Protein AF-0000000079002989 (afdb_homodimer)

Organism: Staphylothermus marinus (strain ATCC 43588 / DSM 3639 / JCM 9404 / F1) (NCBI:txid399550)

Secondary structure (DSSP, 8-state):
------PEEE-TTHHHHTTS----EEEEEE-EEETT-HHHHHHHHHHHHHHHHHTTEEEEEPPTTTTT-S---TT--HHHIIIII-B-TTSHHHHHHHHHHHHHT-EEEEEEEEEEETTEEEEEEEEE-SSTTPPPEEEE-SS--HHHHHHTPBPP---BEEEETTEEEEEEEGGGGG-HHHHHHHHHTT--EEEEE--TTS--TTHHHHHHHHHHHHTS-EEE--EEEEETTEEEEEEPEEEE-TTS-EEEEE--SS-EEEEEEGGGTS-S-----HHHHHHHHHHHHHHHHHHTT-----SSS-B----/------PEEE-TTHHHHTTS----EEEEEE-EEETT-HHHHHHHHHHHHHHHHHTTEEEEEPPTTTTT-S---TT--HHHIIIII-B-TTSHHHHHHHHHHHHHT-EEEEEEEEEEETTEEEEEEEEE-SSTTPPPEEEE-SS--HHHHHHTPBPP---BEEEETTEEEEEEEGGGGG-HHHHHHHHHTT--EEEEE--TT---TTHHHHHHHHHHHHTS-EEE--EEEEETTEEEEEEPEEEE-TTS-EEEEE--SS-EEEEEEGGGTS-S-----HHHHHHHHHHHHHHHHHHTT-----SSS-B----

Foldseek 3Di:
DPPPFDAAAAELCVVVPVVDDFDAKEWFWQEEAEAQCQPVLLVRLLVVLLVCLVVRHAEYEYAAAPPHADPLDPPDALVCCCPRFADDCPDPSNVSSLVSLQVSQHKYKHQWGWHDDPSAIFTKIWIRGNHPPDDIDMDTAADDDPSCVVRPHDGDDDFDWDDDVPAIEGEQEACSLVPLLSVLVVLLVPHLEYEYHHHFPPCPVCVLVSVLVSLQVNLAKYWYRWYWYDYPNHTDGTDWTFIAHSNSDTSDIDTDNRIHIYIDRPVVSGHDDSDRDVVSVVVVVVVVVVVVCVVVVVPQDPDDPRPPDPD/DPPPFDAAAAELCVVVPVVDDFDAKEWFWQEEAEAQCQPVLLVRLLVVLLVCLVVRHAEYEYAAAPPHADPLDPPDALVCCCPRFADDCPDPSNVSSLVSLQVSQHKYKHQWGWHDDPSAIFTKIWIRGNHPPDDIDMDTAADDDPSCVVRPHDHDDDFDWDDDVPAIEGEQEACSLVPLLSVLVVLLVPHQEYEYHHHFPPCPVCVLVSVLVSLQVNLAKYWYRWYWYDYPNHTDGTDWTFIAHSNSDTSDIDTDNRIHIYIDRPVVSGHDDSDRDVVSVVVVVVVVVVVVCVVVVNPQDPDDPDDPPPD

Nearest PDB structures (foldseek):
  5ny2-assembly1_A  TM=8.191E-01  e=5.440E-16  Nesterenkonia sp. 10004
  5nz5-assembly1_A-2  TM=8.168E-01  e=2.272E-15  Nesterenkonia sp. 10004
  4izw-assembly1_A-2  TM=7.852E-01  e=1.180E-15  Nesterenkonia sp. 10004
  4izs-assembly1_A  TM=7.846E-01  e=3.448E-15  Nesterenkonia sp. 10004
  4izt-assembly1_A-2  TM=8.008E-01  e=1.357E-14  Nesterenkonia sp. 10004

pLDDT: mean 87.19, std 16.48, range [26.81, 98.31]

Structure (mmCIF, N/CA/C/O backbone):
data_AF-0000000079002989-model_v1
#
loop_
_entity.id
_entity.type
_entity.pdbx_description
1 polymer 'Amidohydrolase-like protein'
#
loop_
_atom_site.group_PDB
_atom_site.id
_atom_site.type_symbol
_atom_site.label_atom_id
_atom_site.label_alt_id
_atom_site.label_comp_id
_atom_site.label_asym_id
_atom_site.label_entity_id
_atom_site.label_seq_id
_atom_site.pdbx_PDB_ins_code
_atom_site.Cartn_x
_atom_site.Cartn_y
_atom_site.Cartn_z
_atom_site.occupancy
_atom_site.B_iso_or_equiv
_atom_site.auth_seq_id
_atom_site.auth_comp_id
_atom_site.auth_asym_id
_atom_site.auth_atom_id
_atom_site.pdbx_PDB_model_num
ATOM 1 N N . MET A 1 1 ? 7.289 -46.469 4.176 1 27.5 1 MET A N 1
ATOM 2 C CA . MET A 1 1 ? 5.953 -46.438 3.588 1 27.5 1 MET A CA 1
ATOM 3 C C . MET A 1 1 ? 5.406 -45.031 3.525 1 27.5 1 MET A C 1
ATOM 5 O O . MET A 1 1 ? 5.16 -44.406 4.562 1 27.5 1 MET A O 1
ATOM 9 N N . ARG A 1 2 ? 5.949 -44.094 2.775 1 38.12 2 ARG A N 1
ATOM 10 C CA . ARG A 1 2 ? 5.715 -42.688 2.58 1 38.12 2 ARG A CA 1
ATOM 11 C C . ARG A 1 2 ? 4.223 -42.375 2.48 1 38.12 2 ARG A C 1
ATOM 13 O O . ARG A 1 2 ? 3.529 -42.938 1.622 1 38.12 2 ARG A O 1
ATOM 20 N N . THR A 1 3 ? 3.547 -42.125 3.523 1 37.72 3 THR A N 1
ATOM 21 C CA . THR A 1 3 ? 2.125 -42.031 3.834 1 37.72 3 THR A CA 1
ATOM 22 C C . THR A 1 3 ? 1.387 -41.219 2.758 1 37.72 3 THR A C 1
ATOM 24 O O . THR A 1 3 ? 1.803 -40.125 2.391 1 37.72 3 THR A O 1
ATOM 27 N N . ASN A 1 4 ? 0.898 -41.875 1.743 1 42.94 4 ASN A N 1
ATOM 28 C CA . ASN A 1 4 ? -0.141 -41.438 0.806 1 42.94 4 ASN A CA 1
ATOM 29 C C . ASN A 1 4 ? -1.079 -40.406 1.428 1 42.94 4 ASN A C 1
ATOM 31 O O . ASN A 1 4 ? -2.189 -40.75 1.842 1 42.94 4 ASN A O 1
ATOM 35 N N . ARG A 1 5 ? -0.55 -39.656 2.254 1 53.38 5 ARG A N 1
ATOM 36 C CA . ARG A 1 5 ? -1.449 -38.812 3.029 1 53.38 5 ARG A CA 1
ATOM 37 C C . ARG A 1 5 ? -2.375 -38 2.117 1 53.38 5 ARG A C 1
ATOM 39 O O . ARG A 1 5 ? -1.927 -37.406 1.131 1 53.38 5 ARG A O 1
ATOM 46 N N . VAL A 1 6 ? -3.678 -38.312 2.09 1 69.06 6 VAL A N 1
ATOM 47 C CA . VAL A 1 6 ? -4.887 -37.812 1.434 1 69.06 6 VAL A CA 1
ATOM 48 C C . VAL A 1 6 ? -4.961 -36.281 1.562 1 69.06 6 VAL A C 1
ATOM 50 O O . VAL A 1 6 ? -4.707 -35.75 2.635 1 69.06 6 VAL A O 1
ATOM 53 N N . PHE A 1 7 ? -4.883 -35.656 0.376 1 89.19 7 PHE A N 1
ATOM 54 C CA . PHE A 1 7 ? -5.152 -34.219 0.348 1 89.19 7 PHE A CA 1
ATOM 55 C C . PHE A 1 7 ? -6.453 -33.906 1.069 1 89.19 7 PHE A C 1
ATOM 57 O O . PHE A 1 7 ? -7.465 -34.562 0.865 1 89.19 7 PHE A O 1
ATOM 64 N N . LYS A 1 8 ? -6.336 -33.062 2.037 1 95 8 LYS A N 1
ATOM 65 C CA . LYS A 1 8 ? -7.574 -32.531 2.605 1 95 8 LYS A CA 1
ATOM 66 C C . LYS A 1 8 ? -8.328 -31.703 1.586 1 95 8 LYS A C 1
ATOM 68 O O . LYS A 1 8 ? -7.719 -31.016 0.764 1 95 8 LYS A O 1
ATOM 73 N N . ILE A 1 9 ? -9.617 -31.844 1.569 1 95.94 9 ILE A N 1
ATOM 74 C CA . ILE A 1 9 ? -10.477 -30.938 0.833 1 95.94 9 ILE A CA 1
ATOM 75 C C . ILE A 1 9 ? -11.117 -29.938 1.798 1 95.94 9 ILE A C 1
ATOM 77 O O . ILE A 1 9 ? -11.789 -30.328 2.752 1 95.94 9 ILE A O 1
ATOM 81 N N . ILE A 1 10 ? -10.844 -28.672 1.624 1 96.19 10 ILE A N 1
ATOM 82 C CA . ILE A 1 10 ? -11.32 -27.641 2.551 1 96.19 10 ILE A CA 1
ATOM 83 C C . ILE A 1 10 ? -12.219 -26.656 1.809 1 96.19 10 ILE A C 1
ATOM 85 O O . ILE A 1 10 ? -11.836 -26.125 0.764 1 96.19 10 ILE A O 1
ATOM 89 N N . ASN A 1 11 ? -13.398 -26.422 2.305 1 93.5 11 ASN A N 1
ATOM 90 C CA . ASN A 1 11 ? -14.352 -25.438 1.781 1 93.5 11 ASN A CA 1
ATOM 91 C C . ASN A 1 11 ? -14.586 -24.297 2.768 1 93.5 11 ASN A C 1
ATOM 93 O O . ASN A 1 11 ? -15.469 -24.391 3.625 1 93.5 11 ASN A O 1
ATOM 97 N N . PRO A 1 12 ? -13.828 -23.234 2.627 1 91.44 12 PRO A N 1
ATOM 98 C CA . PRO A 1 12 ? -13.922 -22.156 3.625 1 91.44 12 PRO A CA 1
ATOM 99 C C . PRO A 1 12 ? -15.289 -21.469 3.617 1 91.44 12 PRO A C 1
ATOM 101 O O . PRO A 1 12 ? -15.688 -20.875 4.621 1 91.44 12 PRO A O 1
ATOM 104 N N . PHE A 1 13 ? -16.047 -21.484 2.559 1 84.31 13 PHE A N 1
ATOM 105 C CA . PHE A 1 13 ? -17.266 -20.719 2.434 1 84.31 13 PHE A CA 1
ATOM 106 C C . PHE A 1 13 ? -18.484 -21.641 2.35 1 84.31 13 PHE A C 1
ATOM 108 O O . PHE A 1 13 ? -19.5 -21.281 1.771 1 84.31 13 PHE A O 1
ATOM 115 N N . GLN A 1 14 ? -18.375 -22.797 2.895 1 72.25 14 GLN A N 1
ATOM 116 C CA . GLN A 1 14 ? -19.438 -23.797 2.828 1 72.25 14 GLN A CA 1
ATOM 117 C C . GLN A 1 14 ? -20.75 -23.219 3.336 1 72.25 14 GLN A C 1
ATOM 119 O O . GLN A 1 14 ? -21.812 -23.453 2.738 1 72.25 14 GLN A O 1
ATOM 124 N N . SER A 1 15 ? -20.656 -22.531 4.445 1 60 15 SER A N 1
ATOM 125 C CA . SER A 1 15 ? -21.891 -22.016 5.008 1 60 15 SER A CA 1
ATOM 126 C C . SER A 1 15 ? -22.562 -21.016 4.059 1 60 15 SER A C 1
ATOM 128 O O . SER A 1 15 ? -23.781 -20.922 4 1 60 15 SER A O 1
ATOM 130 N N . GLU A 1 16 ? -21.797 -20.391 3.264 1 58.75 16 GLU A N 1
ATOM 131 C CA . GLU A 1 16 ? -22.312 -19.391 2.336 1 58.75 16 GLU A CA 1
ATOM 132 C C . GLU A 1 16 ? -22.859 -20.047 1.065 1 58.75 16 GLU A C 1
ATOM 134 O O . GLU A 1 16 ? -23.688 -19.469 0.369 1 58.75 16 GLU A O 1
ATOM 139 N N . THR A 1 17 ? -22.391 -21.25 0.73 1 58.22 17 THR A N 1
ATOM 140 C CA . THR A 1 17 ? -22.688 -21.906 -0.535 1 58.22 17 THR A CA 1
ATOM 141 C C . THR A 1 17 ? -23.922 -22.797 -0.408 1 58.22 17 THR A C 1
ATOM 143 O O . THR A 1 17 ? -24.5 -23.219 -1.414 1 58.22 17 THR A O 1
ATOM 146 N N . SER A 1 18 ? -24.312 -23.141 0.789 1 54.25 18 SER A N 1
ATOM 147 C CA . SER A 1 18 ? -25.484 -24 0.924 1 54.25 18 SER A CA 1
ATOM 148 C C . SER A 1 18 ? -26.734 -23.344 0.346 1 54.25 18 SER A C 1
ATOM 150 O O . SER A 1 18 ? -27.688 -24.031 -0.006 1 54.25 18 SER A O 1
ATOM 152 N N . LYS A 1 19 ? -26.594 -22.047 0.102 1 54.12 19 LYS A N 1
ATOM 153 C CA . LYS A 1 19 ? -27.828 -21.375 -0.28 1 54.12 19 LYS A CA 1
ATOM 154 C C . LYS A 1 19 ? -27.891 -21.156 -1.788 1 54.12 19 LYS A C 1
ATOM 156 O O . LYS A 1 19 ? -28.953 -20.797 -2.326 1 54.12 19 LYS A O 1
ATOM 161 N N . HIS A 1 20 ? -26.703 -21.484 -2.465 1 59.34 20 HIS A N 1
ATOM 162 C CA . HIS A 1 20 ? -26.672 -21.172 -3.891 1 59.34 20 HIS A CA 1
ATOM 163 C C . HIS A 1 20 ? -26.094 -22.328 -4.695 1 59.34 20 HIS A C 1
ATOM 165 O O . HIS A 1 20 ? -25.297 -23.109 -4.184 1 59.34 20 HIS A O 1
ATOM 171 N N . VAL A 1 21 ? -26.719 -22.688 -5.777 1 57.44 21 VAL A N 1
ATOM 172 C CA . VAL A 1 21 ? -26.141 -23.641 -6.727 1 57.44 21 VAL A CA 1
ATOM 173 C C . VAL A 1 21 ? -24.781 -23.141 -7.188 1 57.44 21 VAL A C 1
ATOM 175 O O . VAL A 1 21 ? -24.672 -22.047 -7.77 1 57.44 21 VAL A O 1
ATOM 178 N N . ILE A 1 22 ? -23.672 -23.766 -6.656 1 61.5 22 ILE A N 1
ATOM 179 C CA . ILE A 1 22 ? -22.297 -23.375 -7.02 1 61.5 22 ILE A CA 1
ATOM 180 C C . ILE A 1 22 ? -21.922 -24.016 -8.352 1 61.5 22 ILE A C 1
ATOM 182 O O . ILE A 1 22 ? -22.031 -25.234 -8.516 1 61.5 22 ILE A O 1
ATOM 186 N N . SER A 1 23 ? -21.562 -23.188 -9.344 1 66.44 23 SER A N 1
ATOM 187 C CA . SER A 1 23 ? -21.391 -23.688 -10.703 1 66.44 23 SER A CA 1
ATOM 188 C C . SER A 1 23 ? -19.922 -23.953 -11.016 1 66.44 23 SER A C 1
ATOM 190 O O . SER A 1 23 ? -19.594 -24.719 -11.922 1 66.44 23 SER A O 1
ATOM 192 N N . SER A 1 24 ? -19.016 -23.359 -10.25 1 85 24 SER A N 1
ATOM 193 C CA . SER A 1 24 ? -17.609 -23.5 -10.641 1 85 24 SER A CA 1
ATOM 194 C C . SER A 1 24 ? -16.672 -23.156 -9.484 1 85 24 SER A C 1
ATOM 196 O O . SER A 1 24 ? -17.016 -22.344 -8.625 1 85 24 SER A O 1
ATOM 198 N N . TYR A 1 25 ? -15.602 -23.984 -9.375 1 92.88 25 TYR A N 1
ATOM 199 C CA . TYR A 1 25 ? -14.633 -23.766 -8.305 1 92.88 25 TYR A CA 1
ATOM 200 C C . TYR A 1 25 ? -13.25 -23.484 -8.875 1 92.88 25 TYR A C 1
ATOM 202 O O . TYR A 1 25 ? -12.859 -24.062 -9.891 1 92.88 25 TYR A O 1
ATOM 210 N N . ILE A 1 26 ? -12.586 -22.562 -8.211 1 95.94 26 ILE A N 1
ATOM 211 C CA . ILE A 1 26 ? -11.125 -22.5 -8.25 1 95.94 26 ILE A CA 1
ATOM 212 C C . ILE A 1 26 ? -10.555 -23.125 -6.98 1 95.94 26 ILE A C 1
ATOM 214 O O . ILE A 1 26 ? -11.062 -22.891 -5.883 1 95.94 26 ILE A O 1
ATOM 218 N N . ALA A 1 27 ? -9.594 -23.938 -7.125 1 97.31 27 ALA A N 1
ATOM 219 C CA . ALA A 1 27 ? -8.984 -24.531 -5.938 1 97.31 27 ALA A CA 1
ATOM 220 C C . ALA A 1 27 ? -7.543 -24.062 -5.77 1 97.31 27 ALA A C 1
ATOM 222 O O . ALA A 1 27 ? -6.781 -24.016 -6.738 1 97.31 27 ALA A O 1
ATOM 223 N N . ILE A 1 28 ? -7.207 -23.688 -4.543 1 98.19 28 ILE A N 1
ATOM 224 C CA . ILE A 1 28 ? -5.816 -23.422 -4.18 1 98.19 28 ILE A CA 1
ATOM 225 C C . ILE A 1 28 ? -5.164 -24.703 -3.674 1 98.19 28 ILE A C 1
ATOM 227 O O . ILE A 1 28 ? -5.637 -25.312 -2.713 1 98.19 28 ILE A O 1
ATOM 231 N N . GLY A 1 29 ? -4.121 -25.125 -4.336 1 98.19 29 GLY A N 1
ATOM 232 C CA . GLY A 1 29 ? -3.35 -26.25 -3.832 1 98.19 29 GLY A CA 1
ATOM 233 C C . GLY A 1 29 ? -2.328 -25.844 -2.783 1 98.19 29 GLY A C 1
ATOM 234 O O . GLY A 1 29 ? -1.265 -25.312 -3.115 1 98.19 29 GLY A O 1
ATOM 235 N N . HIS A 1 30 ? -2.705 -25.969 -1.555 1 98.19 30 HIS A N 1
ATOM 236 C CA . HIS A 1 30 ? -1.71 -25.938 -0.488 1 98.19 30 HIS A CA 1
ATOM 237 C C . HIS A 1 30 ? -0.916 -27.234 -0.424 1 98.19 30 HIS A C 1
ATOM 239 O O . HIS A 1 30 ? -1.256 -28.141 0.344 1 98.19 30 HIS A O 1
ATOM 245 N N . LEU A 1 31 ? 0.182 -27.297 -1.209 1 97.94 31 LEU A N 1
ATOM 246 C CA . LEU A 1 31 ? 0.801 -28.562 -1.558 1 97.94 31 LEU A CA 1
ATOM 247 C C . LEU A 1 31 ? 2.289 -28.562 -1.22 1 97.94 31 LEU A C 1
ATOM 249 O O . LEU A 1 31 ? 2.881 -27.484 -1.037 1 97.94 31 LEU A O 1
ATOM 253 N N . ASN A 1 32 ? 2.799 -29.766 -1.229 1 96.94 32 ASN A N 1
ATOM 254 C CA . ASN A 1 32 ? 4.242 -29.922 -1.076 1 96.94 32 ASN A CA 1
ATOM 255 C C . ASN A 1 32 ? 4.992 -29.438 -2.314 1 96.94 32 ASN A C 1
ATOM 257 O O . ASN A 1 32 ? 4.559 -29.688 -3.441 1 96.94 32 ASN A O 1
ATOM 261 N N . VAL A 1 33 ? 6.027 -28.703 -2.088 1 96.75 33 VAL A N 1
ATOM 262 C CA . VAL A 1 33 ? 6.996 -28.344 -3.119 1 96.75 33 VAL A CA 1
ATOM 263 C C . VAL A 1 33 ? 8.391 -28.812 -2.709 1 96.75 33 VAL A C 1
ATOM 265 O O . VAL A 1 33 ? 8.906 -28.406 -1.662 1 96.75 33 VAL A O 1
ATOM 268 N N . TYR A 1 34 ? 8.922 -29.672 -3.477 1 96.44 34 TYR A N 1
ATOM 269 C CA . TYR A 1 34 ? 10.258 -30.203 -3.215 1 96.44 34 TYR A CA 1
ATOM 270 C C . TYR A 1 34 ? 11.312 -29.406 -3.979 1 96.44 34 TYR A C 1
ATOM 272 O O . TYR A 1 34 ? 11.328 -29.406 -5.211 1 96.44 34 TYR A O 1
ATOM 280 N N . ILE A 1 35 ? 12.234 -28.781 -3.258 1 94.75 35 ILE A N 1
ATOM 281 C CA . ILE A 1 35 ? 13.195 -27.828 -3.822 1 94.75 35 ILE A CA 1
ATOM 282 C C . ILE A 1 35 ? 14.148 -28.562 -4.762 1 94.75 35 ILE A C 1
ATOM 284 O O . ILE A 1 35 ? 14.727 -29.594 -4.395 1 94.75 35 ILE A O 1
ATOM 288 N N . ARG A 1 36 ? 14.266 -28.125 -5.973 1 94.12 36 ARG A N 1
ATOM 289 C CA . ARG A 1 36 ? 15.133 -28.594 -7.047 1 94.12 36 ARG A CA 1
ATOM 290 C C . ARG A 1 36 ? 14.742 -30 -7.508 1 94.12 36 ARG A C 1
ATOM 292 O O . ARG A 1 36 ? 15.586 -30.766 -7.949 1 94.12 36 ARG A O 1
ATOM 299 N N . ASP A 1 37 ? 13.438 -30.344 -7.305 1 94.44 37 ASP A N 1
ATOM 300 C CA . ASP A 1 37 ? 12.969 -31.672 -7.656 1 94.44 37 ASP A CA 1
ATOM 301 C C . ASP A 1 37 ? 11.742 -31.609 -8.555 1 94.44 37 ASP A C 1
ATOM 303 O O . ASP A 1 37 ? 10.625 -31.875 -8.109 1 94.44 37 ASP A O 1
ATOM 307 N N . LYS A 1 38 ? 11.945 -31.422 -9.82 1 94.31 38 LYS A N 1
ATOM 308 C CA . LYS A 1 38 ? 10.867 -31.25 -10.789 1 94.31 38 LYS A CA 1
ATOM 309 C C . LYS A 1 38 ? 10.016 -32.5 -10.891 1 94.31 38 LYS A C 1
ATOM 311 O O . LYS A 1 38 ? 8.789 -32.438 -11.023 1 94.31 38 LYS A O 1
ATOM 316 N N . ARG A 1 39 ? 10.664 -33.625 -10.781 1 94.56 39 ARG A N 1
ATOM 317 C CA . ARG A 1 39 ? 9.961 -34.875 -10.945 1 94.56 39 ARG A CA 1
ATOM 318 C C . ARG A 1 39 ? 8.922 -35.094 -9.844 1 94.56 39 ARG A C 1
ATOM 320 O O . ARG A 1 39 ? 7.754 -35.344 -10.125 1 94.56 39 ARG A O 1
ATOM 327 N N . ASN A 1 40 ? 9.383 -34.969 -8.602 1 95.56 40 ASN A N 1
ATOM 328 C CA . ASN A 1 40 ? 8.453 -35.125 -7.488 1 95.56 40 ASN A CA 1
ATOM 329 C C . ASN A 1 40 ? 7.359 -34.062 -7.512 1 95.56 40 ASN A C 1
ATOM 331 O O . ASN A 1 40 ? 6.211 -34.344 -7.152 1 95.56 40 ASN A O 1
ATOM 335 N N . ASN A 1 41 ? 7.723 -32.875 -7.922 1 96.81 41 ASN A N 1
ATOM 336 C CA . ASN A 1 41 ? 6.738 -31.812 -7.969 1 96.81 41 ASN A CA 1
ATOM 337 C C . ASN A 1 41 ? 5.699 -32.031 -9.062 1 96.81 41 ASN A C 1
ATOM 339 O O . ASN A 1 41 ? 4.531 -31.688 -8.906 1 96.81 41 ASN A O 1
ATOM 343 N N . LEU A 1 42 ? 6.129 -32.656 -10.148 1 97.44 42 LEU A N 1
ATOM 344 C CA . LEU A 1 42 ? 5.168 -33.031 -11.172 1 97.44 42 LEU A CA 1
ATOM 345 C C . LEU A 1 42 ? 4.195 -34.094 -10.648 1 97.44 42 LEU A C 1
ATOM 347 O O . LEU A 1 42 ? 3.004 -34.062 -10.961 1 97.44 42 LEU A O 1
ATOM 351 N N . ASP A 1 43 ? 4.711 -35 -9.875 1 96.94 43 ASP A N 1
ATOM 352 C CA . ASP A 1 43 ? 3.865 -36.031 -9.281 1 96.94 43 ASP A CA 1
ATOM 353 C C . ASP A 1 43 ? 2.832 -35.406 -8.336 1 96.94 43 ASP A C 1
ATOM 355 O O . ASP A 1 43 ? 1.665 -35.812 -8.344 1 96.94 43 ASP A O 1
ATOM 359 N N . VAL A 1 44 ? 3.258 -34.5 -7.562 1 97 44 VAL A N 1
ATOM 360 C CA . VAL A 1 44 ? 2.338 -33.781 -6.676 1 97 44 VAL A CA 1
ATOM 361 C C . VAL A 1 44 ? 1.261 -33.094 -7.5 1 97 44 VAL A C 1
ATOM 363 O O . VAL A 1 44 ? 0.075 -33.156 -7.168 1 97 44 VAL A O 1
ATOM 366 N N . ALA A 1 45 ? 1.68 -32.406 -8.555 1 97.56 45 ALA A N 1
ATOM 367 C CA . ALA A 1 45 ? 0.736 -31.719 -9.438 1 97.56 45 ALA A CA 1
ATOM 368 C C . ALA A 1 45 ? -0.267 -32.688 -10.031 1 97.56 45 ALA A C 1
ATOM 370 O O . ALA A 1 45 ? -1.469 -32.438 -10.07 1 97.56 45 ALA A O 1
ATOM 371 N N . ARG A 1 46 ? 0.242 -33.844 -10.453 1 97.44 46 ARG A N 1
ATOM 372 C CA . ARG A 1 46 ? -0.61 -34.875 -11.047 1 97.44 46 ARG A CA 1
ATOM 373 C C . ARG A 1 46 ? -1.671 -35.344 -10.062 1 97.44 46 ARG A C 1
ATOM 375 O O . ARG A 1 46 ? -2.855 -35.375 -10.391 1 97.44 46 ARG A O 1
ATOM 382 N N . LYS A 1 47 ? -1.246 -35.656 -8.898 1 97.5 47 LYS A N 1
ATOM 383 C CA . LYS A 1 47 ? -2.164 -36.125 -7.863 1 97.5 47 LYS A CA 1
ATOM 384 C C . LYS A 1 47 ? -3.201 -35.062 -7.52 1 97.5 47 LYS A C 1
ATOM 386 O O . LYS A 1 47 ? -4.379 -35.375 -7.336 1 97.5 47 LYS A O 1
ATOM 391 N N . SER A 1 48 ? -2.764 -33.844 -7.426 1 97.75 48 SER A N 1
ATOM 392 C CA . SER A 1 48 ? -3.672 -32.75 -7.082 1 97.75 48 SER A CA 1
ATOM 393 C C . SER A 1 48 ? -4.668 -32.5 -8.203 1 97.75 48 SER A C 1
ATOM 395 O O . SER A 1 48 ? -5.82 -32.125 -7.945 1 97.75 48 SER A O 1
ATOM 397 N N . LEU A 1 49 ? -4.27 -32.656 -9.422 1 97.88 49 LEU A N 1
ATOM 398 C CA . LEU A 1 49 ? -5.156 -32.469 -10.562 1 97.88 49 LEU A CA 1
ATOM 399 C C . LEU A 1 49 ? -6.227 -33.562 -10.609 1 97.88 49 LEU A C 1
ATOM 401 O O . LEU A 1 49 ? -7.379 -33.281 -10.945 1 97.88 49 LEU A O 1
ATOM 405 N N . LEU A 1 50 ? -5.777 -34.75 -10.32 1 97.31 50 LEU A N 1
ATOM 406 C CA . LEU A 1 50 ? -6.758 -35.844 -10.227 1 97.31 50 LEU A CA 1
ATOM 407 C C . LEU A 1 50 ? -7.828 -35.5 -9.195 1 97.31 50 LEU A C 1
ATOM 409 O O . LEU A 1 50 ? -9.023 -35.625 -9.477 1 97.31 50 LEU A O 1
ATOM 413 N N . LEU A 1 51 ? -7.363 -35.094 -8.055 1 96.81 51 LEU A N 1
ATOM 414 C CA . LEU A 1 51 ? -8.297 -34.75 -6.996 1 96.81 51 LEU A CA 1
ATOM 415 C C . LEU A 1 51 ? -9.18 -33.562 -7.418 1 96.81 51 LEU A C 1
ATOM 417 O O . LEU A 1 51 ? -10.375 -33.531 -7.113 1 96.81 51 LEU A O 1
ATOM 421 N N . ALA A 1 52 ? -8.625 -32.562 -8.047 1 97.38 52 ALA A N 1
ATOM 422 C CA . ALA A 1 52 ? -9.375 -31.438 -8.555 1 97.38 52 ALA A CA 1
ATOM 423 C C . ALA A 1 52 ? -10.469 -31.875 -9.531 1 97.38 52 ALA A C 1
ATOM 425 O O . ALA A 1 52 ? -11.602 -31.406 -9.453 1 97.38 52 ALA A O 1
ATOM 426 N N . HIS A 1 53 ? -10.078 -32.75 -10.43 1 96.56 53 HIS A N 1
ATOM 427 C CA . HIS A 1 53 ? -11.023 -33.312 -11.391 1 96.56 53 HIS A CA 1
ATOM 428 C C . HIS A 1 53 ? -12.188 -34 -10.688 1 96.56 53 HIS A C 1
ATOM 430 O O . HIS A 1 53 ? -13.352 -33.75 -11.016 1 96.56 53 HIS A O 1
ATOM 436 N N . GLU A 1 54 ? -11.867 -34.75 -9.688 1 95.5 54 GLU A N 1
ATOM 437 C CA . GLU A 1 54 ? -12.875 -35.531 -8.945 1 95.5 54 GLU A CA 1
ATOM 438 C C . GLU A 1 54 ? -13.797 -34.594 -8.164 1 95.5 54 GLU A C 1
ATOM 440 O O . GLU A 1 54 ? -14.891 -35 -7.766 1 95.5 54 GLU A O 1
ATOM 445 N N . ASN A 1 55 ? -13.352 -33.406 -7.953 1 94 55 ASN A N 1
ATOM 446 C CA . ASN A 1 55 ? -14.148 -32.469 -7.172 1 94 55 ASN A CA 1
ATOM 447 C C . ASN A 1 55 ? -14.664 -31.312 -8.031 1 94 55 ASN A C 1
ATOM 449 O O . ASN A 1 55 ? -14.992 -30.25 -7.508 1 94 55 ASN A O 1
ATOM 453 N N . TYR A 1 56 ? -14.625 -31.438 -9.328 1 92.5 56 TYR A N 1
ATOM 454 C CA . TYR A 1 56 ? -15.234 -30.547 -10.32 1 92.5 56 TYR A CA 1
ATOM 455 C C . TYR A 1 56 ? -14.602 -29.156 -10.266 1 92.5 56 TYR A C 1
ATOM 457 O O . TYR A 1 56 ? -15.305 -28.141 -10.312 1 92.5 56 TYR A O 1
ATOM 465 N N . VAL A 1 57 ? -13.336 -29.109 -10.008 1 95.69 57 VAL A N 1
ATOM 466 C CA . VAL A 1 57 ? -12.57 -27.875 -10.016 1 95.69 57 VAL A CA 1
ATOM 467 C C . VAL A 1 57 ? -12.273 -27.453 -11.461 1 95.69 57 VAL A C 1
ATOM 469 O O . VAL A 1 57 ? -11.891 -28.281 -12.281 1 95.69 57 VAL A O 1
ATOM 472 N N . ASP A 1 58 ? -12.539 -26.188 -11.719 1 95.88 58 ASP A N 1
ATOM 473 C CA . ASP A 1 58 ? -12.25 -25.656 -13.047 1 95.88 58 ASP A CA 1
ATOM 474 C C . ASP A 1 58 ? -10.773 -25.297 -13.188 1 95.88 58 ASP A C 1
ATOM 476 O O . ASP A 1 58 ? -10.156 -25.578 -14.219 1 95.88 58 ASP A O 1
ATOM 480 N N . THR A 1 59 ? -10.258 -24.719 -12.188 1 97.12 59 THR A N 1
ATOM 481 C CA . THR A 1 59 ? -8.867 -24.266 -12.219 1 97.12 59 THR A CA 1
ATOM 482 C C . THR A 1 59 ? -8.164 -24.578 -10.906 1 97.12 59 THR A C 1
ATOM 484 O O . THR A 1 59 ? -8.688 -24.297 -9.828 1 97.12 59 THR A O 1
ATOM 487 N N . LEU A 1 60 ? -7.039 -25.266 -10.984 1 98.12 60 LEU A N 1
ATOM 488 C CA . LEU A 1 60 ? -6.176 -25.531 -9.844 1 98.12 60 LEU A CA 1
ATOM 489 C C . LEU A 1 60 ? -4.977 -24.594 -9.844 1 98.12 60 LEU A C 1
ATOM 491 O O . LEU A 1 60 ? -4.277 -24.469 -10.852 1 98.12 60 LEU A O 1
ATOM 495 N N . ILE A 1 61 ? -4.758 -23.875 -8.758 1 98.31 61 ILE A N 1
ATOM 496 C CA . ILE A 1 61 ? -3.611 -22.984 -8.609 1 98.31 61 ILE A CA 1
ATOM 497 C C . ILE A 1 61 ? -2.529 -23.672 -7.777 1 98.31 61 ILE A C 1
ATOM 499 O O . ILE A 1 61 ? -2.77 -24.062 -6.633 1 98.31 61 ILE A O 1
ATOM 503 N N . LEU A 1 62 ? -1.389 -23.844 -8.32 1 98.19 62 LEU A N 1
ATOM 504 C CA . LEU A 1 62 ? -0.28 -24.5 -7.637 1 98.19 62 LEU A CA 1
ATOM 505 C C . LEU A 1 62 ? 0.536 -23.5 -6.832 1 98.19 62 LEU A C 1
ATOM 507 O O . LEU A 1 62 ? 0.468 -22.281 -7.082 1 98.19 62 LEU A O 1
ATOM 511 N N . PRO A 1 63 ? 1.305 -23.969 -5.867 1 96.75 63 PRO A N 1
ATOM 512 C CA . PRO A 1 63 ? 2.08 -23.078 -5.004 1 96.75 63 PRO A CA 1
ATOM 513 C C . PRO A 1 63 ? 3.129 -22.281 -5.773 1 96.75 63 PRO A C 1
ATOM 515 O O . PRO A 1 63 ? 3.504 -22.656 -6.887 1 96.75 63 PRO A O 1
ATOM 518 N N . TYR A 1 64 ? 3.594 -21.172 -5.121 1 93.19 64 TYR A N 1
ATOM 519 C CA . TYR A 1 64 ? 4.629 -20.312 -5.68 1 93.19 64 TYR A CA 1
ATOM 520 C C . TYR A 1 64 ? 5.91 -21.094 -5.938 1 93.19 64 TYR A C 1
ATOM 522 O O . TYR A 1 64 ? 6.375 -21.828 -5.074 1 93.19 64 TYR A O 1
ATOM 530 N N . MET A 1 65 ? 6.449 -20.984 -7.109 1 90.31 65 MET A N 1
ATOM 531 C CA . MET A 1 65 ? 7.723 -21.5 -7.602 1 90.31 65 MET A CA 1
ATOM 532 C C . MET A 1 65 ? 7.668 -23.016 -7.738 1 90.31 65 MET A C 1
ATOM 534 O O . MET A 1 65 ? 8.703 -23.688 -7.68 1 90.31 65 MET A O 1
ATOM 538 N N . GLN A 1 66 ? 6.465 -23.609 -7.668 1 92.12 66 GLN A N 1
ATOM 539 C CA . GLN A 1 66 ? 6.336 -24.891 -8.359 1 92.12 66 GLN A CA 1
ATOM 540 C C . GLN A 1 66 ? 6.703 -24.766 -9.836 1 92.12 66 GLN A C 1
ATOM 542 O O . GLN A 1 66 ? 6.195 -23.875 -10.531 1 92.12 66 GLN A O 1
ATOM 547 N N . PRO A 1 67 ? 7.816 -25.469 -10.461 1 92.5 67 PRO A N 1
ATOM 548 C CA . PRO A 1 67 ? 8.125 -26.859 -10.078 1 92.5 67 PRO A CA 1
ATOM 549 C C . PRO A 1 67 ? 9.445 -26.969 -9.312 1 92.5 67 PRO A C 1
ATOM 551 O O . PRO A 1 67 ? 9.977 -28.078 -9.156 1 92.5 67 PRO A O 1
ATOM 554 N N . TYR A 1 68 ? 10.133 -25.922 -8.844 1 92.06 68 TYR A N 1
ATOM 555 C CA . TYR A 1 68 ? 11.477 -26.109 -8.312 1 92.06 68 TYR A CA 1
ATOM 556 C C . TYR A 1 68 ? 11.586 -25.562 -6.898 1 92.06 68 TYR A C 1
ATOM 558 O O . TYR A 1 68 ? 12.602 -25.75 -6.227 1 92.06 68 TYR A O 1
ATOM 566 N N . GLY A 1 69 ? 10.648 -24.922 -6.379 1 91.69 69 GLY A N 1
ATOM 567 C CA . GLY A 1 69 ? 10.812 -24.219 -5.113 1 91.69 69 GLY A CA 1
ATOM 568 C C . GLY A 1 69 ? 11.68 -22.984 -5.223 1 91.69 69 GLY A C 1
ATOM 569 O O . GLY A 1 69 ? 12.055 -22.578 -6.324 1 91.69 69 GLY A O 1
ATOM 570 N N . PRO A 1 70 ? 11.953 -22.297 -4.121 1 90.06 70 PRO A N 1
ATOM 571 C CA . PRO A 1 70 ? 12.766 -21.078 -4.121 1 90.06 70 PRO A CA 1
ATOM 572 C C . PRO A 1 70 ? 14.242 -21.359 -4.391 1 90.06 70 PRO A C 1
ATOM 574 O O . PRO A 1 70 ? 15.016 -21.562 -3.451 1 90.06 70 PRO A O 1
ATOM 577 N N . ILE A 1 71 ? 14.68 -21.219 -5.594 1 91.5 71 ILE A N 1
ATOM 578 C CA . ILE A 1 71 ? 16.031 -21.672 -5.945 1 91.5 71 ILE A CA 1
ATOM 579 C C . ILE A 1 71 ? 16.891 -20.453 -6.285 1 91.5 71 ILE A C 1
ATOM 581 O O . ILE A 1 71 ? 18.047 -20.609 -6.691 1 91.5 71 ILE A O 1
ATOM 585 N N . LEU A 1 72 ? 16.391 -19.219 -6.141 1 90.12 72 LEU A N 1
ATOM 586 C CA . LEU A 1 72 ? 17.156 -18.031 -6.461 1 90.12 72 LEU A CA 1
ATOM 587 C C . LEU A 1 72 ? 18.078 -17.641 -5.309 1 90.12 72 LEU A C 1
ATOM 589 O O . LEU A 1 72 ? 17.938 -16.578 -4.719 1 90.12 72 LEU A O 1
ATOM 593 N N . ASP A 1 73 ? 19.016 -18.469 -5.07 1 81.94 73 ASP A N 1
ATOM 594 C CA . ASP A 1 73 ? 19.969 -18.188 -3.994 1 81.94 73 ASP A CA 1
ATOM 595 C C . ASP A 1 73 ? 21.156 -17.391 -4.508 1 81.94 73 ASP A C 1
ATOM 597 O O . ASP A 1 73 ? 21.25 -17.078 -5.699 1 81.94 73 ASP A O 1
ATOM 601 N N . ASN A 1 74 ? 22.016 -17 -3.662 1 77.38 74 ASN A N 1
ATOM 602 C CA . ASN A 1 74 ? 23.094 -16.062 -3.973 1 77.38 74 ASN A CA 1
ATOM 603 C C . ASN A 1 74 ? 24.109 -16.688 -4.91 1 77.38 74 ASN A C 1
ATOM 605 O O . ASN A 1 74 ? 24.891 -15.969 -5.555 1 77.38 74 ASN A O 1
ATOM 609 N N . ASN A 1 75 ? 24.078 -17.906 -5.109 1 85.19 75 ASN A N 1
ATOM 610 C CA . ASN A 1 75 ? 25.156 -18.547 -5.848 1 85.19 75 ASN A CA 1
ATOM 611 C C . ASN A 1 75 ? 24.688 -19.062 -7.199 1 85.19 75 ASN A C 1
ATOM 613 O O . ASN A 1 75 ? 25.469 -19.656 -7.949 1 85.19 75 ASN A O 1
ATOM 617 N N . ILE A 1 76 ? 23.547 -18.781 -7.59 1 91.19 76 ILE A N 1
ATOM 618 C CA . ILE A 1 76 ? 23.047 -19.375 -8.828 1 91.19 76 ILE A CA 1
ATOM 619 C C . ILE A 1 76 ? 23.203 -18.375 -9.969 1 91.19 76 ILE A C 1
ATOM 621 O O . ILE A 1 76 ? 22.953 -17.172 -9.797 1 91.19 76 ILE A O 1
ATOM 625 N N . SER A 1 77 ? 23.656 -18.828 -11.109 1 94.88 77 SER A N 1
ATOM 626 C CA . SER A 1 77 ? 23.891 -17.953 -12.258 1 94.88 77 SER A CA 1
ATOM 627 C C . SER A 1 77 ? 22.703 -17.969 -13.211 1 94.88 77 SER A C 1
ATOM 629 O O . SER A 1 77 ? 21.938 -18.938 -13.234 1 94.88 77 SER A O 1
ATOM 631 N N . LYS A 1 78 ? 22.656 -16.969 -14 1 96.69 78 LYS A N 1
ATOM 632 C CA . LYS A 1 78 ? 21.641 -16.875 -15.047 1 96.69 78 LYS A CA 1
ATOM 633 C C . LYS A 1 78 ? 21.719 -18.062 -16 1 96.69 78 LYS A C 1
ATOM 635 O O . LYS A 1 78 ? 20.703 -18.641 -16.375 1 96.69 78 LYS A O 1
ATOM 640 N N . SER A 1 79 ? 22.906 -18.406 -16.344 1 96.44 79 SER A N 1
ATOM 641 C CA . SER A 1 79 ? 23.125 -19.5 -17.266 1 96.44 79 SER A CA 1
ATOM 642 C C . SER A 1 79 ? 22.609 -20.828 -16.703 1 96.44 79 SER A C 1
ATOM 644 O O . SER A 1 79 ? 21.953 -21.594 -17.406 1 96.44 79 SER A O 1
ATOM 646 N N . THR A 1 80 ? 22.875 -21.094 -15.484 1 96.12 80 THR A N 1
ATOM 647 C CA . THR A 1 80 ? 22.406 -22.312 -14.828 1 96.12 80 THR A CA 1
ATOM 648 C C . THR A 1 80 ? 20.875 -22.328 -14.773 1 96.12 80 THR A C 1
ATOM 650 O O . THR A 1 80 ? 20.25 -23.344 -15.055 1 96.12 80 THR A O 1
ATOM 653 N N . LEU A 1 81 ? 20.297 -21.219 -14.438 1 96.38 81 LEU A N 1
ATOM 654 C CA . LEU A 1 81 ? 18.844 -21.109 -14.367 1 96.38 81 LEU A CA 1
ATOM 655 C C . LEU A 1 81 ? 18.219 -21.375 -15.734 1 96.38 81 LEU A C 1
ATOM 657 O O . LEU A 1 81 ? 17.25 -22.141 -15.844 1 96.38 81 LEU A O 1
ATOM 661 N N . ARG A 1 82 ? 18.781 -20.781 -16.703 1 97 82 ARG A N 1
ATOM 662 C CA . ARG A 1 82 ? 18.25 -20.922 -18.047 1 97 82 ARG A CA 1
ATOM 663 C C . ARG A 1 82 ? 18.344 -22.359 -18.531 1 97 82 ARG A C 1
ATOM 665 O O . ARG A 1 82 ? 17.391 -22.906 -19.094 1 97 82 ARG A O 1
ATOM 672 N N . LYS A 1 83 ? 19.438 -23.031 -18.312 1 95.69 83 LYS A N 1
ATOM 673 C CA . LYS A 1 83 ? 19.719 -24.344 -18.875 1 95.69 83 LYS A CA 1
ATOM 674 C C . LYS A 1 83 ? 19.047 -25.438 -18.062 1 95.69 83 LYS A C 1
ATOM 676 O O . LYS A 1 83 ? 18.438 -26.359 -18.625 1 95.69 83 LYS A O 1
ATOM 681 N N . LYS A 1 84 ? 19.109 -25.297 -16.781 1 94.5 84 LYS A N 1
ATOM 682 C CA . LYS A 1 84 ? 18.688 -26.406 -15.922 1 94.5 84 LYS A CA 1
ATOM 683 C C . LYS A 1 84 ? 17.234 -26.25 -15.5 1 94.5 84 LYS A C 1
ATOM 685 O O . LYS A 1 84 ? 16.516 -27.25 -15.328 1 94.5 84 LYS A O 1
ATOM 690 N N . TYR A 1 85 ? 16.75 -25.031 -15.367 1 95.5 85 TYR A N 1
ATOM 691 C CA . TYR A 1 85 ? 15.453 -24.828 -14.742 1 95.5 85 TYR A CA 1
ATOM 692 C C . TYR A 1 85 ? 14.508 -24.094 -15.68 1 95.5 85 TYR A C 1
ATOM 694 O O . TYR A 1 85 ? 13.289 -24.094 -15.477 1 95.5 85 TYR A O 1
ATOM 702 N N . GLY A 1 86 ? 15.023 -23.469 -16.672 1 96.62 86 GLY A N 1
ATOM 703 C CA . GLY A 1 86 ? 14.219 -22.688 -17.609 1 96.62 86 GLY A CA 1
ATOM 704 C C . GLY A 1 86 ? 13.195 -23.516 -18.344 1 96.62 86 GLY A C 1
ATOM 705 O O . GLY A 1 86 ? 13.5 -24.609 -18.828 1 96.62 86 GLY A O 1
ATOM 706 N N . LEU A 1 87 ? 11.977 -23.016 -18.359 1 96.31 87 LEU A N 1
ATOM 707 C CA . LEU A 1 87 ? 10.898 -23.703 -19.062 1 96.31 87 LEU A CA 1
ATOM 708 C C . LEU A 1 87 ? 10.523 -22.969 -20.344 1 96.31 87 LEU A C 1
ATOM 710 O O . LEU A 1 87 ? 10.508 -21.734 -20.375 1 96.31 87 LEU A O 1
ATOM 714 N N . SER A 1 88 ? 10.312 -23.672 -21.344 1 93.81 88 SER A N 1
ATOM 715 C CA . SER A 1 88 ? 9.664 -23.234 -22.562 1 93.81 88 SER A CA 1
ATOM 716 C C . SER A 1 88 ? 8.398 -24.047 -22.844 1 93.81 88 SER A C 1
ATOM 718 O O . SER A 1 88 ? 8.117 -25.016 -22.156 1 93.81 88 SER A O 1
ATOM 720 N N . LEU A 1 89 ? 7.621 -23.625 -23.812 1 87.56 89 LEU A N 1
ATOM 721 C CA . LEU A 1 89 ? 6.363 -24.312 -24.109 1 87.56 89 LEU A CA 1
ATOM 722 C C . LEU A 1 89 ? 6.613 -25.766 -24.516 1 87.56 89 LEU A C 1
ATOM 724 O O . LEU A 1 89 ? 5.703 -26.594 -24.453 1 87.56 89 LEU A O 1
ATOM 728 N N . THR A 1 90 ? 7.879 -26.078 -24.875 1 87.19 90 THR A N 1
ATOM 729 C CA . THR A 1 90 ? 8.195 -27.422 -25.328 1 87.19 90 THR A CA 1
ATOM 730 C C . THR A 1 90 ? 8.945 -28.188 -24.25 1 87.19 90 THR A C 1
ATOM 732 O O . THR A 1 90 ? 9.367 -29.328 -24.469 1 87.19 90 THR A O 1
ATOM 735 N N . SER A 1 91 ? 9.133 -27.531 -23.188 1 92.56 91 SER A N 1
ATOM 736 C CA . SER A 1 91 ? 9.836 -28.203 -22.109 1 92.56 91 SER A CA 1
ATOM 737 C C . SER A 1 91 ? 9.031 -29.391 -21.594 1 92.56 91 SER A C 1
ATOM 739 O O . SER A 1 91 ? 7.801 -29.375 -21.609 1 92.56 91 SER A O 1
ATOM 741 N N . GLY A 1 92 ? 9.734 -30.406 -21.094 1 93.25 92 GLY A N 1
ATOM 742 C CA . GLY A 1 92 ? 9.125 -31.641 -20.641 1 93.25 92 GLY A CA 1
ATOM 743 C C . GLY A 1 92 ? 8.109 -31.422 -19.531 1 93.25 92 GLY A C 1
ATOM 744 O O . GLY A 1 92 ? 7.027 -32 -19.547 1 93.25 92 GLY A O 1
ATOM 745 N N . TYR A 1 93 ? 8.477 -30.641 -18.594 1 95.12 93 TYR A N 1
ATOM 746 C CA . TYR A 1 93 ? 7.57 -30.406 -17.469 1 95.12 93 TYR A CA 1
ATOM 747 C C . TYR A 1 93 ? 6.25 -29.812 -17.938 1 95.12 93 TYR A C 1
ATOM 749 O O . TYR A 1 93 ? 5.18 -30.328 -17.625 1 95.12 93 TYR A O 1
ATOM 757 N N . LEU A 1 94 ? 6.297 -28.719 -18.672 1 95.81 94 LEU A N 1
ATOM 758 C CA . LEU A 1 94 ? 5.086 -28.031 -19.125 1 95.81 94 LEU A CA 1
ATOM 759 C C . LEU A 1 94 ? 4.273 -28.938 -20.047 1 95.81 94 LEU A C 1
ATOM 761 O O . LEU A 1 94 ? 3.043 -28.938 -20 1 95.81 94 LEU A O 1
ATOM 765 N N . ALA A 1 95 ? 4.992 -29.625 -20.906 1 95.31 95 ALA A N 1
ATOM 766 C CA . ALA A 1 95 ? 4.316 -30.562 -21.812 1 95.31 95 ALA A CA 1
ATOM 767 C C . ALA A 1 95 ? 3.559 -31.625 -21.031 1 95.31 95 ALA A C 1
ATOM 769 O O . ALA A 1 95 ? 2.387 -31.891 -21.312 1 95.31 95 ALA A O 1
ATOM 770 N N . SER A 1 96 ? 4.258 -32.25 -20.078 1 96.38 96 SER A N 1
ATOM 771 C CA . SER A 1 96 ? 3.633 -33.25 -19.25 1 96.38 96 SER A CA 1
ATOM 772 C C . SER A 1 96 ? 2.438 -32.688 -18.484 1 96.38 96 SER A C 1
ATOM 774 O O . SER A 1 96 ? 1.369 -33.312 -18.453 1 96.38 96 SER A O 1
ATOM 776 N N . LEU A 1 97 ? 2.633 -31.562 -17.922 1 96.75 97 LEU A N 1
ATOM 777 C CA . LEU A 1 97 ? 1.56 -30.938 -17.156 1 96.75 97 LEU A CA 1
ATOM 778 C C . LEU A 1 97 ? 0.37 -30.609 -18.062 1 96.75 97 LEU A C 1
ATOM 780 O O . LEU A 1 97 ? -0.783 -30.766 -17.656 1 96.75 97 LEU A O 1
ATOM 784 N N . SER A 1 98 ? 0.637 -30.156 -19.234 1 96.69 98 SER A N 1
ATOM 785 C CA . SER A 1 98 ? -0.409 -29.844 -20.203 1 96.69 98 SER A CA 1
ATOM 786 C C . SER A 1 98 ? -1.236 -31.078 -20.531 1 96.69 98 SER A C 1
ATOM 788 O O . SER A 1 98 ? -2.467 -31.016 -20.578 1 96.69 98 SER A O 1
ATOM 790 N N . ILE A 1 99 ? -0.558 -32.156 -20.734 1 96.81 99 ILE A N 1
ATOM 791 C CA . ILE A 1 99 ? -1.232 -33.406 -21.047 1 96.81 99 ILE A CA 1
ATOM 792 C C . ILE A 1 99 ? -2.125 -33.812 -19.875 1 96.81 99 ILE A C 1
ATOM 794 O O . ILE A 1 99 ? -3.291 -34.188 -20.078 1 96.81 99 ILE A O 1
ATOM 798 N N . ILE A 1 100 ? -1.593 -33.75 -18.703 1 97.75 100 ILE A N 1
ATOM 799 C CA . ILE A 1 100 ? -2.334 -34.156 -17.516 1 97.75 100 ILE A CA 1
ATOM 800 C C . ILE A 1 100 ? -3.551 -33.25 -17.344 1 97.75 100 ILE A C 1
ATOM 802 O O . ILE A 1 100 ? -4.66 -33.719 -17.094 1 97.75 100 ILE A O 1
ATOM 806 N N . ALA A 1 101 ? -3.35 -31.938 -17.422 1 98 101 ALA A N 1
ATOM 807 C CA . ALA A 1 101 ? -4.422 -30.953 -17.281 1 98 101 ALA A CA 1
ATOM 808 C C . ALA A 1 101 ? -5.559 -31.234 -18.266 1 98 101 ALA A C 1
ATOM 810 O O . ALA A 1 101 ? -6.73 -31.234 -17.875 1 98 101 ALA A O 1
ATOM 811 N N . LYS A 1 102 ? -5.281 -31.531 -19.5 1 97.56 102 LYS A N 1
ATOM 812 C CA . LYS A 1 102 ? -6.266 -31.812 -20.531 1 97.56 102 LYS A CA 1
ATOM 813 C C . LYS A 1 102 ? -6.977 -33.125 -20.297 1 97.56 102 LYS A C 1
ATOM 815 O O . LYS A 1 102 ? -8.188 -33.25 -20.5 1 97.56 102 LYS A O 1
ATOM 820 N N . ASN A 1 103 ? -6.211 -34.094 -19.891 1 97.69 103 ASN A N 1
ATOM 821 C CA . ASN A 1 103 ? -6.793 -35.375 -19.578 1 97.69 103 ASN A CA 1
ATOM 822 C C . ASN A 1 103 ? -7.863 -35.281 -18.5 1 97.69 103 ASN A C 1
ATOM 824 O O . ASN A 1 103 ? -8.891 -35.969 -18.562 1 97.69 103 ASN A O 1
ATOM 828 N N . TYR A 1 104 ? -7.586 -34.438 -17.516 1 97.62 104 TYR A N 1
ATOM 829 C CA . TYR A 1 104 ? -8.5 -34.344 -16.391 1 97.62 104 TYR A CA 1
ATOM 830 C C . TYR A 1 104 ? -9.492 -33.188 -16.594 1 97.62 104 TYR A C 1
ATOM 832 O O . TYR A 1 104 ? -10.445 -33.062 -15.828 1 97.62 104 TYR A O 1
ATOM 840 N N . GLY A 1 105 ? -9.266 -32.375 -17.625 1 97 105 GLY A N 1
ATOM 841 C CA . GLY A 1 105 ? -10.148 -31.25 -17.906 1 97 105 GLY A CA 1
ATOM 842 C C . GLY A 1 105 ? -10.078 -30.156 -16.859 1 97 105 GLY A C 1
ATOM 843 O O . GLY A 1 105 ? -11.102 -29.578 -16.5 1 97 105 GLY A O 1
ATOM 844 N N . VAL A 1 106 ? -8.945 -29.938 -16.234 1 97.75 106 VAL A N 1
ATOM 845 C CA . VAL A 1 106 ? -8.727 -28.938 -15.195 1 97.75 106 VAL A CA 1
ATOM 846 C C . VAL A 1 106 ? -7.629 -27.969 -15.633 1 97.75 106 VAL A C 1
ATOM 848 O O . VAL A 1 106 ? -6.531 -28.391 -16 1 97.75 106 VAL A O 1
ATOM 851 N N . ASN A 1 107 ? -7.93 -26.641 -15.664 1 97.56 107 ASN A N 1
ATOM 852 C CA . ASN A 1 107 ? -6.871 -25.672 -15.883 1 97.56 107 ASN A CA 1
ATOM 853 C C . ASN A 1 107 ? -5.871 -25.656 -14.727 1 97.56 107 ASN A C 1
ATOM 855 O O . ASN A 1 107 ? -6.238 -25.906 -13.578 1 97.56 107 ASN A O 1
ATOM 859 N N . VAL A 1 108 ? -4.66 -25.359 -15.062 1 98 108 VAL A N 1
ATOM 860 C CA . VAL A 1 108 ? -3.635 -25.281 -14.023 1 98 108 VAL A CA 1
ATOM 861 C C . VAL A 1 108 ? -2.906 -23.938 -14.117 1 98 108 VAL A C 1
ATOM 863 O O . VAL A 1 108 ? -2.447 -23.547 -15.195 1 98 108 VAL A O 1
ATOM 866 N N . LEU A 1 109 ? -2.879 -23.266 -13.031 1 97.38 109 LEU A N 1
ATOM 867 C CA . LEU A 1 109 ? -2.084 -22.047 -12.945 1 97.38 109 LEU A CA 1
ATOM 868 C C . LEU A 1 109 ? -0.767 -22.297 -12.227 1 97.38 109 LEU A C 1
ATOM 870 O O . LEU A 1 109 ? -0.76 -22.656 -11.039 1 97.38 109 LEU A O 1
ATOM 874 N N . LEU A 1 110 ? 0.308 -22.203 -12.953 1 96.69 110 LEU A N 1
ATOM 875 C CA . LEU A 1 110 ? 1.634 -22.109 -12.352 1 96.69 110 LEU A CA 1
ATOM 876 C C . LEU A 1 110 ? 1.971 -20.672 -12.008 1 96.69 110 LEU A C 1
ATOM 878 O O . LEU A 1 110 ? 2.244 -19.859 -12.898 1 96.69 110 LEU A O 1
ATOM 882 N N . MET A 1 111 ? 2.035 -20.312 -10.766 1 94.44 111 MET A N 1
ATOM 883 C CA . MET A 1 111 ? 2.133 -18.922 -10.328 1 94.44 111 MET A CA 1
ATOM 884 C C . MET A 1 111 ? 3.494 -18.328 -10.688 1 94.44 111 MET A C 1
ATOM 886 O O . MET A 1 111 ? 3.6 -17.141 -10.992 1 94.44 111 MET A O 1
ATOM 890 N N . SER A 1 112 ? 4.512 -19.094 -10.5 1 95 112 SER A N 1
ATOM 891 C CA . SER A 1 112 ? 5.848 -18.547 -10.734 1 95 112 SER A CA 1
ATOM 892 C C . SER A 1 112 ? 6.805 -19.641 -11.211 1 95 112 SER A C 1
ATOM 894 O O . SER A 1 112 ? 6.98 -20.656 -10.547 1 95 112 SER A O 1
ATOM 896 N N . THR A 1 113 ? 7.387 -19.406 -12.398 1 96.12 113 THR A N 1
ATOM 897 C CA . THR A 1 113 ? 8.383 -20.281 -13 1 96.12 113 THR A CA 1
ATOM 898 C C . THR A 1 113 ? 9.484 -19.469 -13.672 1 96.12 113 THR A C 1
ATOM 900 O O . THR A 1 113 ? 9.375 -18.25 -13.797 1 96.12 113 THR A O 1
ATOM 903 N N . ILE A 1 114 ? 10.562 -20.188 -13.969 1 97.25 114 ILE A N 1
ATOM 904 C CA . ILE A 1 114 ? 11.602 -19.594 -14.805 1 97.25 114 ILE A CA 1
ATOM 905 C C . ILE A 1 114 ? 11.336 -19.922 -16.266 1 97.25 114 ILE A C 1
ATOM 907 O O . ILE A 1 114 ? 11.344 -21.094 -16.656 1 97.25 114 ILE A O 1
ATOM 911 N N . GLU A 1 115 ? 11.008 -18.891 -17.016 1 97.88 115 GLU A N 1
ATOM 912 C CA . GLU A 1 115 ? 10.797 -19.031 -18.453 1 97.88 115 GLU A CA 1
ATOM 913 C C . GLU A 1 115 ? 12.07 -18.703 -19.234 1 97.88 115 GLU A C 1
ATOM 915 O O . GLU A 1 115 ? 12.734 -17.703 -18.953 1 97.88 115 GLU A O 1
ATOM 920 N N . LYS A 1 116 ? 12.398 -19.562 -20.094 1 97.56 116 LYS A N 1
ATOM 921 C CA . LYS A 1 116 ? 13.469 -19.234 -21.031 1 97.56 116 LYS A CA 1
ATOM 922 C C . LYS A 1 116 ? 12.914 -18.844 -22.391 1 97.56 116 LYS A C 1
ATOM 924 O O . LYS A 1 116 ? 12.086 -19.578 -22.953 1 97.56 116 LYS A O 1
ATOM 929 N N . ALA A 1 117 ? 13.18 -17.719 -22.906 1 96.12 117 ALA A N 1
ATOM 930 C CA . ALA A 1 117 ? 12.844 -17.203 -24.234 1 96.12 117 ALA A CA 1
ATOM 931 C C . ALA A 1 117 ? 14.086 -16.672 -24.953 1 96.12 117 ALA A C 1
ATOM 933 O O . ALA A 1 117 ? 14.461 -15.516 -24.781 1 96.12 117 ALA A O 1
ATOM 934 N N . GLY A 1 118 ? 14.617 -17.469 -25.797 1 94.62 118 GLY A N 1
ATOM 935 C CA . GLY A 1 118 ? 15.93 -17.141 -26.328 1 94.62 118 GLY A CA 1
ATOM 936 C C . GLY A 1 118 ? 17 -17.062 -25.266 1 94.62 118 GLY A C 1
ATOM 937 O O . GLY A 1 118 ? 17.172 -18 -24.484 1 94.62 118 GLY A O 1
ATOM 938 N N . SER A 1 119 ? 17.781 -15.969 -25.203 1 95.75 119 SER A N 1
ATOM 939 C CA . SER A 1 119 ? 18.828 -15.781 -24.203 1 95.75 119 SER A CA 1
ATOM 940 C C . SER A 1 119 ? 18.266 -15.164 -22.922 1 95.75 119 SER A C 1
ATOM 942 O O . SER A 1 119 ? 18.969 -15.086 -21.922 1 95.75 119 SER A O 1
ATOM 944 N N . LYS A 1 120 ? 17 -14.828 -22.984 1 97.62 120 LYS A N 1
ATOM 945 C CA . LYS A 1 120 ? 16.391 -14.141 -21.844 1 97.62 120 LYS A CA 1
ATOM 946 C C . LYS A 1 120 ? 15.695 -15.117 -20.922 1 97.62 120 LYS A C 1
ATOM 948 O O . LYS A 1 120 ? 15.25 -16.188 -21.344 1 97.62 120 LYS A O 1
ATOM 953 N N . ILE A 1 121 ? 15.656 -14.719 -19.672 1 98.19 121 ILE A N 1
ATOM 954 C CA . ILE A 1 121 ? 14.859 -15.477 -18.719 1 98.19 121 ILE A CA 1
ATOM 955 C C . ILE A 1 121 ? 13.891 -14.547 -18 1 98.19 121 ILE A C 1
ATOM 957 O O . ILE A 1 121 ? 14.195 -13.375 -17.766 1 98.19 121 ILE A O 1
ATOM 961 N N . TYR A 1 122 ? 12.734 -15.07 -17.672 1 98.12 122 TYR A N 1
ATOM 962 C CA . TYR A 1 122 ? 11.664 -14.336 -17.016 1 98.12 122 TYR A CA 1
ATOM 963 C C . TYR A 1 122 ? 11.109 -15.125 -15.828 1 98.12 122 TYR A C 1
ATOM 965 O O . TYR A 1 122 ? 11.18 -16.359 -15.812 1 98.12 122 TYR A O 1
ATOM 973 N N . VAL A 1 123 ? 10.711 -14.398 -14.812 1 97.06 123 VAL A N 1
ATOM 974 C CA . VAL A 1 123 ? 9.766 -15.008 -13.875 1 97.06 123 VAL A CA 1
ATOM 975 C C . VAL A 1 123 ? 8.352 -14.938 -14.445 1 97.06 123 VAL A C 1
ATOM 977 O O . VAL A 1 123 ? 7.824 -13.852 -14.68 1 97.06 123 VAL A O 1
ATOM 980 N N . THR A 1 124 ? 7.773 -16.109 -14.656 1 97.44 124 THR A N 1
ATOM 981 C CA . THR A 1 124 ? 6.551 -16.141 -15.453 1 97.44 124 THR A CA 1
ATOM 982 C C . THR A 1 124 ? 5.5 -17.031 -14.789 1 97.44 124 THR A C 1
ATOM 984 O O . THR A 1 124 ? 5.816 -18.109 -14.281 1 97.44 124 THR A O 1
ATOM 987 N N . ALA A 1 125 ? 4.289 -16.531 -14.727 1 97.19 125 ALA A N 1
ATOM 988 C CA . ALA A 1 125 ? 3.129 -17.375 -14.453 1 97.19 125 ALA A CA 1
ATOM 989 C C . ALA A 1 125 ? 2.555 -17.953 -15.742 1 97.19 125 ALA A C 1
ATOM 991 O O . ALA A 1 125 ? 2.463 -17.25 -16.75 1 97.19 125 ALA A O 1
ATOM 992 N N . PHE A 1 126 ? 2.191 -19.266 -15.742 1 96.5 126 PHE A N 1
ATOM 993 C CA . PHE A 1 126 ? 1.564 -19.922 -16.875 1 96.5 126 PHE A CA 1
ATOM 994 C C . PHE A 1 126 ? 0.177 -20.422 -16.516 1 96.5 126 PHE A C 1
ATOM 996 O O . PHE A 1 126 ? -0.004 -21.047 -15.461 1 96.5 126 PHE A O 1
ATOM 1003 N N . LEU A 1 127 ? -0.78 -20.094 -17.312 1 96.88 127 LEU A N 1
ATOM 1004 C CA . LEU A 1 127 ? -2.068 -20.781 -17.25 1 96.88 127 LEU A CA 1
ATOM 1005 C C . LEU A 1 127 ? -2.158 -21.875 -18.312 1 96.88 127 LEU A C 1
ATOM 1007 O O . LEU A 1 127 ? -2.199 -21.578 -19.516 1 96.88 127 LEU A O 1
ATOM 1011 N N . ILE A 1 128 ? -2.15 -23.062 -17.844 1 96.75 128 ILE A N 1
ATOM 1012 C CA . ILE A 1 128 ? -2.262 -24.234 -18.703 1 96.75 128 ILE A CA 1
ATOM 1013 C C . ILE A 1 128 ? -3.723 -24.672 -18.797 1 96.75 128 ILE A C 1
ATOM 1015 O O . ILE A 1 128 ? -4.312 -25.078 -17.797 1 96.75 128 ILE A O 1
ATOM 1019 N N . PRO A 1 129 ? -4.293 -24.625 -19.969 1 96.31 129 PRO A N 1
ATOM 1020 C CA . PRO A 1 129 ? -5.719 -24.953 -20.094 1 96.31 129 PRO A CA 1
ATOM 1021 C C . PRO A 1 129 ? -6 -26.453 -19.984 1 96.31 129 PRO A C 1
ATOM 1023 O O . PRO A 1 129 ? -5.188 -27.266 -20.438 1 96.31 129 PRO A O 1
ATOM 1026 N N . GLY A 1 130 ? -7.125 -26.734 -19.422 1 96.75 130 GLY A N 1
ATOM 1027 C CA . GLY A 1 130 ? -7.598 -28.109 -19.391 1 96.75 130 GLY A CA 1
ATOM 1028 C C . GLY A 1 130 ? -8.391 -28.5 -20.625 1 96.75 130 GLY A C 1
ATOM 1029 O O . GLY A 1 130 ? -8.781 -29.656 -20.781 1 96.75 130 GLY A O 1
ATOM 1030 N N . ILE A 1 131 ? -8.617 -27.594 -21.438 1 94.19 131 ILE A N 1
ATOM 1031 C CA . ILE A 1 131 ? -9.398 -27.828 -22.656 1 94.19 131 ILE A CA 1
ATOM 1032 C C . ILE A 1 131 ? -8.461 -27.984 -23.844 1 94.19 131 ILE A C 1
ATOM 1034 O O . ILE A 1 131 ? -7.559 -27.172 -24.047 1 94.19 131 ILE A O 1
ATOM 1038 N N . ILE A 1 132 ? -8.75 -28.953 -24.656 1 93 132 ILE A N 1
ATOM 1039 C CA . ILE A 1 132 ? -7.938 -29.234 -25.828 1 93 132 ILE A CA 1
ATOM 1040 C C . ILE A 1 132 ? -8.062 -28.094 -26.828 1 93 132 ILE A C 1
ATOM 1042 O O . ILE A 1 132 ? -9.164 -27.594 -27.078 1 93 132 ILE A O 1
ATOM 1046 N N . GLY A 1 133 ? -6.938 -27.609 -27.391 1 92.19 133 GLY A N 1
ATOM 1047 C CA . GLY A 1 133 ? -6.934 -26.594 -28.422 1 92.19 133 GLY A CA 1
ATOM 1048 C C . GLY A 1 133 ? -6.676 -25.203 -27.891 1 92.19 133 GLY A C 1
ATOM 1049 O O . GLY A 1 133 ? -6.336 -24.281 -28.641 1 92.19 133 GLY A O 1
ATOM 1050 N N . GLU A 1 134 ? -6.887 -25.016 -26.625 1 91.94 134 GLU A N 1
ATOM 1051 C CA . GLU A 1 134 ? -6.605 -23.719 -26.031 1 91.94 134 GLU A CA 1
ATOM 1052 C C . GLU A 1 134 ? -5.113 -23.547 -25.766 1 91.94 134 GLU A C 1
ATOM 1054 O O . GLU A 1 134 ? -4.438 -24.484 -25.344 1 91.94 134 GLU A O 1
ATOM 1059 N N . PRO A 1 135 ? -4.645 -22.391 -26.062 1 91.88 135 PRO A N 1
ATOM 1060 C CA . PRO A 1 135 ? -3.211 -22.172 -25.875 1 91.88 135 PRO A CA 1
ATOM 1061 C C . PRO A 1 135 ? -2.855 -21.859 -24.422 1 91.88 135 PRO A C 1
ATOM 1063 O O . PRO A 1 135 ? -3.691 -21.328 -23.672 1 91.88 135 PRO A O 1
ATOM 1066 N N . ILE A 1 136 ? -1.644 -22.141 -24.078 1 94.81 136 ILE A N 1
ATOM 1067 C CA . ILE A 1 136 ? -1.097 -21.734 -22.781 1 94.81 136 ILE A CA 1
ATOM 1068 C C . ILE A 1 136 ? -0.938 -20.219 -22.75 1 94.81 136 ILE A C 1
ATOM 1070 O O . ILE A 1 136 ? -0.465 -19.609 -23.719 1 94.81 136 ILE A O 1
ATOM 1074 N N . GLU A 1 137 ? -1.436 -19.594 -21.656 1 95 137 GLU A N 1
ATOM 1075 C CA . GLU A 1 137 ? -1.269 -18.156 -21.453 1 95 137 GLU A CA 1
ATOM 1076 C C . GLU A 1 137 ? -0.17 -17.875 -20.422 1 95 137 GLU A C 1
ATOM 1078 O O . GLU A 1 137 ? 0.172 -18.734 -19.625 1 95 137 GLU A O 1
ATOM 1083 N N . LYS A 1 138 ? 0.402 -16.688 -20.562 1 95.69 138 LYS A N 1
ATOM 1084 C CA . LYS A 1 138 ? 1.489 -16.406 -19.641 1 95.69 138 LYS A CA 1
ATOM 1085 C C . LYS A 1 138 ? 1.464 -14.953 -19.188 1 95.69 138 LYS A C 1
ATOM 1087 O O . LYS A 1 138 ? 0.915 -14.086 -19.875 1 95.69 138 LYS A O 1
ATOM 1092 N N . TYR A 1 139 ? 1.92 -14.68 -18.031 1 96.94 139 TYR A N 1
ATOM 1093 C CA . TYR A 1 139 ? 2.221 -13.375 -17.438 1 96.94 139 TYR A CA 1
ATOM 1094 C C . TYR A 1 139 ? 3.666 -13.312 -16.969 1 96.94 139 TYR A C 1
ATOM 1096 O O . TYR A 1 139 ? 4.082 -14.109 -16.125 1 96.94 139 TYR A O 1
ATOM 1104 N N . ARG A 1 140 ? 4.422 -12.406 -17.547 1 97.44 140 ARG A N 1
ATOM 1105 C CA . ARG A 1 140 ? 5.797 -12.172 -17.125 1 97.44 140 ARG A CA 1
ATOM 1106 C C . ARG A 1 140 ? 5.859 -11.086 -16.062 1 97.44 140 ARG A C 1
ATOM 1108 O O . ARG A 1 140 ? 5.309 -10 -16.234 1 97.44 140 ARG A O 1
ATOM 1115 N N . LYS A 1 141 ? 6.48 -11.445 -14.984 1 97.06 141 LYS A N 1
ATOM 1116 C CA . LYS A 1 141 ? 6.629 -10.523 -13.867 1 97.06 141 LYS A CA 1
ATOM 1117 C C . LYS A 1 141 ? 7.184 -9.18 -14.32 1 97.06 141 LYS A C 1
ATOM 1119 O O . LYS A 1 141 ? 8.141 -9.133 -15.102 1 97.06 141 LYS A O 1
ATOM 1124 N N . ILE A 1 142 ? 6.578 -8.148 -13.836 1 96.56 142 ILE A N 1
ATOM 1125 C CA . ILE A 1 142 ? 6.938 -6.809 -14.281 1 96.56 142 ILE A CA 1
ATOM 1126 C C . ILE A 1 142 ? 7.934 -6.188 -13.305 1 96.56 142 ILE A C 1
ATOM 1128 O O . ILE A 1 142 ? 8.922 -5.574 -13.719 1 96.56 142 ILE A O 1
ATOM 1132 N N . VAL A 1 143 ? 7.703 -6.34 -12 1 96.12 143 VAL A N 1
ATOM 1133 C CA . VAL A 1 143 ? 8.57 -5.781 -10.969 1 96.12 143 VAL A CA 1
ATOM 1134 C C . VAL A 1 143 ? 9.539 -6.852 -10.477 1 96.12 143 VAL A C 1
ATOM 1136 O O . VAL A 1 143 ? 9.156 -7.734 -9.703 1 96.12 143 VAL A O 1
ATOM 1139 N N . LEU A 1 144 ? 10.773 -6.652 -10.828 1 95.38 144 LEU A N 1
ATOM 1140 C CA . LEU A 1 144 ? 11.781 -7.625 -10.414 1 95.38 144 LEU A CA 1
ATOM 1141 C C . LEU A 1 144 ? 12.328 -7.285 -9.031 1 95.38 144 LEU A C 1
ATOM 1143 O O . LEU A 1 144 ? 12.523 -6.109 -8.711 1 95.38 144 LEU A O 1
ATOM 1147 N N . SER A 1 145 ? 12.578 -8.312 -8.258 1 91 145 SER A N 1
ATOM 1148 C CA . SER A 1 145 ? 13.305 -8.125 -7.012 1 91 145 SER A CA 1
ATOM 1149 C C . SER A 1 145 ? 14.766 -7.766 -7.273 1 91 145 SER A C 1
ATOM 1151 O O . SER A 1 145 ? 15.258 -7.922 -8.391 1 91 145 SER A O 1
ATOM 1153 N N . ASP A 1 146 ? 15.43 -7.297 -6.254 1 88.12 146 ASP A N 1
ATOM 1154 C CA . ASP A 1 146 ? 16.844 -6.977 -6.387 1 88.12 146 ASP A CA 1
ATOM 1155 C C . ASP A 1 146 ? 17.656 -8.211 -6.805 1 88.12 146 ASP A C 1
ATOM 1157 O O . ASP A 1 146 ? 18.531 -8.117 -7.656 1 88.12 146 ASP A O 1
ATOM 1161 N N . ARG A 1 147 ? 17.312 -9.312 -6.246 1 90.88 147 ARG A N 1
ATOM 1162 C CA . ARG A 1 147 ? 18 -10.555 -6.574 1 90.88 147 ARG A CA 1
ATOM 1163 C C . ARG A 1 147 ? 17.797 -10.93 -8.039 1 90.88 147 ARG A C 1
ATOM 1165 O O . ARG A 1 147 ? 18.734 -11.32 -8.727 1 90.88 147 ARG A O 1
ATOM 1172 N N . GLU A 1 148 ? 16.578 -10.836 -8.445 1 94.62 148 GLU A N 1
ATOM 1173 C CA . GLU A 1 148 ? 16.25 -11.148 -9.836 1 94.62 148 GLU A CA 1
ATOM 1174 C C . GLU A 1 148 ? 17.016 -10.234 -10.797 1 94.62 148 GLU A C 1
ATOM 1176 O O . GLU A 1 148 ? 17.5 -10.688 -11.836 1 94.62 148 GLU A O 1
ATOM 1181 N N . LYS A 1 149 ? 17.156 -9 -10.438 1 94.19 149 LYS A N 1
ATOM 1182 C CA . LYS A 1 149 ? 17.891 -8.039 -11.25 1 94.19 149 LYS A CA 1
ATOM 1183 C C . LYS A 1 149 ? 19.375 -8.398 -11.32 1 94.19 149 LYS A C 1
ATOM 1185 O O . LYS A 1 149 ? 19.969 -8.398 -12.406 1 94.19 149 LYS A O 1
ATOM 1190 N N . ILE A 1 150 ? 19.906 -8.719 -10.164 1 94.06 150 ILE A N 1
ATOM 1191 C CA . ILE A 1 150 ? 21.312 -9.062 -10.07 1 94.06 150 ILE A CA 1
ATOM 1192 C C . ILE A 1 150 ? 21.609 -10.289 -10.93 1 94.06 150 ILE A C 1
ATOM 1194 O O . ILE A 1 150 ? 22.641 -10.344 -11.617 1 94.06 150 ILE A O 1
ATOM 1198 N N . ILE A 1 151 ? 20.719 -11.25 -10.891 1 96.31 151 ILE A N 1
ATOM 1199 C CA . ILE A 1 151 ? 20.906 -12.492 -11.641 1 96.31 151 ILE A CA 1
ATOM 1200 C C . ILE A 1 151 ? 20.781 -12.211 -13.141 1 96.31 151 ILE A C 1
ATOM 1202 O O . ILE A 1 151 ? 21.438 -12.867 -13.953 1 96.31 151 ILE A O 1
ATOM 1206 N N . GLY A 1 152 ? 19.922 -11.289 -13.508 1 96.69 152 GLY A N 1
ATOM 1207 C CA . GLY A 1 152 ? 19.797 -10.914 -14.906 1 96.69 152 GLY A CA 1
ATOM 1208 C C . GLY A 1 152 ? 18.469 -11.32 -15.516 1 96.69 152 GLY A C 1
ATOM 1209 O O . GLY A 1 152 ? 18.375 -11.578 -16.719 1 96.69 152 GLY A O 1
ATOM 1210 N N . PHE A 1 153 ? 17.438 -11.414 -14.703 1 97.88 153 PHE A N 1
ATOM 1211 C CA . PHE A 1 153 ? 16.094 -11.656 -15.219 1 97.88 153 PHE A CA 1
ATOM 1212 C C . PHE A 1 153 ? 15.602 -10.453 -16.016 1 97.88 153 PHE A C 1
ATOM 1214 O O . PHE A 1 153 ? 15.945 -9.312 -15.719 1 97.88 153 PHE A O 1
ATOM 1221 N N . ASN A 1 154 ? 14.812 -10.75 -17.047 1 97.75 154 ASN A N 1
ATOM 1222 C CA . ASN A 1 154 ? 14.133 -9.695 -17.797 1 97.75 154 ASN A CA 1
ATOM 1223 C C . ASN A 1 154 ? 12.727 -9.438 -17.25 1 97.75 154 ASN A C 1
ATOM 1225 O O . ASN A 1 154 ? 12.078 -10.352 -16.734 1 97.75 154 ASN A O 1
ATOM 1229 N N . LYS A 1 155 ? 12.352 -8.227 -17.312 1 96.5 155 LYS A N 1
ATOM 1230 C CA . LYS A 1 155 ? 11.023 -7.898 -16.797 1 96.5 155 LYS A CA 1
ATOM 1231 C C . LYS A 1 155 ? 9.969 -8.039 -17.906 1 96.5 155 LYS A C 1
ATOM 1233 O O . LYS A 1 155 ? 10.273 -7.863 -19.078 1 96.5 155 LYS A O 1
ATOM 1238 N N . GLY A 1 156 ? 8.758 -8.375 -17.484 1 96.19 156 GLY A N 1
ATOM 1239 C CA . GLY A 1 156 ? 7.621 -8.312 -18.391 1 96.19 156 GLY A CA 1
ATOM 1240 C C . GLY A 1 156 ? 7.211 -6.898 -18.734 1 96.19 156 GLY A C 1
ATOM 1241 O O . GLY A 1 156 ? 7.582 -5.949 -18.047 1 96.19 156 GLY A O 1
ATOM 1242 N N . LYS A 1 157 ? 6.383 -6.781 -19.812 1 91.31 157 LYS A N 1
ATOM 1243 C CA . LYS A 1 157 ? 5.988 -5.449 -20.266 1 91.31 157 LYS A CA 1
ATOM 1244 C C . LYS A 1 157 ? 4.477 -5.359 -20.453 1 91.31 157 LYS A C 1
ATOM 1246 O O . LYS A 1 157 ? 3.959 -4.324 -20.875 1 91.31 157 LYS A O 1
ATOM 1251 N N . THR A 1 158 ? 3.85 -6.469 -20.094 1 89.69 158 THR A N 1
ATOM 1252 C CA . THR A 1 158 ? 2.414 -6.516 -20.344 1 89.69 158 THR A CA 1
ATOM 1253 C C . THR A 1 158 ? 1.669 -7.043 -19.109 1 89.69 158 THR A C 1
ATOM 1255 O O . THR A 1 158 ? 2.121 -7.988 -18.469 1 89.69 158 THR A O 1
ATOM 1258 N N . ILE A 1 159 ? 0.555 -6.363 -18.859 1 89.69 159 ILE A N 1
ATOM 1259 C CA . ILE A 1 159 ? -0.327 -6.883 -17.828 1 89.69 159 ILE A CA 1
ATOM 1260 C C . ILE A 1 159 ? -1.222 -7.977 -18.406 1 89.69 159 ILE A C 1
ATOM 1262 O O . ILE A 1 159 ? -1.526 -7.969 -19.594 1 89.69 159 ILE A O 1
ATOM 1266 N N . LYS A 1 160 ? -1.589 -8.906 -17.578 1 91.31 160 LYS A N 1
ATOM 1267 C CA . LYS A 1 160 ? -2.395 -10.047 -18.016 1 91.31 160 LYS A CA 1
ATOM 1268 C C . LYS A 1 160 ? -3.438 -10.422 -16.969 1 91.31 160 LYS A C 1
ATOM 1270 O O . LYS A 1 160 ? -3.125 -10.508 -15.781 1 91.31 160 LYS A O 1
ATOM 1275 N N . LYS A 1 161 ? -4.668 -10.453 -17.359 1 92.5 161 LYS A N 1
ATOM 1276 C CA . LYS A 1 161 ? -5.68 -11.117 -16.547 1 92.5 161 LYS A CA 1
ATOM 1277 C C . LYS A 1 161 ? -6.066 -12.469 -17.141 1 92.5 161 LYS A C 1
ATOM 1279 O O . LYS A 1 161 ? -6.109 -12.633 -18.359 1 92.5 161 LYS A O 1
ATOM 1284 N N . PHE A 1 162 ? -6.309 -13.398 -16.344 1 93.94 162 PHE A N 1
ATOM 1285 C CA . PHE A 1 162 ? -6.73 -14.742 -16.734 1 93.94 162 PHE A CA 1
ATOM 1286 C C . PHE A 1 162 ? -8.227 -14.93 -16.484 1 93.94 162 PHE A C 1
ATOM 1288 O O . PHE A 1 162 ? -8.836 -14.172 -15.727 1 93.94 162 PHE A O 1
ATOM 1295 N N . ARG A 1 163 ? -8.75 -15.922 -17.188 1 89.25 163 ARG A N 1
ATOM 1296 C CA . ARG A 1 163 ? -10.188 -16.125 -17.094 1 89.25 163 ARG A CA 1
ATOM 1297 C C . ARG A 1 163 ? -10.508 -17.547 -16.609 1 89.25 163 ARG A C 1
ATOM 1299 O O . ARG A 1 163 ? -9.852 -18.5 -17.031 1 89.25 163 ARG A O 1
ATOM 1306 N N . CYS A 1 164 ? -11.375 -17.656 -15.695 1 85.69 164 CYS A N 1
ATOM 1307 C CA . CYS A 1 164 ? -12.047 -18.891 -15.312 1 85.69 164 CYS A CA 1
ATOM 1308 C C . CYS A 1 164 ? -13.555 -18.719 -15.297 1 85.69 164 CYS A C 1
ATOM 1310 O O . CYS A 1 164 ? -14.117 -18.156 -14.359 1 85.69 164 CYS A O 1
ATOM 1312 N N . ARG A 1 165 ? -14.203 -19.203 -16.375 1 82.56 165 ARG A N 1
ATOM 1313 C CA . ARG A 1 165 ? -15.641 -19.016 -16.547 1 82.56 165 ARG A CA 1
ATOM 1314 C C . ARG A 1 165 ? -16 -17.531 -16.578 1 82.56 165 ARG A C 1
ATOM 1316 O O . ARG A 1 165 ? -15.523 -16.797 -17.438 1 82.56 165 ARG A O 1
ATOM 1323 N N . ASN A 1 166 ? -16.75 -17.078 -15.547 1 81.44 166 ASN A N 1
ATOM 1324 C CA . ASN A 1 166 ? -17.25 -15.703 -15.578 1 81.44 166 ASN A CA 1
ATOM 1325 C C . ASN A 1 166 ? -16.391 -14.781 -14.711 1 81.44 166 ASN A C 1
ATOM 1327 O O . ASN A 1 166 ? -16.766 -13.617 -14.492 1 81.44 166 ASN A O 1
ATOM 1331 N N . ILE A 1 167 ? -15.297 -15.305 -14.305 1 88.38 167 ILE A N 1
ATOM 1332 C CA . ILE A 1 167 ? -14.484 -14.43 -13.453 1 88.38 167 ILE A CA 1
ATOM 1333 C C . ILE A 1 167 ? -13.125 -14.195 -14.109 1 88.38 167 ILE A C 1
ATOM 1335 O O . ILE A 1 167 ? -12.602 -15.07 -14.805 1 88.38 167 ILE A O 1
ATOM 1339 N N . TYR A 1 168 ? -12.625 -13.039 -13.867 1 91.56 168 TYR A N 1
ATOM 1340 C CA . TYR A 1 168 ? -11.273 -12.672 -14.281 1 91.56 168 TYR A CA 1
ATOM 1341 C C . TYR A 1 168 ? -10.359 -12.508 -13.07 1 91.56 168 TYR A C 1
ATOM 1343 O O . TYR A 1 168 ? -10.766 -11.93 -12.055 1 91.56 168 TYR A O 1
ATOM 1351 N N . TYR A 1 169 ? -9.258 -13.133 -13.141 1 93.69 169 TYR A N 1
ATOM 1352 C CA . TYR A 1 169 ? -8.32 -12.984 -12.031 1 93.69 169 TYR A CA 1
ATOM 1353 C C . TYR A 1 169 ? -6.934 -12.602 -12.531 1 93.69 169 TYR A C 1
ATOM 1355 O O . TYR A 1 169 ? -6.594 -12.859 -13.688 1 93.69 169 TYR A O 1
ATOM 1363 N N . SER A 1 170 ? -6.156 -11.867 -11.727 1 96 170 SER A N 1
ATOM 1364 C CA . SER A 1 170 ? -4.777 -11.477 -12 1 96 170 SER A CA 1
ATOM 1365 C C . SER A 1 170 ? -3.832 -11.969 -10.914 1 96 170 SER A C 1
ATOM 1367 O O . SER A 1 170 ? -4.273 -12.344 -9.82 1 96 170 SER A O 1
ATOM 1369 N N . ILE A 1 171 ? -2.58 -11.992 -11.32 1 97.06 171 ILE A N 1
ATOM 1370 C CA . ILE A 1 171 ? -1.556 -12.523 -10.438 1 97.06 171 ILE A CA 1
ATOM 1371 C C . ILE A 1 171 ? -0.627 -11.406 -9.977 1 97.06 171 ILE A C 1
ATOM 1373 O O . ILE A 1 171 ? -0.284 -10.516 -10.766 1 97.06 171 ILE A O 1
ATOM 1377 N N . VAL A 1 172 ? -0.317 -11.406 -8.711 1 96.88 172 VAL A N 1
ATOM 1378 C CA . VAL A 1 172 ? 0.673 -10.516 -8.109 1 96.88 172 VAL A CA 1
ATOM 1379 C C . VAL A 1 172 ? 1.849 -11.336 -7.578 1 96.88 172 VAL A C 1
ATOM 1381 O O . VAL A 1 172 ? 1.692 -12.125 -6.645 1 96.88 172 VAL A O 1
ATOM 1384 N N . LEU A 1 173 ? 3 -11.078 -8.102 1 96.06 173 LEU A N 1
ATOM 1385 C CA . LEU A 1 173 ? 4.129 -11.945 -7.785 1 96.06 173 LEU A CA 1
ATOM 1386 C C . LEU A 1 173 ? 5.125 -11.234 -6.871 1 96.06 173 LEU A C 1
ATOM 1388 O O . LEU A 1 173 ? 5.715 -10.227 -7.258 1 96.06 173 LEU A O 1
ATOM 1392 N N . ASP A 1 174 ? 5.281 -11.758 -5.715 1 93.19 174 ASP A N 1
ATOM 1393 C CA . ASP A 1 174 ? 6.359 -11.398 -4.801 1 93.19 174 ASP A CA 1
ATOM 1394 C C . ASP A 1 174 ? 6.449 -9.883 -4.633 1 93.19 174 ASP A C 1
ATOM 1396 O O . ASP A 1 174 ? 5.492 -9.242 -4.195 1 93.19 174 ASP A O 1
ATOM 1400 N N . ASP A 1 175 ? 7.488 -9.227 -5.188 1 92.56 175 ASP A N 1
ATOM 1401 C CA . ASP A 1 175 ? 7.746 -7.809 -4.957 1 92.56 175 ASP A CA 1
ATOM 1402 C C . ASP A 1 175 ? 6.637 -6.945 -5.559 1 92.56 175 ASP A C 1
ATOM 1404 O O . ASP A 1 175 ? 6.508 -5.77 -5.219 1 92.56 175 ASP A O 1
ATOM 1408 N N . GLU A 1 176 ? 5.883 -7.527 -6.383 1 95.25 176 GLU A N 1
ATOM 1409 C CA . GLU A 1 176 ? 4.816 -6.754 -7.016 1 95.25 176 GLU A CA 1
ATOM 1410 C C . GLU A 1 176 ? 3.77 -6.324 -5.992 1 95.25 176 GLU A C 1
ATOM 1412 O O . GLU A 1 176 ? 3.002 -5.391 -6.234 1 95.25 176 GLU A O 1
ATOM 1417 N N . ILE A 1 177 ? 3.762 -6.957 -4.785 1 95.25 177 ILE A N 1
ATOM 1418 C CA . ILE A 1 177 ? 2.816 -6.57 -3.744 1 95.25 177 ILE A CA 1
ATOM 1419 C C . ILE A 1 177 ? 3.154 -5.168 -3.236 1 95.25 177 ILE A C 1
ATOM 1421 O O . ILE A 1 177 ? 2.33 -4.523 -2.584 1 95.25 177 ILE A O 1
ATOM 1425 N N . LEU A 1 178 ? 4.359 -4.723 -3.447 1 94.19 178 LEU A N 1
ATOM 1426 C CA . LEU A 1 178 ? 4.793 -3.4 -3.004 1 94.19 178 LEU A CA 1
ATOM 1427 C C . LEU A 1 178 ? 4.344 -2.324 -3.986 1 94.19 178 LEU A C 1
ATOM 1429 O O . LEU A 1 178 ? 4.609 -1.138 -3.775 1 94.19 178 LEU A O 1
ATOM 1433 N N . TYR A 1 179 ? 3.65 -2.705 -5.051 1 95 179 TYR A N 1
ATOM 1434 C CA . TYR A 1 179 ? 3.221 -1.784 -6.094 1 95 179 TYR A CA 1
ATOM 1435 C C . TYR A 1 179 ? 1.722 -1.902 -6.344 1 95 179 TYR A C 1
ATOM 1437 O O . TYR A 1 179 ? 1.297 -2.396 -7.391 1 95 179 TYR A O 1
ATOM 1445 N N . PRO A 1 180 ? 0.973 -1.331 -5.387 1 95.38 180 PRO A N 1
ATOM 1446 C CA . PRO A 1 180 ? -0.482 -1.405 -5.535 1 95.38 180 PRO A CA 1
ATOM 1447 C C . PRO A 1 180 ? -0.97 -0.803 -6.852 1 95.38 180 PRO A C 1
ATOM 1449 O O . PRO A 1 180 ? -2.039 -1.172 -7.344 1 95.38 180 PRO A O 1
ATOM 1452 N N . GLU A 1 181 ? -0.201 0.116 -7.457 1 91.94 181 GLU A N 1
ATOM 1453 C CA . GLU A 1 181 ? -0.585 0.729 -8.727 1 91.94 181 GLU A CA 1
ATOM 1454 C C . GLU A 1 181 ? -0.7 -0.317 -9.828 1 91.94 181 GLU A C 1
ATOM 1456 O O . GLU A 1 181 ? -1.521 -0.18 -10.742 1 91.94 181 GLU A O 1
ATOM 1461 N N . LEU A 1 182 ? 0.148 -1.329 -9.75 1 93.44 182 LEU A N 1
ATOM 1462 C CA . LEU A 1 182 ? 0.053 -2.41 -10.719 1 93.44 182 LEU A CA 1
ATOM 1463 C C . LEU A 1 182 ? -1.234 -3.203 -10.531 1 93.44 182 LEU A C 1
ATOM 1465 O O . LEU A 1 182 ? -1.931 -3.512 -11.5 1 93.44 182 LEU A O 1
ATOM 1469 N N . ALA A 1 183 ? -1.547 -3.533 -9.305 1 94.12 183 ALA A N 1
ATOM 1470 C CA . ALA A 1 183 ? -2.789 -4.23 -8.977 1 94.12 183 ALA A CA 1
ATOM 1471 C C . ALA A 1 183 ? -4.004 -3.4 -9.383 1 94.12 183 ALA A C 1
ATOM 1473 O O . ALA A 1 183 ? -4.961 -3.928 -9.961 1 94.12 183 ALA A O 1
ATOM 1474 N N . LYS A 1 184 ? -3.959 -2.121 -9.109 1 91.94 184 LYS A N 1
ATOM 1475 C CA . LYS A 1 184 ? -5.062 -1.229 -9.445 1 91.94 184 LYS A CA 1
ATOM 1476 C C . LYS A 1 184 ? -5.293 -1.186 -10.953 1 91.94 184 LYS A C 1
ATOM 1478 O O . LYS A 1 184 ? -6.434 -1.079 -11.414 1 91.94 184 LYS A O 1
ATOM 1483 N N . LEU A 1 185 ? -4.211 -1.195 -11.664 1 89.81 185 LEU A N 1
ATOM 1484 C CA . LEU A 1 185 ? -4.328 -1.221 -13.117 1 89.81 185 LEU A CA 1
ATOM 1485 C C . LEU A 1 185 ? -5.066 -2.471 -13.586 1 89.81 185 LEU A C 1
ATOM 1487 O O . LEU A 1 185 ? -5.938 -2.395 -14.453 1 89.81 185 LEU A O 1
ATOM 1491 N N . ASN A 1 186 ? -4.766 -3.629 -13.008 1 90.88 186 ASN A N 1
ATOM 1492 C CA . ASN A 1 186 ? -5.453 -4.875 -13.328 1 90.88 186 ASN A CA 1
ATOM 1493 C C . ASN A 1 186 ? -6.938 -4.805 -12.984 1 90.88 186 ASN A C 1
ATOM 1495 O O . ASN A 1 186 ? -7.781 -5.27 -13.75 1 90.88 186 ASN A O 1
ATOM 1499 N N . LEU A 1 187 ? -7.211 -4.227 -11.883 1 90.06 187 LEU A N 1
ATOM 1500 C CA . LEU A 1 187 ? -8.594 -4.09 -11.445 1 90.06 187 LEU A CA 1
ATOM 1501 C C . LEU A 1 187 ? -9.367 -3.152 -12.375 1 90.06 187 LEU A C 1
ATOM 1503 O O . LEU A 1 187 ? -10.531 -3.41 -12.695 1 90.06 187 LEU A O 1
ATOM 1507 N N . TYR A 1 188 ? -8.688 -2.102 -12.734 1 86.38 188 TYR A N 1
ATOM 1508 C CA . TYR A 1 188 ? -9.273 -1.177 -13.703 1 86.38 188 TYR A CA 1
ATOM 1509 C C . TYR A 1 188 ? -9.641 -1.897 -14.992 1 86.38 188 TYR A C 1
ATOM 1511 O O . TYR A 1 188 ? -10.641 -1.567 -15.633 1 86.38 188 TYR A O 1
ATOM 1519 N N . LEU A 1 189 ? -8.891 -2.914 -15.297 1 86.38 189 LEU A N 1
ATOM 1520 C CA . LEU A 1 189 ? -9.094 -3.648 -16.547 1 86.38 189 LEU A CA 1
ATOM 1521 C C . LEU A 1 189 ? -10.086 -4.793 -16.344 1 86.38 189 LEU A C 1
ATOM 1523 O O . LEU A 1 189 ? -10.297 -5.598 -17.25 1 86.38 189 LEU A O 1
ATOM 1527 N N . GLY A 1 190 ? -10.648 -4.965 -15.164 1 88.06 190 GLY A N 1
ATOM 1528 C CA . GLY A 1 190 ? -11.789 -5.855 -15 1 88.06 190 GLY A CA 1
ATOM 1529 C C . GLY A 1 190 ? -11.469 -7.086 -14.172 1 88.06 190 GLY A C 1
ATOM 1530 O O . GLY A 1 190 ? -12.289 -8.008 -14.078 1 88.06 190 GLY A O 1
ATOM 1531 N N . THR A 1 191 ? -10.32 -7.129 -13.594 1 93.19 191 THR A N 1
ATOM 1532 C CA . THR A 1 191 ? -9.977 -8.234 -12.703 1 93.19 191 THR A CA 1
ATOM 1533 C C . THR A 1 191 ? -10.93 -8.281 -11.516 1 93.19 191 THR A C 1
ATOM 1535 O O . THR A 1 191 ? -11.273 -7.242 -10.945 1 93.19 191 THR A O 1
ATOM 1538 N N . ASP A 1 192 ? -11.359 -9.539 -11.141 1 92.12 192 ASP A N 1
ATOM 1539 C CA . ASP A 1 192 ? -12.289 -9.727 -10.031 1 92.12 192 ASP A CA 1
ATOM 1540 C C . ASP A 1 192 ? -11.531 -10.031 -8.734 1 92.12 192 ASP A C 1
ATOM 1542 O O . ASP A 1 192 ? -11.977 -9.656 -7.648 1 92.12 192 ASP A O 1
ATOM 1546 N N . ILE A 1 193 ? -10.461 -10.711 -8.844 1 93.5 193 ILE A N 1
ATOM 1547 C CA . ILE A 1 193 ? -9.75 -11.164 -7.656 1 93.5 193 ILE A CA 1
ATOM 1548 C C . ILE A 1 193 ? -8.25 -11.234 -7.953 1 93.5 193 ILE A C 1
ATOM 1550 O O . ILE A 1 193 ? -7.852 -11.508 -9.086 1 93.5 193 ILE A O 1
ATOM 1554 N N . LEU A 1 194 ? -7.465 -10.953 -6.922 1 96.56 194 LEU A N 1
ATOM 1555 C CA . LEU A 1 194 ? -6.012 -11.008 -7.043 1 96.56 194 LEU A CA 1
ATOM 1556 C C . LEU A 1 194 ? -5.449 -12.234 -6.328 1 96.56 194 LEU A C 1
ATOM 1558 O O . LEU A 1 194 ? -5.723 -12.445 -5.145 1 96.56 194 LEU A O 1
ATOM 1562 N N . PHE A 1 195 ? -4.711 -13.078 -7.016 1 97.62 195 PHE A N 1
ATOM 1563 C CA . PHE A 1 195 ? -3.934 -14.156 -6.41 1 97.62 195 PHE A CA 1
ATOM 1564 C C . PHE A 1 195 ? -2.484 -13.727 -6.211 1 97.62 195 PHE A C 1
ATOM 1566 O O . PHE A 1 195 ? -1.821 -13.297 -7.156 1 97.62 195 PHE A O 1
ATOM 1573 N N . VAL A 1 196 ? -2.021 -13.859 -5.012 1 97.25 196 VAL A N 1
ATOM 1574 C CA . VAL A 1 196 ? -0.69 -13.383 -4.641 1 97.25 196 VAL A CA 1
ATOM 1575 C C . VAL A 1 196 ? 0.222 -14.578 -4.363 1 97.25 196 VAL A C 1
ATOM 1577 O O . VAL A 1 196 ? -0.171 -15.523 -3.672 1 97.25 196 VAL A O 1
ATOM 1580 N N . GLY A 1 197 ? 1.352 -14.602 -4.941 1 95.81 197 GLY A N 1
ATOM 1581 C CA . GLY A 1 197 ? 2.412 -15.547 -4.621 1 95.81 197 GLY A CA 1
ATOM 1582 C C . GLY A 1 197 ? 3.648 -14.883 -4.051 1 95.81 197 GLY A C 1
ATOM 1583 O O . GLY A 1 197 ? 4.125 -13.875 -4.586 1 95.81 197 GLY A O 1
ATOM 1584 N N . ILE A 1 198 ? 4.148 -15.414 -2.977 1 93.31 198 ILE A N 1
ATOM 1585 C CA . ILE A 1 198 ? 5.352 -14.859 -2.369 1 93.31 198 ILE A CA 1
ATOM 1586 C C . ILE A 1 198 ? 6.371 -15.969 -2.127 1 93.31 198 ILE A C 1
ATOM 1588 O O . ILE A 1 198 ? 5.996 -17.094 -1.794 1 93.31 198 ILE A O 1
ATOM 1592 N N . ALA A 1 199 ? 7.613 -15.609 -2.244 1 89.25 199 ALA A N 1
ATOM 1593 C CA . ALA A 1 199 ? 8.688 -16.562 -1.967 1 89.25 199 ALA A CA 1
ATOM 1594 C C . ALA A 1 199 ? 8.797 -16.844 -0.47 1 89.25 199 ALA A C 1
ATOM 1596 O O . ALA A 1 199 ? 8.688 -15.922 0.346 1 89.25 199 ALA A O 1
ATOM 1597 N N . PRO A 1 200 ? 8.984 -18.125 -0.093 1 82.88 200 PRO A N 1
ATOM 1598 C CA . PRO A 1 200 ? 9.039 -18.484 1.325 1 82.88 200 PRO A CA 1
ATOM 1599 C C . PRO A 1 200 ? 10.258 -17.906 2.041 1 82.88 200 PRO A C 1
ATOM 1601 O O . PRO A 1 200 ? 10.234 -17.719 3.262 1 82.88 200 PRO A O 1
ATOM 1604 N N . ASP A 1 201 ? 11.383 -17.891 1.413 1 66.94 201 ASP A N 1
ATOM 1605 C CA . ASP A 1 201 ? 12.625 -17.469 2.045 1 66.94 201 ASP A CA 1
ATOM 1606 C C . ASP A 1 201 ? 12.648 -15.953 2.268 1 66.94 201 ASP A C 1
ATOM 1608 O O . ASP A 1 201 ? 13.57 -15.43 2.889 1 66.94 201 ASP A O 1
ATOM 1612 N N . TYR A 1 202 ? 11.859 -15.367 1.61 1 56.59 202 TYR A N 1
ATOM 1613 C CA . TYR A 1 202 ? 11.828 -13.922 1.812 1 56.59 202 TYR A CA 1
ATOM 1614 C C . TYR A 1 202 ? 11.086 -13.562 3.094 1 56.59 202 TYR A C 1
ATOM 1616 O O . TYR A 1 202 ? 9.922 -13.93 3.268 1 56.59 202 TYR A O 1
ATOM 1624 N N . PRO A 1 203 ? 11.82 -13.516 4.148 1 52.75 203 PRO A N 1
ATOM 1625 C CA . PRO A 1 203 ? 11.047 -13.102 5.32 1 52.75 203 PRO A CA 1
ATOM 1626 C C . PRO A 1 203 ? 10.164 -11.883 5.047 1 52.75 203 PRO A C 1
ATOM 1628 O O . PRO A 1 203 ? 10.664 -10.75 5.012 1 52.75 203 PRO A O 1
ATOM 1631 N N . VAL A 1 204 ? 9.305 -12.102 4.262 1 56 204 VAL A N 1
ATOM 1632 C CA . VAL A 1 204 ? 8.578 -10.844 4.176 1 56 204 VAL A CA 1
ATOM 1633 C C . VAL A 1 204 ? 7.945 -10.516 5.527 1 56 204 VAL A C 1
ATOM 1635 O O . VAL A 1 204 ? 6.832 -10.953 5.824 1 56 204 VAL A O 1
ATOM 1638 N N . LYS A 1 205 ? 8.906 -10.258 6.492 1 63.22 205 LYS A N 1
ATOM 1639 C CA . LYS A 1 205 ? 8.484 -9.945 7.855 1 63.22 205 LYS A CA 1
ATOM 1640 C C . LYS A 1 205 ? 7.199 -9.109 7.855 1 63.22 205 LYS A C 1
ATOM 1642 O O . LYS A 1 205 ? 6.387 -9.211 8.781 1 63.22 205 LYS A O 1
ATOM 1647 N N . ASN A 1 206 ? 6.934 -8.656 6.582 1 82.69 206 ASN A N 1
ATOM 1648 C CA . ASN A 1 206 ? 5.809 -7.734 6.684 1 82.69 206 ASN A CA 1
ATOM 1649 C C . ASN A 1 206 ? 4.754 -8.016 5.617 1 82.69 206 ASN A C 1
ATOM 1651 O O . ASN A 1 206 ? 3.982 -7.125 5.25 1 82.69 206 ASN A O 1
ATOM 1655 N N . TYR A 1 207 ? 4.699 -9.367 5.215 1 89.5 207 TYR A N 1
ATOM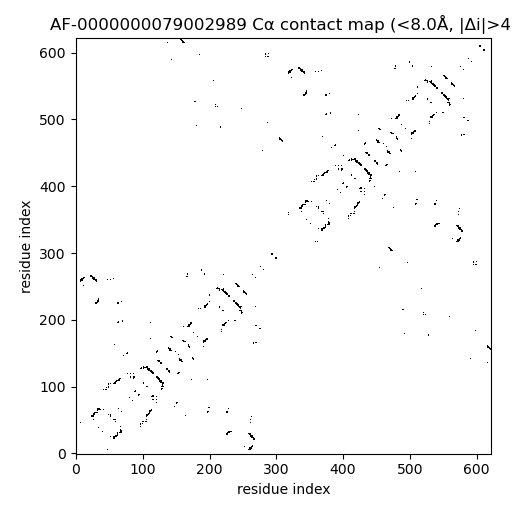 1656 C CA . TYR A 1 207 ? 3.812 -9.609 4.082 1 89.5 207 TYR A CA 1
ATOM 1657 C C . TYR A 1 207 ? 2.352 -9.461 4.488 1 89.5 207 TYR A C 1
ATOM 1659 O O . TYR A 1 207 ? 1.521 -9.016 3.689 1 89.5 207 TYR A O 1
ATOM 1667 N N . MET A 1 208 ? 2.088 -9.797 5.754 1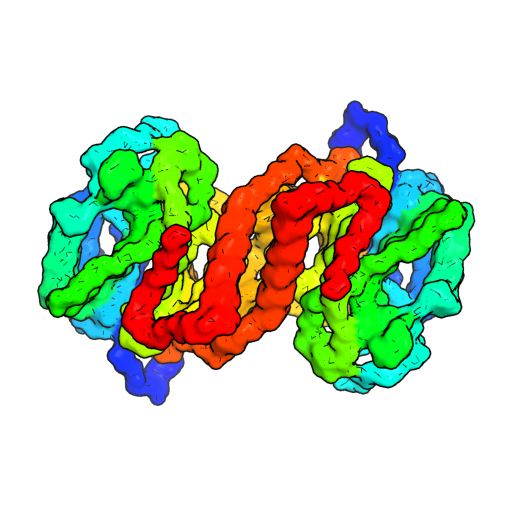 91.69 208 MET A N 1
ATOM 1668 C CA . MET A 1 208 ? 0.702 -9.703 6.207 1 91.69 208 MET A CA 1
ATOM 1669 C C . MET A 1 208 ? 0.204 -8.266 6.156 1 91.69 208 MET A C 1
ATOM 1671 O O . MET A 1 208 ? -0.88 -7.996 5.637 1 91.69 208 MET A O 1
ATOM 1675 N N . SER A 1 209 ? 1.024 -7.355 6.676 1 92.69 209 SER A N 1
ATOM 1676 C CA . SER A 1 209 ? 0.654 -5.945 6.621 1 92.69 209 SER A CA 1
ATOM 1677 C C . SER A 1 209 ? 0.483 -5.469 5.184 1 92.69 209 SER A C 1
ATOM 1679 O O . SER A 1 209 ? -0.442 -4.715 4.879 1 92.69 209 SER A O 1
ATOM 1681 N N . ILE A 1 210 ? 1.302 -5.98 4.355 1 95.25 210 ILE A N 1
ATOM 1682 C CA . ILE A 1 210 ? 1.314 -5.52 2.973 1 95.25 210 ILE A CA 1
ATOM 1683 C C . ILE A 1 210 ? 0.077 -6.039 2.244 1 95.25 210 ILE A C 1
ATOM 1685 O O . ILE A 1 210 ? -0.622 -5.277 1.572 1 95.25 210 ILE A O 1
ATOM 1689 N N . ILE A 1 211 ? -0.265 -7.312 2.404 1 96.06 211 ILE A N 1
ATOM 1690 C CA . ILE A 1 211 ? -1.382 -7.848 1.632 1 96.06 211 ILE A CA 1
ATOM 1691 C C . ILE A 1 211 ? -2.699 -7.316 2.193 1 96.06 211 ILE A C 1
ATOM 1693 O O . ILE A 1 211 ? -3.656 -7.098 1.448 1 96.06 211 ILE A O 1
ATOM 1697 N N . LYS A 1 212 ? -2.736 -7.105 3.506 1 95.12 212 LYS A N 1
ATOM 1698 C CA . LYS A 1 212 ? -3.906 -6.441 4.074 1 95.12 212 LYS A CA 1
ATOM 1699 C C . LYS A 1 212 ? -4.09 -5.047 3.484 1 95.12 212 LYS A C 1
ATOM 1701 O O . LYS A 1 212 ? -5.195 -4.668 3.098 1 95.12 212 LYS A O 1
ATOM 1706 N N . SER A 1 213 ? -3.012 -4.336 3.477 1 95.81 213 SER A N 1
ATOM 1707 C CA . SER A 1 213 ? -3.053 -2.988 2.92 1 95.81 213 SER A CA 1
ATOM 1708 C C . SER A 1 213 ? -3.422 -3.014 1.439 1 95.81 213 SER A C 1
ATOM 1710 O O . SER A 1 213 ? -4.172 -2.156 0.966 1 95.81 213 SER A O 1
ATOM 1712 N N . LEU A 1 214 ? -2.867 -4 0.719 1 96.25 214 LEU A N 1
ATOM 1713 C CA . LEU A 1 214 ? -3.189 -4.152 -0.695 1 96.25 214 LEU A CA 1
ATOM 1714 C C . LEU A 1 214 ? -4.688 -4.355 -0.893 1 96.25 214 LEU A C 1
ATOM 1716 O O . LEU A 1 214 ? -5.285 -3.754 -1.788 1 96.25 214 LEU A O 1
ATOM 1720 N N . ALA A 1 215 ? -5.281 -5.18 -0.076 1 94.69 215 ALA A N 1
ATOM 1721 C CA . ALA A 1 215 ? -6.723 -5.398 -0.146 1 94.69 215 ALA A CA 1
ATOM 1722 C C . ALA A 1 215 ? -7.488 -4.09 0.043 1 94.69 215 ALA A C 1
ATOM 1724 O O . ALA A 1 215 ? -8.406 -3.789 -0.718 1 94.69 215 ALA A O 1
ATOM 1725 N N . LEU A 1 216 ? -7.039 -3.324 0.985 1 92.69 216 LEU A N 1
ATOM 1726 C CA . LEU A 1 216 ? -7.695 -2.062 1.303 1 92.69 216 LEU A CA 1
ATOM 1727 C C . LEU A 1 216 ? -7.504 -1.052 0.177 1 92.69 216 LEU A C 1
ATOM 1729 O O . LEU A 1 216 ? -8.461 -0.396 -0.244 1 92.69 216 LEU A O 1
ATOM 1733 N N . MET A 1 217 ? -6.297 -0.919 -0.327 1 93.94 217 MET A N 1
ATOM 1734 C CA . MET A 1 217 ? -5.941 0.072 -1.339 1 93.94 217 MET A CA 1
ATOM 1735 C C . MET A 1 217 ? -6.625 -0.238 -2.666 1 93.94 217 MET A C 1
ATOM 1737 O O . MET A 1 217 ? -6.934 0.672 -3.438 1 93.94 217 MET A O 1
ATOM 1741 N N . THR A 1 218 ? -6.895 -1.536 -2.883 1 92.56 218 THR A N 1
ATOM 1742 C CA . THR A 1 218 ? -7.484 -1.94 -4.156 1 92.56 218 THR A CA 1
ATOM 1743 C C . THR A 1 218 ? -8.969 -2.254 -3.986 1 92.56 218 THR A C 1
ATOM 1745 O O . THR A 1 218 ? -9.672 -2.504 -4.969 1 92.56 218 THR A O 1
ATOM 1748 N N . ARG A 1 219 ? -9.461 -2.23 -2.777 1 90.12 219 ARG A N 1
ATOM 1749 C CA . ARG A 1 219 ? -10.828 -2.627 -2.482 1 90.12 219 ARG A CA 1
ATOM 1750 C C . ARG A 1 219 ? -11.18 -3.947 -3.164 1 90.12 219 ARG A C 1
ATOM 1752 O O . ARG A 1 219 ? -12.203 -4.055 -3.834 1 90.12 219 ARG A O 1
ATOM 1759 N N . SER A 1 220 ? -10.297 -4.934 -3.018 1 92.38 220 SER A N 1
ATOM 1760 C CA . SER A 1 220 ? -10.477 -6.234 -3.656 1 92.38 220 SER A CA 1
ATOM 1761 C C . SER A 1 220 ? -10.109 -7.371 -2.707 1 92.38 220 SER A C 1
ATOM 1763 O O . SER A 1 220 ? -9.367 -7.168 -1.746 1 92.38 220 SER A O 1
ATOM 1765 N N . LYS A 1 221 ? -10.703 -8.516 -2.99 1 94.06 221 LYS A N 1
ATOM 1766 C CA . LYS A 1 221 ? -10.273 -9.727 -2.289 1 94.06 221 LYS A CA 1
ATOM 1767 C C . LYS A 1 221 ? -8.875 -10.148 -2.727 1 94.06 221 LYS A C 1
ATOM 1769 O O . LYS A 1 221 ? -8.523 -10.023 -3.9 1 94.06 221 LYS A O 1
ATOM 1774 N N . ILE A 1 222 ? -8.164 -10.633 -1.774 1 96.56 222 ILE A N 1
ATOM 1775 C CA . ILE A 1 222 ? -6.816 -11.133 -2.02 1 96.56 222 ILE A CA 1
ATOM 1776 C C . ILE A 1 222 ? -6.715 -12.586 -1.565 1 96.56 222 ILE A C 1
ATOM 1778 O O . ILE A 1 222 ? -7.223 -12.945 -0.501 1 96.56 222 ILE A O 1
ATOM 1782 N N . VAL A 1 223 ? -6.152 -13.367 -2.383 1 97.31 223 VAL A N 1
ATOM 1783 C CA . VAL A 1 223 ? -5.824 -14.734 -1.985 1 97.31 223 VAL A CA 1
ATOM 1784 C C . VAL A 1 223 ? -4.312 -14.938 -2.037 1 97.31 223 VAL A C 1
ATOM 1786 O O . VAL A 1 223 ? -3.701 -14.844 -3.105 1 97.31 223 VAL A O 1
ATOM 1789 N N . LEU A 1 224 ? -3.727 -15.125 -0.9 1 97 224 LEU A N 1
ATOM 1790 C CA . LEU A 1 224 ? -2.336 -15.562 -0.852 1 97 224 LEU A CA 1
ATOM 1791 C C . LEU A 1 224 ? -2.238 -17.078 -1.042 1 97 224 LEU A C 1
ATOM 1793 O O . LEU A 1 224 ? -2.801 -17.844 -0.257 1 97 224 LEU A O 1
ATOM 1797 N N . VAL A 1 225 ? -1.561 -17.453 -2.033 1 97.56 225 VAL A N 1
ATOM 1798 C CA . VAL A 1 225 ? -1.396 -18.875 -2.346 1 97.56 225 VAL A CA 1
ATOM 1799 C C . VAL A 1 225 ? -0.2 -19.438 -1.581 1 97.56 225 VAL A C 1
ATOM 1801 O O . VAL A 1 225 ? 0.945 -19.062 -1.842 1 97.56 225 VAL A O 1
ATOM 1804 N N . GLY A 1 226 ? -0.526 -20.375 -0.697 1 95.94 226 GLY A N 1
ATOM 1805 C CA . GLY A 1 226 ? 0.519 -20.938 0.135 1 95.94 226 GLY A CA 1
ATOM 1806 C C . GLY A 1 226 ? 1.02 -22.281 -0.373 1 95.94 226 GLY A C 1
ATOM 1807 O O . GLY A 1 226 ? 0.555 -22.766 -1.402 1 95.94 226 GLY A O 1
ATOM 1808 N N . GLY A 1 227 ? 1.996 -22.812 0.377 1 95.88 227 GLY A N 1
ATOM 1809 C CA . GLY A 1 227 ? 2.611 -24.094 0.074 1 95.88 227 GLY A CA 1
ATOM 1810 C C . GLY A 1 227 ? 3.516 -24.609 1.183 1 95.88 227 GLY A C 1
ATOM 1811 O O . GLY A 1 227 ? 3.715 -23.922 2.188 1 95.88 227 GLY A O 1
ATOM 1812 N N . ILE A 1 228 ? 3.877 -25.828 1.025 1 96.25 228 ILE A N 1
ATOM 1813 C CA . ILE A 1 228 ? 4.762 -26.516 1.957 1 96.25 228 ILE A CA 1
ATOM 1814 C C . ILE A 1 228 ? 6.078 -26.859 1.262 1 96.25 228 ILE A C 1
ATOM 1816 O O . ILE A 1 228 ? 6.102 -27.656 0.322 1 96.25 228 ILE A O 1
ATOM 1820 N N . TYR A 1 229 ? 7.18 -26.328 1.752 1 95.56 229 TYR A N 1
ATOM 1821 C CA . TYR A 1 229 ? 8.438 -26.453 1.02 1 95.56 229 TYR A CA 1
ATOM 1822 C C . TYR A 1 229 ? 9.414 -27.359 1.759 1 95.56 229 TYR A C 1
ATOM 1824 O O . TYR A 1 229 ? 9.656 -27.172 2.955 1 95.56 229 TYR A O 1
ATOM 1832 N N . TYR A 1 230 ? 9.93 -28.297 0.987 1 95 230 TYR A N 1
ATOM 1833 C CA . TYR A 1 230 ? 10.867 -29.266 1.532 1 95 230 TYR A CA 1
ATOM 1834 C C . TYR A 1 230 ? 12.234 -29.141 0.863 1 95 230 TYR A C 1
ATOM 1836 O O . TYR A 1 230 ? 12.32 -28.969 -0.353 1 95 230 TYR A O 1
ATOM 1844 N N . TYR A 1 231 ? 13.266 -29.156 1.634 1 92.62 231 TYR A N 1
ATOM 1845 C CA . TYR A 1 231 ? 14.641 -29.297 1.17 1 92.62 231 TYR A CA 1
ATOM 1846 C C . TYR A 1 231 ? 15.25 -30.609 1.656 1 92.62 231 TYR A C 1
ATOM 1848 O O . TYR A 1 231 ? 15.336 -30.844 2.863 1 92.62 231 TYR A O 1
ATOM 1856 N N . GLU A 1 232 ? 15.703 -31.406 0.785 1 90.88 232 GLU A N 1
ATOM 1857 C CA . GLU A 1 232 ? 16.281 -32.688 1.13 1 90.88 232 GLU A CA 1
ATOM 1858 C C . GLU A 1 232 ? 15.406 -33.469 2.119 1 90.88 232 GLU A C 1
ATOM 1860 O O . GLU A 1 232 ? 15.875 -33.875 3.174 1 90.88 232 GLU A O 1
ATOM 1865 N N . ASN A 1 233 ? 14.164 -33.406 1.86 1 87.81 233 ASN A N 1
ATOM 1866 C CA . ASN A 1 233 ? 13.141 -34.156 2.572 1 87.81 233 ASN A CA 1
ATOM 1867 C C . ASN A 1 233 ? 12.906 -33.594 3.975 1 87.81 233 ASN A C 1
ATOM 1869 O O . ASN A 1 233 ? 12.352 -34.281 4.836 1 87.81 233 ASN A O 1
ATOM 1873 N N . LYS A 1 234 ? 13.352 -32.5 4.215 1 94.56 234 LYS A N 1
ATOM 1874 C CA . LYS A 1 234 ? 13.086 -31.812 5.473 1 94.56 234 LYS A CA 1
ATOM 1875 C C . LYS A 1 234 ? 12.242 -30.547 5.246 1 94.56 234 LYS A C 1
ATOM 1877 O O . LYS A 1 234 ? 12.492 -29.797 4.309 1 94.56 234 LYS A O 1
ATOM 1882 N N . LEU A 1 235 ? 11.289 -30.469 6.078 1 94.19 235 LEU A N 1
ATOM 1883 C CA . LEU A 1 235 ? 10.43 -29.281 6.008 1 94.19 235 LEU A CA 1
ATOM 1884 C C . LEU A 1 235 ? 11.242 -28.016 6.219 1 94.19 235 LEU A C 1
ATOM 1886 O O . LEU A 1 235 ? 11.945 -27.875 7.223 1 94.19 235 LEU A O 1
ATOM 1890 N N . SER A 1 236 ? 11.133 -27.141 5.293 1 90.88 236 SER A N 1
ATOM 1891 C CA . SER A 1 236 ? 11.914 -25.906 5.355 1 90.88 236 SER A CA 1
ATOM 1892 C C . SER A 1 236 ? 11.023 -24.703 5.637 1 90.88 236 SER A C 1
ATOM 1894 O O . SER A 1 236 ? 11.336 -23.875 6.5 1 90.88 236 SER A O 1
ATOM 1896 N N . TYR A 1 237 ? 9.938 -24.625 4.844 1 91 237 TYR A N 1
ATOM 1897 C CA . TYR A 1 237 ? 9.047 -23.484 4.98 1 91 237 TYR A CA 1
ATOM 1898 C C . TYR A 1 237 ? 7.594 -23.906 4.816 1 91 237 TYR A C 1
ATOM 1900 O O . TYR A 1 237 ? 7.301 -24.906 4.145 1 91 237 TYR A O 1
ATOM 1908 N N . ILE A 1 238 ? 6.75 -23.125 5.461 1 94.12 238 ILE A N 1
ATOM 1909 C CA . ILE A 1 238 ? 5.32 -23.141 5.168 1 94.12 238 ILE A CA 1
ATOM 1910 C C . ILE A 1 238 ? 4.832 -21.734 4.879 1 94.12 238 ILE A C 1
ATOM 1912 O O . ILE A 1 238 ? 4.969 -20.828 5.719 1 94.12 238 ILE A O 1
ATOM 1916 N N . VAL A 1 239 ? 4.41 -21.469 3.736 1 94.25 239 VAL A N 1
ATOM 1917 C CA . VAL A 1 239 ? 3.705 -20.234 3.41 1 94.25 239 VAL A CA 1
ATOM 1918 C C . VAL A 1 239 ? 2.199 -20.438 3.559 1 94.25 239 VAL A C 1
ATOM 1920 O O . VAL A 1 239 ? 1.63 -21.359 2.951 1 94.25 239 VAL A O 1
ATOM 1923 N N . PRO A 1 240 ? 1.58 -19.688 4.348 1 95.75 240 PRO A N 1
ATOM 1924 C CA . PRO A 1 240 ? 0.15 -19.906 4.57 1 95.75 240 PRO A CA 1
ATOM 1925 C C . PRO A 1 240 ? -0.699 -19.562 3.35 1 95.75 240 PRO A C 1
ATOM 1927 O O . PRO A 1 240 ? -0.296 -18.75 2.525 1 95.75 240 PRO A O 1
ATOM 1930 N N . THR A 1 241 ? -1.81 -20.266 3.199 1 97.25 241 THR A N 1
ATOM 1931 C CA . THR A 1 241 ? -2.877 -19.844 2.297 1 97.25 241 THR A CA 1
ATOM 1932 C C . THR A 1 241 ? -3.871 -18.938 3.021 1 97.25 241 THR A C 1
ATOM 1934 O O . THR A 1 241 ? -4.41 -19.312 4.066 1 97.25 241 THR A O 1
ATOM 1937 N N . ILE A 1 242 ? -4.047 -17.75 2.527 1 97.25 242 ILE A N 1
ATOM 1938 C CA . ILE A 1 242 ? -4.867 -16.766 3.219 1 97.25 242 ILE A CA 1
ATOM 1939 C C . ILE A 1 242 ? -5.863 -16.141 2.24 1 97.25 242 ILE A C 1
ATOM 1941 O O . ILE A 1 242 ? -5.516 -15.844 1.095 1 97.25 242 ILE A O 1
ATOM 1945 N N . ILE A 1 243 ? -7.094 -15.961 2.654 1 97.12 243 ILE A N 1
ATOM 1946 C CA . ILE A 1 243 ? -8.109 -15.242 1.9 1 97.12 243 ILE A CA 1
ATOM 1947 C C . ILE A 1 243 ? -8.539 -13.992 2.676 1 97.12 243 ILE A C 1
ATOM 1949 O O . ILE A 1 243 ? -8.938 -14.086 3.838 1 97.12 243 ILE A O 1
ATOM 1953 N N . LEU A 1 244 ? -8.344 -12.875 2.064 1 96.25 244 LEU A N 1
ATOM 1954 C CA . LEU A 1 244 ? -8.75 -11.602 2.654 1 96.25 244 LEU A CA 1
ATOM 1955 C C . LEU A 1 244 ? -9.945 -11.016 1.915 1 96.25 244 LEU A C 1
ATOM 1957 O O . LEU A 1 244 ? -10.047 -11.141 0.692 1 96.25 244 LEU A O 1
ATOM 1961 N N . ASP A 1 245 ? -10.812 -10.336 2.66 1 93.56 245 ASP A N 1
ATOM 1962 C CA . ASP A 1 245 ? -11.867 -9.578 1.998 1 93.56 245 ASP A CA 1
ATOM 1963 C C . ASP A 1 245 ? -11.391 -8.18 1.614 1 93.56 245 ASP A C 1
ATOM 1965 O O . ASP A 1 245 ? -10.219 -7.852 1.796 1 93.56 245 ASP A O 1
ATOM 1969 N N . GLN A 1 246 ? -12.289 -7.371 1.061 1 91.81 246 GLN A N 1
ATOM 1970 C CA . GLN A 1 246 ? -11.945 -6.066 0.504 1 91.81 246 GLN A CA 1
ATOM 1971 C C . GLN A 1 246 ? -11.586 -5.074 1.606 1 91.81 246 GLN A C 1
ATOM 1973 O O . GLN A 1 246 ? -11.062 -3.992 1.33 1 91.81 246 GLN A O 1
ATOM 1978 N N . ARG A 1 247 ? -11.828 -5.41 2.867 1 89.81 247 ARG A N 1
ATOM 1979 C CA . ARG A 1 247 ? -11.539 -4.535 4 1 89.81 247 ARG A CA 1
ATOM 1980 C C . ARG A 1 247 ? -10.266 -4.977 4.719 1 89.81 247 ARG A C 1
ATOM 1982 O O . ARG A 1 247 ? -9.961 -4.48 5.809 1 89.81 247 ARG A O 1
ATOM 1989 N N . GLY A 1 248 ? -9.648 -5.98 4.152 1 92.25 248 GLY A N 1
ATOM 1990 C CA . GLY A 1 248 ? -8.406 -6.453 4.734 1 92.25 248 GLY A CA 1
ATOM 1991 C C . GLY A 1 248 ? -8.617 -7.457 5.855 1 92.25 248 GLY A C 1
ATOM 1992 O O . GLY A 1 248 ? -7.66 -7.848 6.527 1 92.25 248 GLY A O 1
ATOM 1993 N N . ASN A 1 249 ? -9.828 -7.887 6.035 1 93.62 249 ASN A N 1
ATOM 1994 C CA . ASN A 1 249 ? -10.078 -8.898 7.051 1 93.62 249 ASN A CA 1
ATOM 1995 C C . ASN A 1 249 ? -9.703 -10.297 6.555 1 93.62 249 ASN A C 1
ATOM 1997 O O . ASN A 1 249 ? -9.961 -10.641 5.402 1 93.62 249 ASN A O 1
ATOM 2001 N N . VAL A 1 250 ? -9.18 -11.07 7.492 1 95.62 250 VAL A N 1
ATOM 2002 C CA . VAL A 1 250 ? -8.844 -12.453 7.168 1 95.62 250 VAL A CA 1
ATOM 2003 C C . VAL A 1 250 ? -10.094 -13.32 7.23 1 95.62 250 VAL A C 1
ATOM 2005 O O . VAL A 1 250 ? -10.664 -13.516 8.305 1 95.62 250 VAL A O 1
ATOM 2008 N N . LEU A 1 251 ? -10.547 -13.789 6.102 1 95.44 251 LEU A N 1
ATOM 2009 C CA . LEU A 1 251 ? -11.703 -14.672 6.031 1 95.44 251 LEU A CA 1
ATOM 2010 C C . LEU A 1 251 ? -11.297 -16.125 6.281 1 95.44 251 LEU A C 1
ATOM 2012 O O . LEU A 1 251 ? -12.102 -16.922 6.766 1 95.44 251 LEU A O 1
ATOM 2016 N N . PHE A 1 252 ? -10.195 -16.469 5.859 1 97 252 PHE A N 1
ATOM 2017 C CA . PHE A 1 252 ? -9.695 -17.844 5.953 1 97 252 PHE A CA 1
ATOM 2018 C C . PHE A 1 252 ? -8.172 -17.859 6 1 97 252 PHE A C 1
ATOM 2020 O O . PHE A 1 252 ? -7.516 -17.062 5.32 1 97 252 PHE A O 1
ATOM 2027 N N . LYS A 1 253 ? -7.625 -18.672 6.809 1 97.69 253 LYS A N 1
ATOM 2028 C CA . LYS A 1 253 ? -6.184 -18.875 6.922 1 97.69 253 LYS A CA 1
ATOM 2029 C C . LYS A 1 253 ? -5.852 -20.359 7.16 1 97.69 253 LYS A C 1
ATOM 2031 O O . LYS A 1 253 ? -6.438 -21 8.031 1 97.69 253 LYS A O 1
ATOM 2036 N N . TYR A 1 254 ? -4.992 -20.922 6.328 1 97.56 254 TYR A N 1
ATOM 2037 C CA . TYR A 1 254 ? -4.535 -22.297 6.461 1 97.56 254 TYR A CA 1
ATOM 2038 C C . TYR A 1 254 ? -3.014 -22.375 6.512 1 97.56 254 TYR A C 1
ATOM 2040 O O . TYR A 1 254 ? -2.338 -22.047 5.531 1 97.56 254 TYR A O 1
ATOM 2048 N N . ILE A 1 255 ? -2.512 -22.719 7.664 1 95.75 255 ILE A N 1
ATOM 2049 C CA . ILE A 1 255 ? -1.082 -22.906 7.875 1 95.75 255 ILE A CA 1
ATOM 2050 C C . ILE A 1 255 ? -0.833 -24.297 8.469 1 95.75 255 ILE A C 1
ATOM 2052 O O . ILE A 1 255 ? -1.074 -24.516 9.664 1 95.75 255 ILE A O 1
ATOM 2056 N N . SER A 1 256 ? -0.494 -25.172 7.59 1 95.75 256 SER A N 1
ATOM 2057 C CA . SER A 1 256 ? -0.32 -26.562 7.992 1 95.75 256 SER A CA 1
ATOM 2058 C C . SER A 1 256 ? 0.669 -27.281 7.082 1 95.75 256 SER A C 1
ATOM 2060 O O . SER A 1 256 ? 0.884 -26.859 5.941 1 95.75 256 SER A O 1
ATOM 2062 N N . ASP A 1 257 ? 1.298 -28.297 7.625 1 95.25 257 ASP A N 1
ATOM 2063 C CA . ASP A 1 257 ? 2.154 -29.125 6.793 1 95.25 257 ASP A CA 1
ATOM 2064 C C . ASP A 1 257 ? 1.356 -30.266 6.164 1 95.25 257 ASP A C 1
ATOM 2066 O O . ASP A 1 257 ? 1.934 -31.188 5.57 1 95.25 257 ASP A O 1
ATOM 2070 N N . GLU A 1 258 ? 0.066 -30.188 6.273 1 96.94 258 GLU A N 1
ATOM 2071 C CA . GLU A 1 258 ? -0.827 -31.109 5.566 1 96.94 258 GLU A CA 1
ATOM 2072 C C . GLU A 1 258 ? -1.273 -30.516 4.23 1 96.94 258 GLU A C 1
ATOM 2074 O O . GLU A 1 258 ? -1.723 -29.375 4.168 1 96.94 258 GLU A O 1
ATOM 2079 N N . GLN A 1 259 ? -1.16 -31.344 3.201 1 97.88 259 GLN A N 1
ATOM 2080 C CA . GLN A 1 259 ? -1.567 -30.891 1.876 1 97.88 259 GLN A CA 1
ATOM 2081 C C . GLN A 1 259 ? -3.084 -30.75 1.785 1 97.88 259 GLN A C 1
ATOM 2083 O O . GLN A 1 259 ? -3.824 -31.516 2.402 1 97.88 259 GLN A O 1
ATOM 2088 N N . ALA A 1 260 ? -3.545 -29.766 1.083 1 98.06 260 ALA A N 1
ATOM 2089 C CA . ALA A 1 260 ? -4.98 -29.531 0.991 1 98.06 260 ALA A CA 1
ATOM 2090 C C . ALA A 1 260 ? -5.34 -28.844 -0.324 1 98.06 260 ALA A C 1
ATOM 2092 O O . ALA A 1 260 ? -4.52 -28.125 -0.907 1 98.06 260 ALA A O 1
ATOM 2093 N N . LEU A 1 261 ? -6.496 -29.141 -0.845 1 97.94 261 LEU A N 1
ATOM 2094 C CA . LEU A 1 261 ? -7.16 -28.328 -1.857 1 97.94 261 LEU A CA 1
ATOM 2095 C C . LEU A 1 261 ? -8.195 -27.406 -1.22 1 97.94 261 LEU A C 1
ATOM 2097 O O . LEU A 1 261 ? -9.18 -27.875 -0.643 1 97.94 261 LEU A O 1
ATOM 2101 N N . ILE A 1 262 ? -7.949 -26.188 -1.257 1 97.81 262 ILE A N 1
ATOM 2102 C CA . ILE A 1 262 ? -8.867 -25.188 -0.721 1 97.81 262 ILE A CA 1
ATOM 2103 C C . ILE A 1 262 ? -9.828 -24.734 -1.818 1 97.81 262 ILE A C 1
ATOM 2105 O O . ILE A 1 262 ? -9.414 -24.062 -2.771 1 97.81 262 ILE A O 1
ATOM 2109 N N . MET A 1 263 ? -11.078 -25.031 -1.646 1 96.06 263 MET A N 1
ATOM 2110 C CA . MET A 1 263 ? -12.102 -24.812 -2.666 1 96.06 263 MET A CA 1
ATOM 2111 C C . MET A 1 263 ? -12.695 -23.422 -2.561 1 96.06 263 MET A C 1
ATOM 2113 O O . MET A 1 263 ? -13.195 -23.031 -1.506 1 96.06 263 MET A O 1
ATOM 2117 N N . LEU A 1 264 ? -12.586 -22.688 -3.678 1 94.94 264 LEU A N 1
ATOM 2118 C CA . LEU A 1 264 ? -13.133 -21.344 -3.732 1 94.94 264 LEU A CA 1
ATOM 2119 C C . LEU A 1 264 ? -14.258 -21.25 -4.758 1 94.94 264 LEU A C 1
ATOM 2121 O O . LEU A 1 264 ? -14.008 -21.266 -5.965 1 94.94 264 LEU A O 1
ATOM 2125 N N . PRO A 1 265 ? -15.5 -21.078 -4.289 1 91.69 265 PRO A N 1
ATOM 2126 C CA . PRO A 1 265 ? -16.578 -20.875 -5.262 1 91.69 265 PRO A CA 1
ATOM 2127 C C . PRO A 1 265 ? -16.422 -19.578 -6.051 1 91.69 265 PRO A C 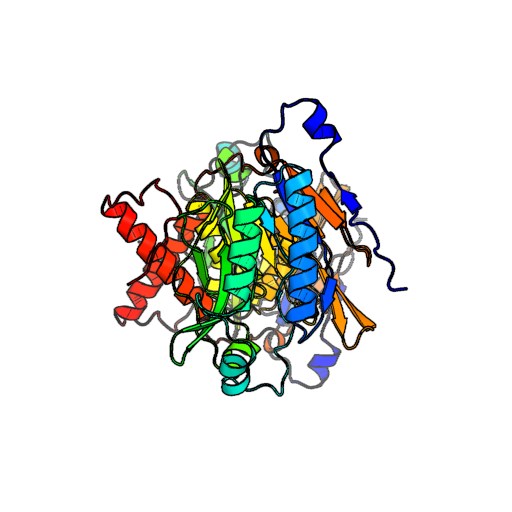1
ATOM 2129 O O . PRO A 1 265 ? -16.266 -18.516 -5.457 1 91.69 265 PRO A O 1
ATOM 2132 N N . THR A 1 266 ? -16.531 -19.641 -7.34 1 87.56 266 THR A N 1
ATOM 2133 C CA . THR A 1 266 ? -16.25 -18.5 -8.203 1 87.56 266 THR A CA 1
ATOM 2134 C C . THR A 1 266 ? -17.234 -17.359 -7.949 1 87.56 266 THR A C 1
ATOM 2136 O O . THR A 1 266 ? -16.875 -16.188 -8.016 1 87.56 266 THR A O 1
ATOM 2139 N N . GLN A 1 267 ? -18.422 -17.625 -7.621 1 82.69 267 GLN A N 1
ATOM 2140 C CA . GLN A 1 267 ? -19.469 -16.625 -7.414 1 82.69 267 GLN A CA 1
ATOM 2141 C C . GLN A 1 267 ? -19.125 -15.688 -6.254 1 82.69 267 GLN A C 1
ATOM 2143 O O . GLN A 1 267 ? -19.516 -14.523 -6.25 1 82.69 267 GLN A O 1
ATOM 2148 N N . TYR A 1 268 ? -18.328 -16.25 -5.359 1 82.5 268 TYR A N 1
ATOM 2149 C CA . TYR A 1 268 ? -18 -15.469 -4.168 1 82.5 268 TYR A CA 1
ATOM 2150 C C . TYR A 1 268 ? -16.734 -14.641 -4.387 1 82.5 268 TYR A C 1
ATOM 2152 O O . TYR A 1 268 ? -16.344 -13.852 -3.523 1 82.5 268 TYR A O 1
ATOM 2160 N N . LEU A 1 269 ? -16.156 -14.836 -5.496 1 85.81 269 LEU A N 1
ATOM 2161 C CA . LEU A 1 269 ? -14.891 -14.156 -5.77 1 85.81 269 LEU A CA 1
ATOM 2162 C C . LEU A 1 269 ? -15.117 -12.938 -6.664 1 85.81 269 LEU A C 1
ATOM 2164 O O . LEU A 1 269 ? -14.211 -12.117 -6.832 1 85.81 269 LEU A O 1
ATOM 2168 N N . ILE A 1 270 ? -16.312 -12.859 -7.176 1 84.5 270 ILE A N 1
ATOM 2169 C CA . ILE A 1 270 ? -16.625 -11.766 -8.094 1 84.5 270 ILE A CA 1
ATOM 2170 C C . ILE A 1 270 ? -16.594 -10.438 -7.348 1 84.5 270 ILE A C 1
ATOM 2172 O O . ILE A 1 270 ? -17.109 -10.32 -6.238 1 84.5 270 ILE A O 1
ATOM 2176 N N . ARG A 1 271 ? -15.922 -9.492 -7.922 1 85.44 271 ARG A N 1
ATOM 2177 C CA . ARG A 1 271 ? -15.836 -8.156 -7.34 1 85.44 271 ARG A CA 1
ATOM 2178 C C . ARG A 1 271 ? -17.109 -7.363 -7.59 1 85.44 271 ARG A C 1
ATOM 2180 O O . ARG A 1 271 ? -17.562 -7.25 -8.727 1 85.44 271 ARG A O 1
ATOM 2187 N N . GLU A 1 272 ? -17.797 -6.867 -6.59 1 74.88 272 GLU A N 1
ATOM 2188 C CA . GLU A 1 272 ? -19.078 -6.18 -6.688 1 74.88 272 GLU A CA 1
ATOM 2189 C C . GLU A 1 272 ? -18.922 -4.805 -7.328 1 74.88 272 GLU A C 1
ATOM 2191 O O . GLU A 1 272 ? -19.75 -4.402 -8.156 1 74.88 272 GLU A O 1
ATOM 2196 N N . ASN A 1 273 ? -18 -3.951 -6.883 1 71.88 273 ASN A N 1
ATOM 2197 C CA . ASN A 1 273 ? -17.859 -2.582 -7.363 1 71.88 273 ASN A CA 1
ATOM 2198 C C . ASN A 1 273 ? -16.609 -2.424 -8.227 1 71.88 273 ASN A C 1
ATOM 2200 O O . ASN A 1 273 ? -15.523 -2.137 -7.711 1 71.88 273 ASN A O 1
ATOM 2204 N N . LYS A 1 274 ? -16.953 -2.709 -9.594 1 73.62 274 LYS A N 1
ATOM 2205 C CA . LYS A 1 274 ? -15.812 -2.621 -10.508 1 73.62 274 LYS A CA 1
ATOM 2206 C C . LYS A 1 274 ? -15.648 -1.202 -11.047 1 73.62 274 LYS A C 1
ATOM 2208 O O . LYS A 1 274 ? -15 -0.994 -12.078 1 73.62 274 LYS A O 1
ATOM 2213 N N . LYS A 1 275 ? -16.234 -0.281 -10.242 1 68.88 275 LYS A N 1
ATOM 2214 C CA . LYS A 1 275 ? -16.109 1.111 -10.656 1 68.88 275 LYS A CA 1
ATOM 2215 C C . LYS A 1 275 ? -14.641 1.553 -10.664 1 68.88 275 LYS A C 1
ATOM 2217 O O . LYS A 1 275 ? -13.844 1.081 -9.852 1 68.88 275 LYS A O 1
ATOM 2222 N N . ILE A 1 276 ? -14.359 2.373 -11.68 1 68.69 276 ILE A N 1
ATOM 2223 C CA . ILE A 1 276 ? -13.023 2.941 -11.844 1 68.69 276 ILE A CA 1
ATOM 2224 C C . ILE A 1 276 ? -12.703 3.846 -10.656 1 68.69 276 ILE A C 1
ATOM 2226 O O . ILE A 1 276 ? -13.523 4.676 -10.258 1 68.69 276 ILE A O 1
ATOM 2230 N N . ASP A 1 277 ? -11.648 3.527 -10.109 1 80.19 277 ASP A N 1
ATOM 2231 C CA . ASP A 1 277 ? -11.164 4.41 -9.055 1 80.19 277 ASP A CA 1
ATOM 2232 C C . ASP A 1 277 ? -10.734 5.762 -9.617 1 80.19 277 ASP A C 1
ATOM 2234 O O . ASP A 1 277 ? -9.625 5.891 -10.148 1 80.19 277 ASP A O 1
ATOM 2238 N N . GLN A 1 278 ? -11.539 6.781 -9.492 1 81.88 278 GLN A N 1
ATOM 2239 C CA . GLN A 1 278 ? -11.305 8.094 -10.078 1 81.88 278 GLN A CA 1
ATOM 2240 C C . GLN A 1 278 ? -10.078 8.766 -9.461 1 81.88 278 GLN A C 1
ATOM 2242 O O . GLN A 1 278 ? -9.375 9.516 -10.133 1 81.88 278 GLN A O 1
ATOM 2247 N N . GLU A 1 279 ? -9.859 8.469 -8.25 1 86.31 279 GLU A N 1
ATOM 2248 C CA . GLU A 1 279 ? -8.711 9.055 -7.574 1 86.31 279 GLU A CA 1
ATOM 2249 C C . GLU A 1 279 ? -7.402 8.57 -8.188 1 86.31 279 GLU A C 1
ATOM 2251 O O . GLU A 1 279 ? -6.5 9.367 -8.453 1 86.31 279 GLU A O 1
ATOM 2256 N N . THR A 1 280 ? -7.383 7.293 -8.445 1 82.62 280 THR A N 1
ATOM 2257 C CA . THR A 1 280 ? -6.195 6.719 -9.062 1 82.62 280 THR A CA 1
ATOM 2258 C C . THR A 1 280 ? -5.969 7.309 -10.453 1 82.62 280 THR A C 1
ATOM 2260 O O . THR A 1 280 ? -4.84 7.66 -10.805 1 82.62 280 THR A O 1
ATOM 2263 N N . MET A 1 281 ? -7.035 7.441 -11.141 1 81.69 281 MET A N 1
ATOM 2264 C CA . MET A 1 281 ? -6.922 8.008 -12.484 1 81.69 281 MET A CA 1
ATOM 2265 C C . MET A 1 281 ? -6.414 9.445 -12.422 1 81.69 281 MET A C 1
ATOM 2267 O O . MET A 1 281 ? -5.59 9.852 -13.242 1 81.69 281 MET A O 1
ATOM 2271 N N . PHE A 1 282 ? -6.922 10.148 -11.539 1 85.44 282 PHE A N 1
ATOM 2272 C CA . PHE A 1 282 ? -6.48 11.531 -11.391 1 85.44 282 PHE A CA 1
ATOM 2273 C C . PHE A 1 282 ? -4.996 11.594 -11.039 1 85.44 282 PHE A C 1
ATOM 2275 O O . PHE A 1 282 ? -4.258 12.398 -11.602 1 85.44 282 PHE A O 1
ATOM 2282 N N . ILE A 1 283 ? -4.527 10.758 -10.172 1 86.69 283 ILE A N 1
ATOM 2283 C CA . ILE A 1 283 ? -3.125 10.734 -9.766 1 86.69 283 ILE A CA 1
ATOM 2284 C C . ILE A 1 283 ? -2.248 10.398 -10.969 1 86.69 283 ILE A C 1
ATOM 2286 O O . ILE A 1 283 ? -1.176 10.977 -11.148 1 86.69 283 ILE A O 1
ATOM 2290 N N . TYR A 1 284 ? -2.779 9.523 -11.742 1 83.38 284 TYR A N 1
ATOM 2291 C CA . TYR A 1 284 ? -2.037 9.18 -12.945 1 83.38 284 TYR A CA 1
ATOM 2292 C C . TYR A 1 284 ? -1.923 10.375 -13.875 1 83.38 284 TYR A C 1
ATOM 2294 O O . TYR A 1 284 ? -0.895 10.57 -14.531 1 83.38 284 TYR A O 1
ATOM 2302 N N . THR A 1 285 ? -2.92 11.164 -13.945 1 83.44 285 THR A N 1
ATOM 2303 C CA . THR A 1 285 ? -2.846 12.383 -14.75 1 83.44 285 THR A CA 1
ATOM 2304 C C . THR A 1 285 ? -1.779 13.328 -14.211 1 83.44 285 THR A C 1
ATOM 2306 O O . THR A 1 285 ? -1.115 14.031 -14.977 1 83.44 285 THR A O 1
ATOM 2309 N N . LEU A 1 286 ? -1.652 13.336 -12.969 1 82.44 286 LEU A N 1
ATOM 2310 C CA . LEU A 1 286 ? -0.605 14.148 -12.359 1 82.44 286 LEU A CA 1
ATOM 2311 C C . LEU A 1 286 ? 0.777 13.656 -12.781 1 82.44 286 LEU A C 1
ATOM 2313 O O . LEU A 1 286 ? 1.659 14.461 -13.086 1 82.44 286 LEU A O 1
ATOM 2317 N N . TYR A 1 287 ? 0.98 12.273 -12.789 1 81.38 287 TYR A N 1
ATOM 2318 C CA . TYR A 1 287 ? 2.232 11.688 -13.258 1 81.38 287 TYR A CA 1
ATOM 2319 C C . TYR A 1 287 ? 2.51 12.078 -14.711 1 81.38 287 TYR A C 1
ATOM 2321 O O . TYR A 1 287 ? 3.629 12.469 -15.047 1 81.38 287 TYR A O 1
ATOM 2329 N N . SER A 1 288 ? 1.474 11.977 -15.5 1 80.62 288 SER A N 1
ATOM 2330 C CA . SER A 1 288 ? 1.616 12.289 -16.922 1 80.62 288 SER A CA 1
ATOM 2331 C C . SER A 1 288 ? 2.041 13.742 -17.125 1 80.62 288 SER A C 1
ATOM 2333 O O . SER A 1 288 ? 2.906 14.023 -17.953 1 80.62 288 SER A O 1
ATOM 2335 N N . ARG A 1 289 ? 1.471 14.586 -16.406 1 78.5 289 ARG A N 1
ATOM 2336 C CA . ARG A 1 289 ? 1.793 16 -16.5 1 78.5 289 ARG A CA 1
ATOM 2337 C C . ARG A 1 289 ? 3.23 16.281 -16.078 1 78.5 289 ARG A C 1
ATOM 2339 O O . ARG A 1 289 ? 3.939 17.062 -16.703 1 78.5 289 ARG A O 1
ATOM 2346 N N . LEU A 1 290 ? 3.596 15.672 -15.078 1 75.94 290 LEU A N 1
ATOM 2347 C CA . LEU A 1 290 ? 4.949 15.836 -14.555 1 75.94 290 LEU A CA 1
ATOM 2348 C C . LEU A 1 290 ? 5.98 15.32 -15.555 1 75.94 290 LEU A C 1
ATOM 2350 O O . LEU A 1 290 ? 7.004 15.969 -15.789 1 75.94 290 LEU A O 1
ATOM 2354 N N . PHE A 1 291 ? 5.715 14.172 -16.188 1 75.38 291 PHE A N 1
ATOM 2355 C CA . PHE A 1 291 ? 6.691 13.539 -17.062 1 75.38 291 PHE A CA 1
ATOM 2356 C C . PHE A 1 291 ? 6.73 14.227 -18.422 1 75.38 291 PHE A C 1
ATOM 2358 O O . PHE A 1 291 ? 7.766 14.219 -19.094 1 75.38 291 PHE A O 1
ATOM 2365 N N . ARG A 1 292 ? 5.637 14.711 -18.781 1 72 292 ARG A N 1
ATOM 2366 C CA . ARG A 1 292 ? 5.633 15.508 -20 1 72 292 ARG A CA 1
ATOM 2367 C C . ARG A 1 292 ? 6.492 16.766 -19.844 1 72 292 ARG A C 1
ATOM 2369 O O . ARG A 1 292 ? 7.199 17.156 -20.766 1 72 292 ARG A O 1
ATOM 2376 N N . HIS A 1 293 ? 6.395 17.281 -18.719 1 65.81 293 HIS A N 1
ATOM 2377 C CA . HIS A 1 293 ? 7.164 18.5 -18.438 1 65.81 293 HIS A CA 1
ATOM 2378 C C . HIS A 1 293 ? 8.656 18.188 -18.375 1 65.81 293 HIS A C 1
ATOM 2380 O O . HIS A 1 293 ? 9.484 19 -18.797 1 65.81 293 HIS A O 1
ATOM 2386 N N . LYS A 1 294 ? 9.031 17.078 -17.859 1 62.47 294 LYS A N 1
ATOM 2387 C CA . LYS A 1 294 ? 10.445 16.703 -17.766 1 62.47 294 LYS A CA 1
ATOM 2388 C C . LYS A 1 294 ? 11.023 16.438 -19.156 1 62.47 294 LYS A C 1
ATOM 2390 O O . LYS A 1 294 ? 12.156 16.812 -19.453 1 62.47 294 LYS A O 1
ATOM 2395 N N . LYS A 1 295 ? 10.25 15.75 -19.984 1 56.69 295 LYS A N 1
ATOM 2396 C CA . LYS A 1 295 ? 10.719 15.5 -21.344 1 56.69 295 LYS A CA 1
ATOM 2397 C C . LYS A 1 295 ? 10.922 16.797 -22.109 1 56.69 295 LYS A C 1
ATOM 2399 O O . LYS A 1 295 ? 11.828 16.906 -22.922 1 56.69 295 LYS A O 1
ATOM 2404 N N . ARG A 1 296 ? 10.047 17.859 -21.844 1 51.47 296 ARG A N 1
ATOM 2405 C CA . ARG A 1 296 ? 10.164 19.125 -22.547 1 51.47 296 ARG A CA 1
ATOM 2406 C C . ARG A 1 296 ? 11.258 20 -21.922 1 51.47 296 ARG A C 1
ATOM 2408 O O . ARG A 1 296 ? 11.531 21.094 -22.391 1 51.47 296 ARG A O 1
ATOM 2415 N N . GLY A 1 297 ? 12.18 19.359 -21.172 1 47.09 297 GLY A N 1
ATOM 2416 C CA . GLY A 1 297 ? 13.273 20.125 -20.594 1 47.09 297 GLY A CA 1
ATOM 2417 C C . GLY A 1 297 ? 12.805 21.172 -19.609 1 47.09 297 GLY A C 1
ATOM 2418 O O . GLY A 1 297 ? 13.516 22.141 -19.344 1 47.09 297 GLY A O 1
ATOM 2419 N N . VAL A 1 298 ? 11.602 21.234 -19.422 1 35.72 298 VAL A N 1
ATOM 2420 C CA . VAL A 1 298 ? 11.164 22.234 -18.453 1 35.72 298 VAL A CA 1
ATOM 2421 C C . VAL A 1 298 ? 11.648 21.859 -17.047 1 35.72 298 VAL A C 1
ATOM 2423 O O . VAL A 1 298 ? 11.367 20.75 -16.578 1 35.72 298 VAL A O 1
ATOM 2426 N N . ARG A 1 299 ? 12.883 22.391 -16.766 1 39.41 299 ARG A N 1
ATOM 2427 C CA . ARG A 1 299 ? 13.492 22.203 -15.461 1 39.41 299 ARG A CA 1
ATOM 2428 C C . ARG A 1 299 ? 12.445 22.281 -14.352 1 39.41 299 ARG A C 1
ATOM 2430 O O . ARG A 1 299 ? 11.727 23.266 -14.227 1 39.41 299 ARG A O 1
ATOM 2437 N N . ILE A 1 300 ? 11.938 21.203 -14.031 1 42.34 300 ILE A N 1
ATOM 2438 C CA . ILE A 1 300 ? 11.141 21.219 -12.805 1 42.34 300 ILE A CA 1
ATOM 2439 C C . ILE A 1 300 ? 11.938 21.859 -11.672 1 42.34 300 ILE A C 1
ATOM 2441 O O . ILE A 1 300 ? 13.023 21.391 -11.32 1 42.34 300 ILE A O 1
ATOM 2445 N N . GLY A 1 301 ? 11.961 23.234 -11.594 1 33.19 301 GLY A N 1
ATOM 2446 C CA . GLY A 1 301 ? 12.75 24.172 -10.812 1 33.19 301 GLY A CA 1
ATOM 2447 C C . GLY A 1 301 ? 13.133 23.641 -9.445 1 33.19 301 GLY A C 1
ATOM 2448 O O . GLY A 1 301 ? 12.328 22.969 -8.789 1 33.19 301 GLY A O 1
ATOM 2449 N N . SER A 1 302 ? 14.398 23.25 -9.219 1 35.22 302 SER A N 1
ATOM 2450 C CA . SER A 1 302 ? 15.188 23.156 -7.992 1 35.22 302 SER A CA 1
ATOM 2451 C C . SER A 1 302 ? 14.648 24.078 -6.914 1 35.22 302 SER A C 1
ATOM 2453 O O . SER A 1 302 ? 15.203 24.156 -5.812 1 35.22 302 SER A O 1
ATOM 2455 N N . GLY A 1 303 ? 13.984 25.25 -7.242 1 32.16 303 GLY A N 1
ATOM 2456 C CA . GLY A 1 303 ? 13.875 26.312 -6.27 1 32.16 303 GLY A CA 1
ATOM 2457 C C . GLY A 1 303 ? 12.992 25.969 -5.086 1 32.16 303 GLY A C 1
ATOM 2458 O O . GLY A 1 303 ? 12.414 24.875 -5.039 1 32.16 303 GLY A O 1
ATOM 2459 N N . LYS A 1 304 ? 12.641 26.969 -4.094 1 35.09 304 LYS A N 1
ATOM 2460 C CA . LYS A 1 304 ? 11.773 27.156 -2.932 1 35.09 304 LYS A CA 1
ATOM 2461 C C . LYS A 1 304 ? 10.344 26.719 -3.242 1 35.09 304 LYS A C 1
ATOM 2463 O O . LYS A 1 304 ? 9.789 27.094 -4.281 1 35.09 304 LYS A O 1
ATOM 2468 N N . GLY A 1 305 ? 9.633 25.812 -2.52 1 36.59 305 GLY A N 1
ATOM 2469 C CA . GLY A 1 305 ? 8.289 25.266 -2.412 1 36.59 305 GLY A CA 1
ATOM 2470 C C . GLY A 1 305 ? 7.633 25.031 -3.76 1 36.59 305 GLY A C 1
ATOM 2471 O O . GLY A 1 305 ? 6.973 25.922 -4.297 1 36.59 305 GLY A O 1
ATOM 2472 N N . TYR A 1 306 ? 8.117 24.297 -4.637 1 34.88 306 TYR A N 1
ATOM 2473 C CA . TYR A 1 306 ? 7.535 24.109 -5.965 1 34.88 306 TYR A CA 1
ATOM 2474 C C . TYR A 1 306 ? 6.082 23.672 -5.871 1 34.88 306 TYR A C 1
ATOM 2476 O O . TYR A 1 306 ? 5.77 22.688 -5.184 1 34.88 306 TYR A O 1
ATOM 2484 N N . THR A 1 307 ? 5.207 24.578 -5.965 1 40.19 307 THR A N 1
ATOM 2485 C CA . THR A 1 307 ? 3.803 24.312 -6.258 1 40.19 307 THR A CA 1
ATOM 2486 C C . THR A 1 307 ? 3.631 23.844 -7.695 1 40.19 307 THR A C 1
ATOM 2488 O O . THR A 1 307 ? 4.055 24.516 -8.633 1 40.19 307 THR A O 1
ATOM 2491 N N . TYR A 1 308 ? 3.721 22.656 -7.953 1 34.72 308 TYR A N 1
ATOM 2492 C CA . TYR A 1 308 ? 3.324 22.25 -9.297 1 34.72 308 TYR A CA 1
ATOM 2493 C C . TYR A 1 308 ? 1.825 22.438 -9.5 1 34.72 308 TYR A C 1
ATOM 2495 O O . TYR A 1 308 ? 1.017 21.734 -8.891 1 34.72 308 TYR A O 1
ATOM 2503 N N . LYS A 1 309 ? 1.447 23.734 -9.828 1 34.47 309 LYS A N 1
ATOM 2504 C CA . LYS A 1 309 ? 0.066 24.031 -10.195 1 34.47 309 LYS A CA 1
ATOM 2505 C C . LYS A 1 309 ? -0.311 23.344 -11.5 1 34.47 309 LYS A C 1
ATOM 2507 O O . LYS A 1 309 ? 0.419 23.438 -12.492 1 34.47 309 LYS A O 1
ATOM 2512 N N . ILE A 1 310 ? -1.103 22.344 -11.508 1 27.45 310 ILE A N 1
ATOM 2513 C CA . ILE A 1 310 ? -1.694 21.781 -12.719 1 27.45 310 ILE A CA 1
ATOM 2514 C C . ILE A 1 310 ? -2.701 22.766 -13.312 1 27.45 310 ILE A C 1
ATOM 2516 O O . ILE A 1 310 ? -3.701 23.094 -12.672 1 27.45 310 ILE A O 1
ATOM 2520 N N . GLU A 1 311 ? -2.316 23.688 -14.18 1 26.86 311 GLU A N 1
ATOM 2521 C CA . GLU A 1 311 ? -3.279 24.484 -14.938 1 26.86 311 GLU A CA 1
ATOM 2522 C C . GLU A 1 311 ? -4.305 23.578 -15.625 1 26.86 311 GLU A C 1
ATOM 2524 O O . GLU A 1 311 ? -3.965 22.5 -16.109 1 26.86 311 GLU A O 1
ATOM 2529 N N . MET B 1 1 ? -8.625 23.891 39.281 1 27.62 1 MET B N 1
ATOM 2530 C CA . MET B 1 1 ? -7.242 24.328 39.062 1 27.62 1 MET B CA 1
ATOM 2531 C C . MET B 1 1 ? -6.617 23.562 37.906 1 27.62 1 MET B C 1
ATOM 2533 O O . MET B 1 1 ? -6.434 22.344 37.969 1 27.62 1 MET B O 1
ATOM 2537 N N . ARG B 1 2 ? -7.055 23.719 36.688 1 37.94 2 ARG B N 1
ATOM 2538 C CA . ARG B 1 2 ? -6.75 23.109 35.375 1 37.94 2 ARG B CA 1
ATOM 2539 C C . ARG B 1 2 ? -5.246 22.953 35.188 1 37.94 2 ARG B C 1
ATOM 2541 O O . ARG B 1 2 ? -4.504 23.938 35.219 1 37.94 2 ARG B O 1
ATOM 2548 N N . THR B 1 3 ? -4.645 21.922 35.625 1 37.66 3 THR B N 1
ATOM 2549 C CA . THR B 1 3 ? -3.242 21.578 35.844 1 37.66 3 THR B CA 1
ATOM 2550 C C . THR B 1 3 ? -2.402 21.969 34.625 1 37.66 3 THR B C 1
ATOM 2552 O O . THR B 1 3 ? -2.736 21.625 33.5 1 37.66 3 THR B O 1
ATOM 2555 N N . ASN B 1 4 ? -1.869 23.141 34.594 1 42.94 4 ASN B N 1
ATOM 2556 C CA . ASN B 1 4 ? -0.758 23.641 33.812 1 42.94 4 ASN B CA 1
ATOM 2557 C C . ASN B 1 4 ? 0.178 22.516 33.375 1 42.94 4 ASN B C 1
ATOM 2559 O O . ASN B 1 4 ? 1.25 22.328 33.969 1 42.94 4 ASN B O 1
ATOM 2563 N N . ARG B 1 5 ? -0.348 21.406 33.219 1 53.09 5 ARG B N 1
ATOM 2564 C CA . ARG B 1 5 ? 0.539 20.25 33.031 1 53.09 5 ARG B CA 1
ATOM 2565 C C . ARG B 1 5 ? 1.521 20.5 31.875 1 53.09 5 ARG B C 1
ATOM 2567 O O . ARG B 1 5 ? 1.126 20.953 30.797 1 53.09 5 ARG B O 1
ATOM 2574 N N . VAL B 1 6 ? 2.811 20.703 32.156 1 68.56 6 VAL B N 1
ATOM 2575 C CA . VAL B 1 6 ? 4.059 20.906 31.438 1 68.56 6 VAL B CA 1
ATOM 2576 C C . VAL B 1 6 ? 4.172 19.906 30.297 1 68.56 6 VAL B C 1
ATOM 2578 O O . VAL B 1 6 ? 3.881 18.719 30.469 1 68.56 6 VAL B O 1
ATOM 2581 N N . PHE B 1 7 ? 4.172 20.484 29.062 1 89.19 7 PHE B N 1
ATOM 2582 C CA . PHE B 1 7 ? 4.48 19.656 27.906 1 89.19 7 PHE B CA 1
ATOM 2583 C C . PHE B 1 7 ? 5.754 18.844 28.141 1 89.19 7 PHE B C 1
ATOM 2585 O O . PHE B 1 7 ? 6.758 19.391 28.609 1 89.19 7 PHE B O 1
ATOM 2592 N N . LYS B 1 8 ? 5.617 17.594 28.031 1 94.94 8 LYS B N 1
ATOM 2593 C CA . LYS B 1 8 ? 6.844 16.797 28 1 94.94 8 LYS B CA 1
ATOM 2594 C C . LYS B 1 8 ? 7.664 17.109 26.75 1 94.94 8 LYS B C 1
ATOM 2596 O O . LYS B 1 8 ? 7.102 17.391 25.688 1 94.94 8 LYS B O 1
ATOM 2601 N N . ILE B 1 9 ? 8.938 17.172 26.922 1 95.88 9 ILE B N 1
ATOM 2602 C CA . ILE B 1 9 ? 9.852 17.219 25.797 1 95.88 9 ILE B CA 1
ATOM 2603 C C . ILE B 1 9 ? 10.477 15.836 25.594 1 95.88 9 ILE B C 1
ATOM 2605 O O . ILE B 1 9 ? 11.094 15.281 26.5 1 95.88 9 ILE B O 1
ATOM 2609 N N . ILE B 1 10 ? 10.242 15.234 24.453 1 96.19 10 ILE B N 1
ATOM 2610 C CA . ILE B 1 10 ? 10.703 13.875 24.203 1 96.19 10 ILE B CA 1
ATOM 2611 C C . ILE B 1 10 ? 11.656 13.867 23 1 96.19 10 ILE B C 1
ATOM 2613 O O . ILE B 1 10 ? 11.336 14.406 21.938 1 96.19 10 ILE B O 1
ATOM 2617 N N . ASN B 1 11 ? 12.82 13.297 23.156 1 93.56 11 ASN B N 1
ATOM 2618 C CA . ASN B 1 11 ? 13.812 13.117 22.109 1 93.56 11 ASN B CA 1
ATOM 2619 C C . ASN B 1 11 ? 14.031 11.641 21.781 1 93.56 11 ASN B C 1
ATOM 2621 O O . ASN B 1 11 ? 14.867 10.977 22.406 1 93.56 11 ASN B O 1
ATOM 2625 N N . PRO B 1 12 ? 13.312 11.133 20.797 1 91.44 12 PRO B N 1
ATOM 2626 C CA . PRO B 1 12 ? 13.391 9.695 20.531 1 91.44 12 PRO B CA 1
ATOM 2627 C C . PRO B 1 12 ? 14.766 9.266 20.031 1 91.44 12 PRO B C 1
ATOM 2629 O O . PRO B 1 12 ? 15.133 8.094 20.156 1 91.44 12 PRO B O 1
ATOM 2632 N N . PHE B 1 13 ? 15.578 10.109 19.453 1 84.19 13 PHE B N 1
ATOM 2633 C CA . PHE B 1 13 ? 16.828 9.727 18.828 1 84.19 13 PHE B CA 1
ATOM 2634 C C . PHE B 1 13 ? 18.016 10.305 19.594 1 84.19 13 PHE B C 1
ATOM 2636 O O . PHE B 1 13 ? 19.094 10.523 19 1 84.19 13 PHE B O 1
ATOM 2643 N N . GLN B 1 14 ? 17.859 10.555 20.828 1 72.31 14 GLN B N 1
ATOM 2644 C CA . GLN B 1 14 ? 18.906 11.164 21.641 1 72.31 14 GLN B CA 1
ATOM 2645 C C . GLN B 1 14 ? 20.203 10.375 21.547 1 72.31 14 GLN B C 1
ATOM 2647 O O . GLN B 1 14 ? 21.281 10.969 21.438 1 72.31 14 GLN B O 1
ATOM 2652 N N . SER B 1 15 ? 20.062 9.07 21.625 1 59.59 15 SER B N 1
ATOM 2653 C CA . SER B 1 15 ? 21.297 8.281 21.594 1 59.59 15 SER B CA 1
ATOM 2654 C C . SER B 1 15 ? 22.016 8.445 20.266 1 59.59 15 SER B C 1
ATOM 2656 O O . SER B 1 15 ? 23.25 8.406 20.219 1 59.59 15 SER B O 1
ATOM 2658 N N . GLU B 1 16 ? 21.312 8.75 19.266 1 58.34 16 GLU B N 1
ATOM 2659 C CA . GLU B 1 16 ? 21.906 8.898 17.938 1 58.34 16 GLU B CA 1
ATOM 2660 C C . GLU B 1 16 ? 22.484 10.297 17.734 1 58.34 16 GLU B C 1
ATOM 2662 O O . GLU B 1 16 ? 23.375 10.492 16.906 1 58.34 16 GLU B O 1
ATOM 2667 N N . THR B 1 17 ? 22 11.289 18.484 1 58.03 17 THR B N 1
ATOM 2668 C CA . THR B 1 17 ? 22.328 12.695 18.281 1 58.03 17 THR B CA 1
ATOM 2669 C C . THR B 1 17 ? 23.547 13.086 19.109 1 58.03 17 THR B C 1
ATOM 2671 O O . THR B 1 17 ? 24.172 14.117 18.859 1 58.03 17 THR B O 1
ATOM 2674 N N . SER B 1 18 ? 23.891 12.32 20.109 1 54.03 18 SER B N 1
ATOM 2675 C CA . SER B 1 18 ? 25.047 12.695 20.922 1 54.03 18 SER B CA 1
ATOM 2676 C C . SER B 1 18 ? 26.312 12.734 20.094 1 54.03 18 SER B C 1
ATOM 2678 O O . SER B 1 18 ? 27.281 13.398 20.469 1 54.03 18 SER B O 1
ATOM 2680 N N . LYS B 1 19 ? 26.219 12.18 18.906 1 53.53 19 LYS B N 1
ATOM 2681 C CA . LYS B 1 19 ? 27.484 12.055 18.188 1 53.53 19 LYS B CA 1
ATOM 2682 C C . LYS B 1 19 ? 27.609 13.141 17.125 1 53.53 19 LYS B C 1
ATOM 2684 O O . LYS B 1 19 ? 28.703 13.344 16.578 1 53.53 19 LYS B O 1
ATOM 2689 N N . HIS B 1 20 ? 26.453 13.906 16.938 1 58.94 20 HIS B N 1
ATOM 2690 C CA . HIS B 1 20 ? 26.5 14.883 15.852 1 58.94 20 HIS B CA 1
ATOM 2691 C C . HIS B 1 20 ? 25.938 16.234 16.297 1 58.94 20 HIS B C 1
ATOM 2693 O O . HIS B 1 20 ? 25.094 16.281 17.188 1 58.94 20 HIS B O 1
ATOM 2699 N N . VAL B 1 21 ? 26.594 17.312 16 1 57.41 21 VAL B N 1
ATOM 2700 C CA . VAL B 1 21 ? 26.031 18.656 16.188 1 57.41 21 VAL B CA 1
ATOM 2701 C C . VAL B 1 21 ? 24.703 18.766 15.453 1 57.41 21 VAL B C 1
ATOM 2703 O O . VAL B 1 21 ? 24.641 18.609 14.234 1 57.41 21 VAL B O 1
ATOM 2706 N N . ILE B 1 22 ? 23.547 18.719 16.203 1 61.59 22 ILE B N 1
ATOM 2707 C CA . ILE B 1 22 ? 22.219 18.812 15.633 1 61.59 22 ILE B CA 1
ATOM 2708 C C . ILE B 1 22 ? 21.875 20.281 15.375 1 61.59 22 ILE B C 1
ATOM 2710 O O . ILE B 1 22 ? 21.953 21.109 16.281 1 61.59 22 ILE B O 1
ATOM 2714 N N . SER B 1 23 ? 21.594 20.625 14.109 1 66.94 23 SER B N 1
ATOM 2715 C CA . SER B 1 23 ? 21.453 22.031 13.734 1 66.94 23 SER B CA 1
ATOM 2716 C C . SER B 1 23 ? 19.984 22.453 13.664 1 66.94 23 SER B C 1
ATOM 2718 O O . SER B 1 23 ? 19.672 23.641 13.734 1 66.94 23 SER B O 1
ATOM 2720 N N . SER B 1 24 ? 19.062 21.5 13.578 1 85.06 24 SER B N 1
ATOM 2721 C CA . SER B 1 24 ? 17.688 21.922 13.375 1 85.06 24 SER B CA 1
ATOM 2722 C C . SER B 1 24 ? 16.703 20.812 13.742 1 85.06 24 SER B C 1
ATOM 2724 O O . SER B 1 24 ? 17.016 19.625 13.594 1 85.06 24 SER B O 1
ATOM 2726 N N . TYR B 1 25 ? 15.609 21.219 14.398 1 93 25 TYR B N 1
ATOM 2727 C CA . TYR B 1 25 ? 14.594 20.266 14.812 1 93 25 TYR B CA 1
ATOM 2728 C C . TYR B 1 25 ? 13.25 20.578 14.18 1 93 25 TYR B C 1
ATOM 2730 O O . TYR B 1 25 ? 12.883 21.75 14.023 1 93 25 TYR B O 1
ATOM 2738 N N . ILE B 1 26 ? 12.578 19.516 13.805 1 95.94 26 ILE B N 1
ATOM 2739 C CA . ILE B 1 26 ? 11.125 19.547 13.664 1 95.94 26 ILE B CA 1
ATOM 2740 C C . ILE B 1 26 ? 10.477 18.891 14.891 1 95.94 26 ILE B C 1
ATOM 2742 O O . ILE B 1 26 ? 10.953 17.859 15.375 1 95.94 26 ILE B O 1
ATOM 2746 N N . ALA B 1 27 ? 9.508 19.516 15.406 1 97.31 27 ALA B N 1
ATOM 2747 C CA . ALA B 1 27 ? 8.828 18.922 16.562 1 97.31 27 ALA B CA 1
ATOM 2748 C C . ALA B 1 27 ? 7.395 18.531 16.203 1 97.31 27 ALA B C 1
ATOM 2750 O O . ALA B 1 27 ? 6.676 19.312 15.57 1 97.31 27 ALA B O 1
ATOM 2751 N N . ILE B 1 28 ? 7.012 17.328 16.625 1 98.19 28 ILE B N 1
ATOM 2752 C CA . ILE B 1 28 ? 5.617 16.906 16.562 1 98.19 28 ILE B CA 1
ATOM 2753 C C . ILE B 1 28 ? 4.906 17.266 17.859 1 98.19 28 ILE B C 1
ATOM 2755 O O . ILE B 1 28 ? 5.324 16.844 18.938 1 98.19 28 ILE B O 1
ATOM 2759 N N . GLY B 1 29 ? 3.885 18.078 17.766 1 98.19 29 GLY B N 1
ATOM 2760 C CA . GLY B 1 29 ? 3.062 18.344 18.922 1 98.19 29 GLY B CA 1
ATOM 2761 C C . GLY B 1 29 ? 2.006 17.297 19.172 1 98.19 29 GLY B C 1
ATOM 2762 O O . GLY B 1 29 ? 0.969 17.266 18.516 1 98.19 29 GLY B O 1
ATOM 2763 N N . HIS B 1 30 ? 2.328 16.359 20.016 1 98.12 30 HIS B N 1
ATOM 2764 C CA . HIS B 1 30 ? 1.288 15.5 20.562 1 98.12 30 HIS B CA 1
ATOM 2765 C C . HIS B 1 30 ? 0.461 16.234 21.609 1 98.12 30 HIS B C 1
ATOM 2767 O O . HIS B 1 30 ? 0.744 16.141 22.812 1 98.12 30 HIS B O 1
ATOM 2773 N N . LEU B 1 31 ? -0.61 16.922 21.156 1 97.94 31 LEU B N 1
ATOM 2774 C CA . LEU B 1 31 ? -1.243 17.969 21.953 1 97.94 31 LEU B CA 1
ATOM 2775 C C . LEU B 1 31 ? -2.744 17.719 22.078 1 97.94 31 LEU B C 1
ATOM 2777 O O . LEU B 1 31 ? -3.318 16.953 21.297 1 97.94 31 LEU B O 1
ATOM 2781 N N . ASN B 1 32 ? -3.287 18.453 23.016 1 96.94 32 ASN B N 1
ATOM 2782 C CA . ASN B 1 32 ? -4.738 18.453 23.156 1 96.94 32 ASN B CA 1
ATOM 2783 C C . ASN B 1 32 ? -5.422 19.188 22 1 96.94 32 ASN B C 1
ATOM 2785 O O . ASN B 1 32 ? -4.941 20.219 21.547 1 96.94 32 ASN B O 1
ATOM 2789 N N . VAL B 1 33 ? -6.445 18.594 21.5 1 96.69 33 VAL B N 1
ATOM 2790 C CA . VAL B 1 33 ? -7.359 19.219 20.562 1 96.69 33 VAL B CA 1
ATOM 2791 C C . VAL B 1 33 ? -8.781 19.203 21.109 1 96.69 33 VAL B C 1
ATOM 2793 O O . VAL B 1 33 ? -9.328 18.125 21.391 1 96.69 33 VAL B O 1
ATOM 2796 N N . TYR B 1 34 ? -9.297 20.344 21.328 1 96.38 34 TYR B N 1
ATOM 2797 C CA . TYR B 1 34 ? -10.656 20.469 21.844 1 96.38 34 TYR B CA 1
ATOM 2798 C C . TYR B 1 34 ? -11.656 20.641 20.703 1 96.38 34 TYR B C 1
ATOM 2800 O O . TYR B 1 34 ? -11.617 21.641 19.984 1 96.38 34 TYR B O 1
ATOM 2808 N N . ILE B 1 35 ? -12.602 19.703 20.578 1 94.69 35 ILE B N 1
ATOM 2809 C CA . ILE B 1 35 ? -13.516 19.625 19.453 1 94.69 35 ILE B CA 1
ATOM 2810 C C . ILE B 1 35 ? -14.438 20.828 19.438 1 94.69 35 ILE B C 1
ATOM 2812 O O . ILE B 1 35 ? -15.062 21.156 20.453 1 94.69 35 ILE B O 1
ATOM 2816 N N . ARG B 1 36 ? -14.484 21.547 18.375 1 94.06 36 ARG B N 1
ATOM 2817 C CA . ARG B 1 36 ? -15.32 22.719 18.078 1 94.06 36 ARG B CA 1
ATOM 2818 C C . ARG B 1 36 ? -14.945 23.906 18.953 1 94.06 36 ARG B C 1
ATOM 2820 O O . ARG B 1 36 ? -15.789 24.719 19.281 1 94.06 36 ARG B O 1
ATOM 2827 N N . ASP B 1 37 ? -13.664 23.922 19.406 1 94.38 37 ASP B N 1
ATOM 2828 C CA . ASP B 1 37 ? -13.211 24.984 20.297 1 94.38 37 ASP B CA 1
ATOM 2829 C C . ASP B 1 37 ? -11.938 25.641 19.781 1 94.38 37 ASP B C 1
ATOM 2831 O O . ASP B 1 37 ? -10.852 25.406 20.312 1 94.38 37 ASP B O 1
ATOM 2835 N N . LYS B 1 38 ? -12.078 26.547 18.859 1 94.31 38 LYS B N 1
ATOM 2836 C CA . LYS B 1 38 ? -10.953 27.203 18.203 1 94.31 38 LYS B CA 1
ATOM 2837 C C . LYS B 1 38 ? -10.125 28.016 19.203 1 94.31 38 LYS B C 1
ATOM 2839 O O . LYS B 1 38 ? -8.898 28.047 19.109 1 94.31 38 LYS B O 1
ATOM 2844 N N . ARG B 1 39 ? -10.805 28.594 20.125 1 94.5 39 ARG B N 1
ATOM 2845 C CA . ARG B 1 39 ? -10.125 29.453 21.078 1 94.5 39 ARG B CA 1
ATOM 2846 C C . ARG B 1 39 ? -9.148 28.672 21.938 1 94.5 39 ARG B C 1
ATOM 2848 O O . ARG B 1 39 ? -7.977 29.016 22.047 1 94.5 39 ARG B O 1
ATOM 2855 N N . ASN B 1 40 ? -9.664 27.594 22.547 1 95.5 40 ASN B N 1
ATOM 2856 C CA . ASN B 1 40 ? -8.789 26.766 23.375 1 95.5 40 ASN B CA 1
ATOM 2857 C C . ASN B 1 40 ? -7.668 26.141 22.547 1 95.5 40 ASN B C 1
ATOM 2859 O O . ASN B 1 40 ? -6.547 25.984 23.047 1 95.5 40 ASN B O 1
ATOM 2863 N N . ASN B 1 41 ? -7.977 25.797 21.344 1 96.81 41 ASN B N 1
ATOM 2864 C CA . ASN B 1 41 ? -6.965 25.172 20.5 1 96.81 41 ASN B CA 1
ATOM 2865 C C . ASN B 1 41 ? -5.887 26.172 20.094 1 96.81 41 ASN B C 1
ATOM 2867 O O . ASN B 1 41 ? -4.715 25.812 19.953 1 96.81 41 ASN B O 1
ATOM 2871 N N . LEU B 1 42 ? -6.281 27.422 19.938 1 97.44 42 LEU B N 1
ATOM 2872 C CA . LEU B 1 42 ? -5.285 28.469 19.672 1 97.44 42 LEU B CA 1
ATOM 2873 C C . LEU B 1 42 ? -4.363 28.641 20.875 1 97.44 42 LEU B C 1
ATOM 2875 O 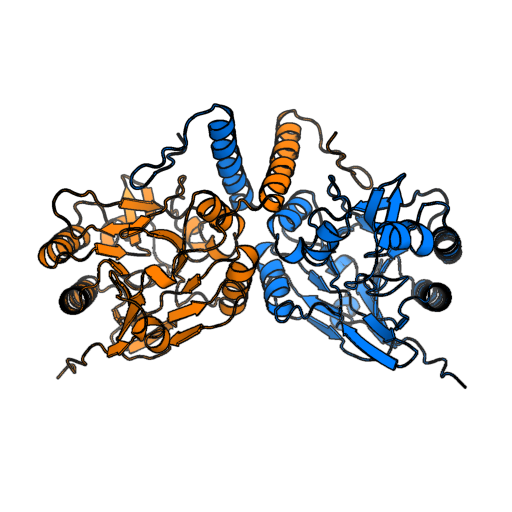O . LEU B 1 42 ? -3.16 28.844 20.719 1 97.44 42 LEU B O 1
ATOM 2879 N N . ASP B 1 43 ? -4.941 28.562 22.047 1 96.94 43 ASP B N 1
ATOM 2880 C CA . ASP B 1 43 ? -4.148 28.672 23.266 1 96.94 43 ASP B CA 1
ATOM 2881 C C . ASP B 1 43 ? -3.143 27.531 23.375 1 96.94 43 ASP B C 1
ATOM 2883 O O . ASP B 1 43 ? -1.988 27.75 23.75 1 96.94 43 ASP B O 1
ATOM 2887 N N . VAL B 1 44 ? -3.584 26.375 23.062 1 96.94 44 VAL B N 1
ATOM 2888 C CA . VAL B 1 44 ? -2.686 25.219 23.062 1 96.94 44 VAL B CA 1
ATOM 2889 C C . VAL B 1 44 ? -1.556 25.453 22.062 1 96.94 44 VAL B C 1
ATOM 2891 O O . VAL B 1 44 ? -0.388 25.188 22.375 1 96.94 44 VAL B O 1
ATOM 2894 N N . ALA B 1 45 ? -1.898 25.906 20.859 1 97.56 45 ALA B N 1
ATOM 2895 C CA . ALA B 1 45 ? -0.9 26.188 19.844 1 97.56 45 ALA B CA 1
ATOM 2896 C C . ALA B 1 45 ? 0.104 27.234 20.328 1 97.56 45 ALA B C 1
ATOM 2898 O O . ALA B 1 45 ? 1.312 27.078 20.141 1 97.56 45 ALA B O 1
ATOM 2899 N N . ARG B 1 46 ? -0.415 28.25 20.969 1 97.44 46 ARG B N 1
ATOM 2900 C CA . ARG B 1 46 ? 0.438 29.328 21.484 1 97.44 46 ARG B CA 1
ATOM 2901 C C . ARG B 1 46 ? 1.44 28.781 22.5 1 97.44 46 ARG B C 1
ATOM 2903 O O . ARG B 1 46 ? 2.639 29.062 22.406 1 97.44 46 ARG B O 1
ATOM 2910 N N . LYS B 1 47 ? 0.955 28.047 23.438 1 97.44 47 LYS B N 1
ATOM 2911 C CA . LYS B 1 47 ? 1.813 27.469 24.469 1 97.44 47 LYS B CA 1
ATOM 2912 C C . LYS B 1 47 ? 2.859 26.547 23.859 1 97.44 47 LYS B C 1
ATOM 2914 O O . LYS B 1 47 ? 4.02 26.547 24.281 1 97.44 47 LYS B O 1
ATOM 2919 N N . SER B 1 48 ? 2.459 25.75 22.906 1 97.75 48 SER B N 1
ATOM 2920 C CA . SER B 1 48 ? 3.375 24.812 22.266 1 97.75 48 SER B CA 1
ATOM 2921 C C . SER B 1 48 ? 4.43 25.531 21.438 1 97.75 48 SER B C 1
ATOM 2923 O O . SER B 1 48 ? 5.574 25.094 21.359 1 97.75 48 SER B O 1
ATOM 2925 N N . LEU B 1 49 ? 4.078 26.625 20.844 1 97.81 49 LEU B N 1
ATOM 2926 C CA . LEU B 1 49 ? 5.02 27.422 20.062 1 97.81 49 LEU B CA 1
ATOM 2927 C C . LEU B 1 49 ? 6.062 28.062 20.953 1 97.81 49 LEU B C 1
ATOM 2929 O O . LEU B 1 49 ? 7.238 28.156 20.594 1 97.81 49 LEU B O 1
ATOM 2933 N N . LEU B 1 50 ? 5.566 28.562 22.078 1 97.31 50 LEU B N 1
ATOM 2934 C CA . LEU B 1 50 ? 6.516 29.094 23.047 1 97.31 50 LEU B CA 1
ATOM 2935 C C . LEU B 1 50 ? 7.547 28.047 23.438 1 97.31 50 LEU B C 1
ATOM 2937 O O . LEU B 1 50 ? 8.75 28.312 23.422 1 97.31 50 LEU B O 1
ATOM 2941 N N . LEU B 1 51 ? 7.035 26.906 23.75 1 96.75 51 LEU B N 1
ATOM 2942 C CA . LEU B 1 51 ? 7.926 25.812 24.141 1 96.75 51 LEU B CA 1
ATOM 2943 C C . LEU B 1 51 ? 8.859 25.453 22.984 1 96.75 51 LEU B C 1
ATOM 2945 O O . LEU B 1 51 ? 10.039 25.156 23.203 1 96.75 51 LEU B O 1
ATOM 2949 N N . ALA B 1 52 ? 8.367 25.375 21.781 1 97.38 52 ALA B N 1
ATOM 2950 C CA . ALA B 1 52 ? 9.164 25.094 20.594 1 97.38 52 ALA B CA 1
ATOM 2951 C C . ALA B 1 52 ? 10.281 26.125 20.438 1 97.38 52 ALA B C 1
ATOM 2953 O O . ALA B 1 52 ? 11.43 25.766 20.156 1 97.38 52 ALA B O 1
ATOM 2954 N N . HIS B 1 53 ? 9.914 27.375 20.578 1 96.56 53 HIS B N 1
ATOM 2955 C CA . HIS B 1 53 ? 10.883 28.453 20.5 1 96.56 53 HIS B CA 1
ATOM 2956 C C . HIS B 1 53 ? 12 28.266 21.531 1 96.56 53 HIS B C 1
ATOM 2958 O O . HIS B 1 53 ? 13.18 28.375 21.188 1 96.56 53 HIS B O 1
ATOM 2964 N N . GLU B 1 54 ? 11.617 27.938 22.734 1 95.5 54 GLU B N 1
ATOM 2965 C CA . GLU B 1 54 ? 12.57 27.766 23.828 1 95.5 54 GLU B CA 1
ATOM 2966 C C . GLU B 1 54 ? 13.484 26.578 23.578 1 95.5 54 GLU B C 1
ATOM 2968 O O . GLU B 1 54 ? 14.555 26.469 24.188 1 95.5 54 GLU B O 1
ATOM 2973 N N . ASN B 1 55 ? 13.055 25.703 22.719 1 94 55 ASN B N 1
ATOM 2974 C CA . ASN B 1 55 ? 13.844 24.5 22.469 1 94 55 ASN B CA 1
ATOM 2975 C C . ASN B 1 55 ? 14.422 24.5 21.047 1 94 55 ASN B C 1
ATOM 2977 O O . ASN B 1 55 ? 14.758 23.453 20.516 1 94 55 ASN B O 1
ATOM 2981 N N . TYR B 1 56 ? 14.438 25.625 20.375 1 92.5 56 TYR B N 1
ATOM 2982 C CA . TYR B 1 56 ? 15.109 25.891 19.109 1 92.5 56 TYR B CA 1
ATOM 2983 C C . TYR B 1 56 ? 14.508 25.031 17.984 1 92.5 56 TYR B C 1
ATOM 2985 O O . TYR B 1 56 ? 15.242 24.469 17.172 1 92.5 56 TYR B O 1
ATOM 2993 N N . VAL B 1 57 ? 13.242 24.828 18.047 1 95.69 57 VAL B N 1
ATOM 2994 C CA . VAL B 1 57 ? 12.508 24.109 17 1 95.69 57 VAL B CA 1
ATOM 2995 C C . VAL B 1 57 ? 12.289 25.031 15.805 1 95.69 57 VAL B C 1
ATOM 2997 O O . VAL B 1 57 ? 11.922 26.203 15.969 1 95.69 57 VAL B O 1
ATOM 3000 N N . ASP B 1 58 ? 12.586 24.484 14.641 1 95.88 58 ASP B N 1
ATOM 3001 C CA . ASP B 1 58 ? 12.375 25.25 13.414 1 95.88 58 ASP B CA 1
ATOM 3002 C C . ASP B 1 58 ? 10.914 25.188 12.977 1 95.88 58 ASP B C 1
ATOM 3004 O O . ASP B 1 58 ? 10.344 26.188 12.555 1 95.88 58 ASP B O 1
ATOM 3008 N N . THR B 1 59 ? 10.375 24.031 13.078 1 97.19 59 THR B N 1
ATOM 3009 C CA . THR B 1 59 ? 9 23.828 12.633 1 97.19 59 THR B CA 1
ATOM 3010 C C . THR B 1 59 ? 8.227 22.969 13.633 1 97.19 59 THR B C 1
ATOM 3012 O O . THR B 1 59 ? 8.711 21.922 14.062 1 97.19 59 THR B O 1
ATOM 3015 N N . LEU B 1 60 ? 7.094 23.469 14.086 1 98.19 60 LEU B N 1
ATOM 3016 C CA . LEU B 1 60 ? 6.172 22.719 14.93 1 98.19 60 LEU B CA 1
ATOM 3017 C C . LEU B 1 60 ? 5 22.188 14.117 1 98.19 60 LEU B C 1
ATOM 3019 O O . LEU B 1 60 ? 4.348 22.938 13.391 1 98.19 60 LEU B O 1
ATOM 3023 N N . ILE B 1 61 ? 4.754 20.891 14.18 1 98.31 61 ILE B N 1
ATOM 3024 C CA . ILE B 1 61 ? 3.623 20.266 13.5 1 98.31 61 ILE B CA 1
ATOM 3025 C C . ILE B 1 61 ? 2.488 20.016 14.492 1 98.31 61 ILE B C 1
ATOM 3027 O O . ILE B 1 61 ? 2.668 19.328 15.492 1 98.31 61 ILE B O 1
ATOM 3031 N N . LEU B 1 62 ? 1.374 20.594 14.258 1 98.19 62 LEU B N 1
ATOM 3032 C CA . LEU B 1 62 ? 0.22 20.453 15.133 1 98.19 62 LEU B CA 1
ATOM 3033 C C . LEU B 1 62 ? -0.605 19.219 14.766 1 98.19 62 LEU B C 1
ATOM 3035 O O . LEU B 1 62 ? -0.498 18.719 13.648 1 98.19 62 LEU B O 1
ATOM 3039 N N . PRO B 1 63 ? -1.43 18.75 15.688 1 96.69 63 PRO B N 1
ATOM 3040 C CA . PRO B 1 63 ? -2.223 17.531 15.445 1 96.69 63 PRO B CA 1
ATOM 3041 C C . PRO B 1 63 ? -3.215 17.719 14.297 1 96.69 63 PRO B C 1
ATOM 3043 O O . PRO B 1 63 ? -3.551 18.844 13.93 1 96.69 63 PRO B O 1
ATOM 3046 N N . TYR B 1 64 ? -3.672 16.531 13.742 1 93 64 TYR B N 1
ATOM 3047 C CA . TYR B 1 64 ? -4.66 16.484 12.672 1 93 64 TYR B CA 1
ATOM 3048 C C . TYR B 1 64 ? -5.949 17.188 13.094 1 93 64 TYR B C 1
ATOM 3050 O O . TYR B 1 64 ? -6.465 16.938 14.188 1 93 64 TYR B O 1
ATOM 3058 N N . MET B 1 65 ? -6.434 18.078 12.297 1 89.94 65 MET B N 1
ATOM 3059 C CA . MET B 1 65 ? -7.695 18.812 12.375 1 89.94 65 MET B CA 1
ATOM 3060 C C . MET B 1 65 ? -7.672 19.812 13.531 1 89.94 65 MET B C 1
ATOM 3062 O O . MET B 1 65 ? -8.727 20.172 14.055 1 89.94 65 MET B O 1
ATOM 3066 N N . GLN B 1 66 ? -6.484 20.062 14.117 1 91.94 66 GLN B N 1
ATOM 3067 C CA . GLN B 1 66 ? -6.359 21.375 14.75 1 91.94 66 GLN B CA 1
ATOM 3068 C C . GLN B 1 66 ? -6.66 22.484 13.758 1 91.94 66 GLN B C 1
ATOM 3070 O O . GLN B 1 66 ? -6.086 22.531 12.664 1 91.94 66 GLN B O 1
ATOM 3075 N N . PRO B 1 67 ? -7.758 23.422 13.891 1 92.5 67 PRO B N 1
ATOM 3076 C CA . PRO B 1 67 ? -8.125 23.969 15.195 1 92.5 67 PRO B CA 1
ATOM 3077 C C . PRO B 1 67 ? -9.477 23.469 15.695 1 92.5 67 PRO B C 1
ATOM 3079 O O . PRO B 1 67 ? -10.039 24.016 16.656 1 92.5 67 PRO B O 1
ATOM 3082 N N . TYR B 1 68 ? -10.164 22.484 15.102 1 92.12 68 TYR B N 1
ATOM 3083 C CA . TYR B 1 68 ? -11.539 22.203 15.508 1 92.12 68 TYR B CA 1
ATOM 3084 C C . TYR B 1 68 ? -11.703 20.734 15.891 1 92.12 68 TYR B C 1
ATOM 3086 O O . TYR B 1 68 ? -12.75 20.328 16.406 1 92.12 68 TYR B O 1
ATOM 3094 N N . GLY B 1 69 ? -10.781 19.906 15.727 1 91.56 69 GLY B N 1
ATOM 3095 C CA . GLY B 1 69 ? -10.984 18.484 15.906 1 91.56 69 GLY B CA 1
ATOM 3096 C C . GLY B 1 69 ? -11.805 17.859 14.797 1 91.56 69 GLY B C 1
ATOM 3097 O O . GLY B 1 69 ? -12.102 18.5 13.797 1 91.56 69 GLY B O 1
ATOM 3098 N N . PRO B 1 70 ? -12.125 16.562 14.883 1 89.88 70 PRO B N 1
ATOM 3099 C CA . PRO B 1 70 ? -12.898 15.859 13.859 1 89.88 70 PRO B CA 1
ATOM 3100 C C . PRO B 1 70 ? -14.367 16.266 13.852 1 89.88 70 PRO B C 1
ATOM 3102 O O . PRO B 1 70 ? -15.195 15.633 14.508 1 89.88 70 PRO B O 1
ATOM 3105 N N . ILE B 1 71 ? -14.734 17.172 13.023 1 91.38 71 ILE B N 1
ATOM 3106 C CA . ILE B 1 71 ? -16.062 17.75 13.109 1 91.38 71 ILE B CA 1
ATOM 3107 C C . ILE B 1 71 ? -16.891 17.328 11.891 1 91.38 71 ILE B C 1
ATOM 3109 O O . ILE B 1 71 ? -18.031 17.766 11.719 1 91.38 71 ILE B O 1
ATOM 3113 N N . LEU B 1 72 ? -16.344 16.469 11.016 1 89.94 72 LEU B N 1
ATOM 3114 C CA . LEU B 1 72 ? -17.078 16.031 9.828 1 89.94 72 LEU B CA 1
ATOM 3115 C C . LEU B 1 72 ? -18.031 14.891 10.156 1 89.94 72 LEU B C 1
ATOM 3117 O O . LEU B 1 72 ? -17.891 13.781 9.648 1 89.94 72 LEU B O 1
ATOM 3121 N N . ASP B 1 73 ? -19 15.211 10.906 1 81.56 73 ASP B N 1
ATOM 3122 C CA . ASP B 1 73 ? -19.984 14.195 11.266 1 81.56 73 ASP B CA 1
ATOM 3123 C C . ASP B 1 73 ? -21.141 14.156 10.266 1 81.56 73 ASP B C 1
ATOM 3125 O O . ASP B 1 73 ? -21.156 14.938 9.312 1 81.56 73 ASP B O 1
ATOM 3129 N N . ASN B 1 74 ? -22.016 13.258 10.414 1 77.12 74 ASN B N 1
ATOM 3130 C CA . ASN B 1 74 ? -23.047 12.977 9.422 1 77.12 74 ASN B CA 1
ATOM 3131 C C . ASN B 1 74 ? -24.047 14.117 9.32 1 77.12 74 ASN B C 1
ATOM 3133 O O . ASN B 1 74 ? -24.766 14.234 8.328 1 77.12 74 ASN B O 1
ATOM 3137 N N . ASN B 1 75 ? -24.047 15 10.18 1 84.94 75 ASN B N 1
ATOM 3138 C CA . ASN B 1 75 ? -25.125 15.992 10.195 1 84.94 75 ASN B CA 1
ATOM 3139 C C . ASN B 1 75 ? -24.609 17.391 9.852 1 84.94 75 ASN B C 1
ATOM 3141 O O . ASN B 1 75 ? -25.375 18.344 9.828 1 84.94 75 ASN B O 1
ATOM 3145 N N . ILE B 1 76 ? -23.438 17.516 9.461 1 91.06 76 ILE B N 1
ATOM 3146 C CA . ILE B 1 76 ? -22.906 18.859 9.227 1 91.06 76 ILE B CA 1
ATOM 3147 C C . ILE B 1 76 ? -22.984 19.203 7.742 1 91.06 76 ILE B C 1
ATOM 3149 O O . ILE B 1 76 ? -22.703 18.344 6.891 1 91.06 76 ILE B O 1
ATOM 3153 N N . SER B 1 77 ? -23.406 20.391 7.422 1 94.81 77 SER B N 1
ATOM 3154 C CA . SER B 1 77 ? -23.562 20.828 6.035 1 94.81 77 SER B CA 1
ATOM 3155 C C . SER B 1 77 ? -22.328 21.578 5.543 1 94.81 77 SER B C 1
ATOM 3157 O O . SER B 1 77 ? -21.578 22.141 6.344 1 94.81 77 SER B O 1
ATOM 3159 N N . LYS B 1 78 ? -22.219 21.609 4.254 1 96.62 78 LYS B N 1
ATOM 3160 C CA . LYS B 1 78 ? -21.156 22.375 3.619 1 96.62 78 LYS B CA 1
ATOM 3161 C C . LYS B 1 78 ? -21.234 23.844 4.012 1 96.62 78 LYS B C 1
ATOM 3163 O O . LYS B 1 78 ? -20.203 24.469 4.293 1 96.62 78 LYS B O 1
ATOM 3168 N N . SER B 1 79 ? -22.406 24.344 4.023 1 96.44 79 SER B N 1
ATOM 3169 C CA . SER B 1 79 ? -22.609 25.75 4.355 1 96.44 79 SER B CA 1
ATOM 3170 C C . SER B 1 79 ? -22.156 26.062 5.773 1 96.44 79 SER B C 1
ATOM 3172 O O . SER B 1 79 ? -21.484 27.078 6.008 1 96.44 79 SER B O 1
ATOM 3174 N N . THR B 1 80 ? -22.484 25.25 6.703 1 96.06 80 THR B N 1
ATOM 3175 C CA . THR B 1 80 ? -22.062 25.438 8.086 1 96.06 80 THR B CA 1
ATOM 3176 C C . THR B 1 80 ? -20.547 25.359 8.211 1 96.06 80 THR B C 1
ATOM 3178 O O . THR B 1 80 ? -19.938 26.188 8.898 1 96.06 80 THR B O 1
ATOM 3181 N N . LEU B 1 81 ? -19.953 24.422 7.543 1 96.38 81 LEU B N 1
ATOM 3182 C CA . LEU B 1 81 ? -18.5 24.281 7.57 1 96.38 81 LEU B CA 1
ATOM 3183 C C . LEU B 1 81 ? -17.828 25.531 7.008 1 96.38 81 LEU B C 1
ATOM 3185 O O . LEU B 1 81 ? -16.875 26.047 7.602 1 96.38 81 LEU B O 1
ATOM 3189 N N . ARG B 1 82 ? -18.328 25.969 5.922 1 96.94 82 ARG B N 1
ATOM 3190 C CA . ARG B 1 82 ? -17.75 27.125 5.262 1 96.94 82 ARG B CA 1
ATOM 3191 C C . ARG B 1 82 ? -17.859 28.375 6.133 1 96.94 82 ARG B C 1
ATOM 3193 O O . ARG B 1 82 ? -16.891 29.125 6.289 1 96.94 82 ARG B O 1
ATOM 3200 N N . LYS B 1 83 ? -18.984 28.609 6.754 1 95.62 83 LYS B N 1
ATOM 3201 C CA . LYS B 1 83 ? -19.266 29.844 7.473 1 95.62 83 LYS B CA 1
ATOM 3202 C C . LYS B 1 83 ? -18.656 29.828 8.875 1 95.62 83 LYS B C 1
ATOM 3204 O O . LYS B 1 83 ? -18.062 30.812 9.305 1 95.62 83 LYS B O 1
ATOM 3209 N N . LYS B 1 84 ? -18.781 28.703 9.508 1 94.5 84 LYS B N 1
ATOM 3210 C CA . LYS B 1 84 ? -18.422 28.672 10.922 1 94.5 84 LYS B CA 1
ATOM 3211 C C . LYS B 1 84 ? -16.984 28.203 11.117 1 94.5 84 LYS B C 1
ATOM 3213 O O . LYS B 1 84 ? -16.312 28.625 12.055 1 94.5 84 LYS B O 1
ATOM 3218 N N . TYR B 1 85 ? -16.469 27.359 10.227 1 95.5 85 TYR B N 1
ATOM 3219 C CA . TYR B 1 85 ? -15.195 26.719 10.492 1 95.5 85 TYR B CA 1
ATOM 3220 C C . TYR B 1 85 ? -14.195 27.016 9.391 1 95.5 85 TYR B C 1
ATOM 3222 O O . TYR B 1 85 ? -12.984 26.828 9.562 1 95.5 85 TYR B O 1
ATOM 3230 N N . GLY B 1 86 ? -14.648 27.438 8.273 1 96.56 86 GLY B N 1
ATOM 3231 C CA . GLY B 1 86 ? -13.781 27.719 7.133 1 96.56 86 GLY B CA 1
ATOM 3232 C C . GLY B 1 86 ? -12.742 28.781 7.414 1 96.56 86 GLY B C 1
ATOM 3233 O O . GLY B 1 86 ? -13.062 29.828 8 1 96.56 86 GLY B O 1
ATOM 3234 N N . LEU B 1 87 ? -11.516 28.484 7.047 1 96.31 87 LEU B N 1
ATOM 3235 C CA . LEU B 1 87 ? -10.422 29.438 7.234 1 96.31 87 LEU B CA 1
ATOM 3236 C C . LEU B 1 87 ? -9.977 30.031 5.902 1 96.31 87 LEU B C 1
ATOM 3238 O O . LEU B 1 87 ? -9.93 29.328 4.891 1 96.31 87 LEU B O 1
ATOM 3242 N N . SER B 1 88 ? -9.75 31.25 5.895 1 93.88 88 SER B N 1
ATOM 3243 C CA . SER B 1 88 ? -9.039 31.969 4.844 1 93.88 88 SER B CA 1
ATOM 3244 C C . SER B 1 88 ? -7.777 32.625 5.391 1 93.88 88 SER B C 1
ATOM 3246 O O . SER B 1 88 ? -7.543 32.625 6.602 1 93.88 88 SER B O 1
ATOM 3248 N N . LEU B 1 89 ? -6.941 33.156 4.527 1 87.62 89 LEU B N 1
ATOM 3249 C CA . LEU B 1 89 ? -5.688 33.75 4.953 1 87.62 89 LEU B CA 1
ATOM 3250 C C . LEU B 1 89 ? -5.945 34.938 5.875 1 87.62 89 LEU B C 1
ATOM 3252 O O . LEU B 1 89 ? -5.055 35.375 6.621 1 87.62 89 LEU B O 1
ATOM 3256 N N . THR B 1 90 ? -7.191 35.469 5.875 1 87.19 90 THR B N 1
ATOM 3257 C CA . THR B 1 90 ? -7.512 36.625 6.684 1 87.19 90 THR B CA 1
ATOM 3258 C C . THR B 1 90 ? -8.336 36.219 7.906 1 87.19 90 THR B C 1
ATOM 3260 O O . THR B 1 90 ? -8.758 37.094 8.68 1 87.19 90 THR B O 1
ATOM 3263 N N . SER B 1 91 ? -8.57 34.969 7.98 1 92.56 91 SER B N 1
ATOM 3264 C CA . SER B 1 91 ? -9.336 34.531 9.133 1 92.56 91 SER B CA 1
ATOM 3265 C C . SER B 1 91 ? -8.586 34.781 10.438 1 92.56 91 SER B C 1
ATOM 3267 O O . SER B 1 91 ? -7.352 34.75 10.461 1 92.56 91 SER B O 1
ATOM 3269 N N . GLY B 1 92 ? -9.328 35 11.492 1 93.19 92 GLY B N 1
ATOM 3270 C CA . GLY B 1 92 ? -8.773 35.344 12.789 1 93.19 92 GLY B CA 1
ATOM 3271 C C . GLY B 1 92 ? -7.801 34.312 13.312 1 93.19 92 GLY B C 1
ATOM 3272 O O . GLY B 1 92 ? -6.734 34.656 13.828 1 93.19 92 GLY B O 1
ATOM 3273 N N . TYR B 1 93 ? -8.195 33.094 13.227 1 95.06 93 TYR B N 1
ATOM 3274 C CA . TYR B 1 93 ? -7.34 32.031 13.742 1 95.06 93 TYR B CA 1
ATOM 3275 C C . TYR B 1 93 ? -5.984 32.031 13.047 1 95.06 93 TYR B C 1
ATOM 3277 O O . TYR B 1 93 ? -4.941 32.062 13.703 1 95.06 93 TYR B O 1
ATOM 3285 N N . LEU B 1 94 ? -5.969 31.969 11.727 1 95.75 94 LEU B N 1
ATOM 3286 C CA . LEU B 1 94 ? -4.727 31.906 10.969 1 95.75 94 LEU B CA 1
ATOM 3287 C C . LEU B 1 94 ? -3.896 33.188 11.18 1 95.75 94 LEU B C 1
ATOM 3289 O O . LEU B 1 94 ? -2.668 33.094 11.273 1 95.75 94 LEU B O 1
ATOM 3293 N N . ALA B 1 95 ? -4.586 34.281 11.195 1 95.31 95 ALA B N 1
ATOM 3294 C CA . ALA B 1 95 ? -3.896 35.562 11.453 1 95.31 95 ALA B CA 1
ATOM 3295 C C . ALA B 1 95 ? -3.199 35.531 12.805 1 95.31 95 ALA B C 1
ATOM 3297 O O . ALA B 1 95 ? -2.023 35.906 12.914 1 95.31 95 ALA B O 1
ATOM 3298 N N . SER B 1 96 ? -3.961 35.156 13.836 1 96.38 96 SER B N 1
ATOM 3299 C CA . SER B 1 96 ? -3.396 35.062 15.18 1 96.38 96 SER B CA 1
ATOM 3300 C C . SER B 1 96 ? -2.223 34.094 15.227 1 96.38 96 SER B C 1
ATOM 3302 O O . SER B 1 96 ? -1.172 34.406 15.789 1 96.38 96 SER B O 1
ATOM 3304 N N . LEU B 1 97 ? -2.408 32.969 14.633 1 96.75 97 LEU B N 1
ATOM 3305 C CA . LEU B 1 97 ? -1.355 31.969 14.625 1 96.75 97 LEU B CA 1
ATOM 3306 C C . LEU B 1 97 ? -0.12 32.469 13.891 1 96.75 97 LEU B C 1
ATOM 3308 O O . LEU B 1 97 ? 1.009 32.219 14.312 1 96.75 97 LEU B O 1
ATOM 3312 N N . SER B 1 98 ? -0.323 33.156 12.812 1 96.62 98 SER B N 1
ATOM 3313 C CA . SER B 1 98 ? 0.771 33.719 12.039 1 96.62 98 SER B CA 1
ATOM 3314 C C . SER B 1 98 ? 1.581 34.719 12.883 1 96.62 98 SER B C 1
ATOM 3316 O O . SER B 1 98 ? 2.812 34.688 12.859 1 96.62 98 SER B O 1
ATOM 3318 N N . ILE B 1 99 ? 0.89 35.531 13.594 1 96.81 99 ILE B N 1
ATOM 3319 C CA . ILE B 1 99 ? 1.545 36.5 14.453 1 96.81 99 ILE B CA 1
ATOM 3320 C C . ILE B 1 99 ? 2.377 35.781 15.508 1 96.81 99 ILE B C 1
ATOM 3322 O O . ILE B 1 99 ? 3.539 36.125 15.734 1 96.81 99 ILE B O 1
ATOM 3326 N N . ILE B 1 100 ? 1.794 34.812 16.125 1 97.75 100 ILE B N 1
ATOM 3327 C CA . ILE B 1 100 ? 2.473 34.062 17.172 1 97.75 100 ILE B CA 1
ATOM 3328 C C . ILE B 1 100 ? 3.703 33.375 16.609 1 97.75 100 ILE B C 1
ATOM 3330 O O . ILE B 1 100 ? 4.785 33.406 17.188 1 97.75 100 ILE B O 1
ATOM 3334 N N . ALA B 1 101 ? 3.537 32.656 15.492 1 98 101 ALA B N 1
ATOM 3335 C CA . ALA B 1 101 ? 4.625 31.953 14.836 1 98 101 ALA B CA 1
ATOM 3336 C C . ALA B 1 101 ? 5.797 32.906 14.539 1 98 101 ALA B C 1
ATOM 3338 O O . ALA B 1 101 ? 6.953 32.562 14.812 1 98 101 ALA B O 1
ATOM 3339 N N . LYS B 1 102 ? 5.562 34.062 14.039 1 97.56 102 LYS B N 1
ATOM 3340 C CA . LYS B 1 102 ? 6.586 35.031 13.688 1 97.56 102 LYS B CA 1
ATOM 3341 C C . LYS B 1 102 ? 7.25 35.625 14.938 1 97.56 102 LYS B C 1
ATOM 3343 O O . LYS B 1 102 ? 8.461 35.844 14.953 1 97.56 102 LYS B O 1
ATOM 3348 N N . ASN B 1 103 ? 6.445 35.875 15.906 1 97.69 103 ASN B N 1
ATOM 3349 C CA . ASN B 1 103 ? 6.984 36.375 17.156 1 97.69 103 ASN B CA 1
ATOM 3350 C C . ASN B 1 103 ? 8.008 35.438 17.766 1 97.69 103 ASN B C 1
ATOM 3352 O O . ASN B 1 103 ? 9.016 35.844 18.328 1 97.69 103 ASN B O 1
ATOM 3356 N N . TYR B 1 104 ? 7.711 34.156 17.656 1 97.56 104 TYR B N 1
ATOM 3357 C CA . TYR B 1 104 ? 8.578 33.156 18.266 1 97.56 104 TYR B CA 1
ATOM 3358 C C . TYR B 1 104 ? 9.602 32.625 17.281 1 97.56 104 TYR B C 1
ATOM 3360 O O . TYR B 1 104 ? 10.531 31.891 17.656 1 97.56 104 TYR B O 1
ATOM 3368 N N . GLY B 1 105 ? 9.438 32.969 15.992 1 97 105 GLY B N 1
ATOM 3369 C CA . GLY B 1 105 ? 10.359 32.531 14.953 1 97 105 GLY B CA 1
ATOM 3370 C C . GLY B 1 105 ? 10.266 31.031 14.688 1 97 105 GLY B C 1
ATOM 3371 O O . GLY B 1 105 ? 11.281 30.359 14.484 1 97 105 GLY B O 1
ATOM 3372 N N . VAL B 1 106 ? 9.117 30.422 14.836 1 97.75 106 VAL B N 1
ATOM 3373 C CA . VAL B 1 106 ? 8.875 29 14.633 1 97.75 106 VAL B CA 1
ATOM 3374 C C . VAL B 1 106 ? 7.824 28.797 13.539 1 97.75 106 VAL B C 1
ATOM 3376 O O . VAL B 1 106 ? 6.734 29.375 13.609 1 97.75 106 VAL B O 1
ATOM 3379 N N . ASN B 1 107 ? 8.156 28.031 12.477 1 97.56 107 ASN B N 1
ATOM 3380 C CA . ASN B 1 107 ? 7.137 27.656 11.508 1 97.56 107 ASN B CA 1
ATOM 3381 C C . ASN B 1 107 ? 6.086 26.734 12.141 1 97.56 107 ASN B C 1
ATOM 3383 O O . ASN B 1 107 ? 6.395 25.953 13.031 1 97.56 107 ASN B O 1
ATOM 3387 N N . VAL B 1 108 ? 4.895 26.844 11.633 1 97.94 108 VAL B N 1
ATOM 3388 C CA . VAL B 1 108 ? 3.83 25.984 12.141 1 97.94 108 VAL B CA 1
ATOM 3389 C C . VAL B 1 108 ? 3.139 25.297 10.969 1 97.94 108 VAL B C 1
ATOM 3391 O O . VAL B 1 108 ? 2.738 25.938 10 1 97.94 108 VAL B O 1
ATOM 3394 N N . LEU B 1 109 ? 3.084 24.016 11.078 1 97.25 109 LEU B N 1
ATOM 3395 C CA . LEU B 1 109 ? 2.316 23.234 10.109 1 97.25 109 LEU B CA 1
ATOM 3396 C C . LEU B 1 109 ? 0.962 22.844 10.68 1 97.25 109 LEU B C 1
ATOM 3398 O O . LEU B 1 109 ? 0.895 22.094 11.656 1 97.25 109 LEU B O 1
ATOM 3402 N N . LEU B 1 110 ? -0.084 23.391 10.125 1 96.69 110 LEU B N 1
ATOM 3403 C CA . LEU B 1 110 ? -1.434 22.875 10.344 1 96.69 110 LEU B CA 1
ATOM 3404 C C . LEU B 1 110 ? -1.752 21.75 9.367 1 96.69 110 LEU B C 1
ATOM 3406 O O . LEU B 1 110 ? -1.971 22 8.18 1 96.69 110 LEU B O 1
ATOM 3410 N N . MET B 1 111 ? -1.863 20.547 9.812 1 94.38 111 MET B N 1
ATOM 3411 C CA . MET B 1 111 ? -1.95 19.375 8.938 1 94.38 111 MET B CA 1
ATOM 3412 C C . MET B 1 111 ? -3.281 19.344 8.195 1 94.38 111 MET B C 1
ATOM 3414 O O . MET B 1 111 ? -3.348 18.891 7.055 1 94.38 111 MET B O 1
ATOM 3418 N N . SER B 1 112 ? -4.316 19.656 8.867 1 94.94 112 SER B N 1
ATOM 3419 C CA . SER B 1 112 ? -5.629 19.547 8.242 1 94.94 112 SER B CA 1
ATOM 3420 C C . SER B 1 112 ? -6.59 20.609 8.789 1 94.94 112 SER B C 1
ATOM 3422 O O . SER B 1 112 ? -6.812 20.672 10 1 94.94 112 SER B O 1
ATOM 3424 N N . THR B 1 113 ? -7.121 21.438 7.883 1 96.06 113 THR B N 1
ATOM 3425 C CA . THR B 1 113 ? -8.109 22.469 8.188 1 96.06 113 THR B CA 1
ATOM 3426 C C . THR B 1 113 ? -9.164 22.547 7.09 1 96.06 113 THR B C 1
ATOM 3428 O O . THR B 1 113 ? -9.031 21.906 6.043 1 96.06 113 THR B O 1
ATOM 3431 N N . ILE B 1 114 ? -10.234 23.234 7.441 1 97.19 114 ILE B N 1
ATOM 3432 C CA . ILE B 1 114 ? -11.219 23.578 6.418 1 97.19 114 ILE B CA 1
ATOM 3433 C C . ILE B 1 114 ? -10.898 24.953 5.828 1 97.19 114 ILE B C 1
ATOM 3435 O O . ILE B 1 114 ? -10.914 25.953 6.543 1 97.19 114 ILE B O 1
ATOM 3439 N N . GLU B 1 115 ? -10.508 24.953 4.574 1 97.88 115 GLU B N 1
ATOM 3440 C CA . GLU B 1 115 ? -10.242 26.188 3.848 1 97.88 115 GLU B CA 1
ATOM 3441 C C . GLU B 1 115 ? -11.477 26.641 3.07 1 97.88 115 GLU B C 1
ATOM 3443 O O . GLU B 1 115 ? -12.125 25.844 2.398 1 97.88 115 GLU B O 1
ATOM 3448 N N . LYS B 1 116 ? -11.781 27.859 3.238 1 97.56 116 LYS B N 1
ATOM 3449 C CA . LYS B 1 116 ? -12.805 28.438 2.369 1 97.56 116 LYS B CA 1
ATOM 3450 C C . LYS B 1 116 ? -12.172 29.297 1.283 1 97.56 116 LYS B C 1
ATOM 3452 O O . LYS B 1 116 ? -11.344 30.156 1.573 1 97.56 116 LYS B O 1
ATOM 3457 N N . ALA B 1 117 ? -12.383 29.047 0.053 1 96.19 117 ALA B N 1
ATOM 3458 C CA . ALA B 1 117 ? -11.977 29.797 -1.133 1 96.19 117 ALA B CA 1
ATOM 3459 C C . ALA B 1 117 ? -13.172 30.094 -2.039 1 96.19 117 ALA B C 1
ATOM 3461 O O . ALA B 1 117 ? -13.523 29.266 -2.889 1 96.19 117 ALA B O 1
ATOM 3462 N N . GLY B 1 118 ? -13.688 31.266 -1.928 1 94.75 118 GLY B N 1
ATOM 3463 C CA . GLY B 1 118 ? -14.961 31.516 -2.58 1 94.75 118 GLY B CA 1
ATOM 3464 C C . GLY B 1 118 ? -16.078 30.641 -2.061 1 94.75 118 GLY B C 1
ATOM 3465 O O . GLY B 1 118 ? -16.312 30.578 -0.852 1 94.75 118 GLY B O 1
ATOM 3466 N N . SER B 1 119 ? -16.828 29.969 -2.934 1 95.75 119 SER B N 1
ATOM 3467 C CA . SER B 1 119 ? -17.922 29.078 -2.545 1 95.75 119 SER B CA 1
ATOM 3468 C C . SER B 1 119 ? -17.422 27.672 -2.252 1 95.75 119 SER B C 1
ATOM 3470 O O . SER B 1 119 ? -18.156 26.828 -1.743 1 95.75 119 SER B O 1
ATOM 3472 N N . LYS B 1 120 ? -16.141 27.469 -2.504 1 97.62 120 LYS B N 1
ATOM 3473 C CA . LYS B 1 120 ? -15.57 26.141 -2.363 1 97.62 120 LYS B CA 1
ATOM 3474 C C . LYS B 1 120 ? -14.938 25.953 -0.988 1 97.62 120 LYS B C 1
ATOM 3476 O O . LYS B 1 120 ? -14.508 26.922 -0.362 1 97.62 120 LYS B O 1
ATOM 3481 N N . ILE B 1 121 ? -14.938 24.719 -0.568 1 98.19 121 ILE B N 1
ATOM 3482 C CA . ILE B 1 121 ? -14.203 24.375 0.647 1 98.19 121 ILE B CA 1
ATOM 3483 C C . ILE B 1 121 ? -13.242 23.219 0.362 1 98.19 121 ILE B C 1
ATOM 3485 O O . ILE B 1 121 ? -13.531 22.359 -0.466 1 98.19 121 ILE B O 1
ATOM 3489 N N . TYR B 1 122 ? -12.109 23.25 1.02 1 98.12 122 TYR B N 1
ATOM 3490 C CA . TYR B 1 122 ? -11.047 22.25 0.869 1 98.12 122 TYR B CA 1
ATOM 3491 C C . TYR B 1 122 ? -10.57 21.766 2.227 1 98.12 122 TYR B C 1
ATOM 3493 O O . TYR B 1 122 ? -10.664 22.484 3.227 1 98.12 122 TYR B O 1
ATOM 3501 N N . VAL B 1 123 ? -10.203 20.484 2.266 1 97.06 123 VAL B N 1
ATOM 3502 C CA . VAL B 1 123 ? -9.312 20.078 3.348 1 97.06 123 VAL B CA 1
ATOM 3503 C C . VAL B 1 123 ? -7.879 20.469 3.021 1 97.06 123 VAL B C 1
ATOM 3505 O O . VAL B 1 123 ? -7.309 20 2.033 1 97.06 123 VAL B O 1
ATOM 3508 N N . THR B 1 124 ? -7.324 21.328 3.863 1 97.44 124 THR B N 1
ATOM 3509 C CA . THR B 1 124 ? -6.07 21.969 3.482 1 97.44 124 THR B CA 1
ATOM 3510 C C . THR B 1 124 ? -5.07 21.938 4.637 1 97.44 124 THR B C 1
ATOM 3512 O O . THR B 1 124 ? -5.441 22.172 5.789 1 97.44 124 THR B O 1
ATOM 3515 N N . ALA B 1 125 ? -3.854 21.562 4.316 1 97.12 125 ALA B N 1
ATOM 3516 C CA . ALA B 1 125 ? -2.729 21.812 5.211 1 97.12 125 ALA B CA 1
ATOM 3517 C C . ALA B 1 125 ? -2.111 23.188 4.941 1 97.12 125 ALA B C 1
ATOM 3519 O O . ALA B 1 125 ? -1.958 23.578 3.787 1 97.12 125 ALA B O 1
ATOM 3520 N N . PHE B 1 126 ? -1.78 23.938 6.012 1 96.44 126 PHE B N 1
ATOM 3521 C CA . PHE B 1 126 ? -1.118 25.234 5.898 1 96.44 126 PHE B CA 1
ATOM 3522 C C . PHE B 1 126 ? 0.241 25.219 6.59 1 96.44 126 PHE B C 1
ATOM 3524 O O . PHE B 1 126 ? 0.362 24.719 7.715 1 96.44 126 PHE B O 1
ATOM 3531 N N . LEU B 1 127 ? 1.246 25.641 5.895 1 96.88 127 LEU B N 1
ATOM 3532 C CA . LEU B 1 127 ? 2.516 25.969 6.535 1 96.88 127 LEU B CA 1
ATOM 3533 C C . LEU B 1 127 ? 2.631 27.469 6.789 1 96.88 127 LEU B C 1
ATOM 3535 O O . LEU B 1 127 ? 2.736 28.25 5.844 1 96.88 127 LEU B O 1
ATOM 3539 N N . ILE B 1 128 ? 2.574 27.797 8.039 1 96.69 128 ILE B N 1
ATOM 3540 C CA . ILE B 1 128 ? 2.699 29.188 8.469 1 96.69 128 ILE B CA 1
ATOM 3541 C C . ILE B 1 128 ? 4.152 29.469 8.844 1 96.69 128 ILE B C 1
ATOM 3543 O O . ILE B 1 128 ? 4.688 28.891 9.789 1 96.69 128 ILE B O 1
ATOM 3547 N N . PRO B 1 129 ? 4.777 30.391 8.133 1 96.31 129 PRO B N 1
ATOM 3548 C CA . PRO B 1 129 ? 6.195 30.641 8.391 1 96.31 129 PRO B CA 1
ATOM 3549 C C . PRO B 1 129 ? 6.434 31.438 9.672 1 96.31 129 PRO B C 1
ATOM 3551 O O . PRO B 1 129 ? 5.621 32.312 10.023 1 96.31 129 PRO B O 1
ATOM 3554 N N . GLY B 1 130 ? 7.527 31.141 10.289 1 96.75 130 GLY B N 1
ATOM 3555 C CA . GLY B 1 130 ? 7.961 31.906 11.438 1 96.75 130 GLY B CA 1
ATOM 3556 C C . GLY B 1 130 ? 8.797 33.125 11.055 1 96.75 130 GLY B C 1
ATOM 3557 O O . GLY B 1 130 ? 9.164 33.938 11.922 1 96.75 130 GLY B O 1
ATOM 3558 N N . ILE B 1 131 ? 9.086 33.219 9.867 1 94.12 131 ILE B N 1
ATOM 3559 C CA . ILE B 1 131 ? 9.914 34.312 9.375 1 94.12 131 ILE B CA 1
ATOM 3560 C C . ILE B 1 131 ? 9.023 35.406 8.766 1 94.12 131 ILE B C 1
ATOM 3562 O O . ILE B 1 131 ? 8.156 35.125 7.938 1 94.12 131 ILE B O 1
ATOM 3566 N N . ILE B 1 132 ? 9.328 36.625 9.078 1 93 132 ILE B N 1
ATOM 3567 C CA . ILE B 1 132 ? 8.555 37.75 8.578 1 93 132 ILE B CA 1
ATOM 3568 C C . ILE B 1 132 ? 8.758 37.906 7.074 1 93 132 ILE B C 1
ATOM 3570 O O . ILE B 1 132 ? 9.875 37.781 6.574 1 93 132 ILE B O 1
ATOM 3574 N N . GLY B 1 133 ? 7.66 38.094 6.305 1 92.12 133 GLY B N 1
ATOM 3575 C CA . GLY B 1 133 ? 7.727 38.312 4.871 1 92.12 133 GLY B CA 1
ATOM 3576 C C . GLY B 1 133 ? 7.477 37.062 4.055 1 92.12 133 GLY B C 1
ATOM 3577 O O . GLY B 1 133 ? 7.191 37.156 2.857 1 92.12 133 GLY B O 1
ATOM 3578 N N . GLU B 1 134 ? 7.633 35.938 4.648 1 91.81 134 GLU B N 1
ATOM 3579 C CA . GLU B 1 134 ? 7.359 34.688 3.939 1 91.81 134 GLU B CA 1
ATOM 3580 C C . GLU B 1 134 ? 5.859 34.406 3.881 1 91.81 134 GLU B C 1
ATOM 3582 O O . GLU B 1 134 ? 5.145 34.625 4.859 1 91.81 134 GLU B O 1
ATOM 3587 N N . PRO B 1 135 ? 5.438 34 2.764 1 91.81 135 PRO B N 1
ATOM 3588 C CA . PRO B 1 135 ? 4 33.719 2.637 1 91.81 135 PRO B CA 1
ATOM 3589 C C . PRO B 1 135 ? 3.592 32.375 3.221 1 91.81 135 PRO B C 1
ATOM 3591 O O . PRO B 1 135 ? 4.406 31.453 3.273 1 91.81 135 PRO B O 1
ATOM 3594 N N . ILE B 1 136 ? 2.357 32.281 3.596 1 94.81 136 ILE B N 1
ATOM 3595 C CA . ILE B 1 136 ? 1.767 31.031 4 1 94.81 136 ILE B CA 1
ATOM 3596 C C . ILE B 1 136 ? 1.641 30.109 2.791 1 94.81 136 ILE B C 1
ATOM 3598 O O . ILE B 1 136 ? 1.217 30.531 1.716 1 94.81 136 ILE B O 1
ATOM 3602 N N . GLU B 1 137 ? 2.102 28.844 2.957 1 94.88 137 GLU B N 1
ATOM 3603 C CA . GLU B 1 137 ? 1.958 27.828 1.917 1 94.88 137 GLU B CA 1
ATOM 3604 C C . GLU B 1 137 ? 0.822 26.859 2.24 1 94.88 137 GLU B C 1
ATOM 3606 O O . GLU B 1 137 ? 0.421 26.734 3.398 1 94.88 137 GLU B O 1
ATOM 3611 N N . LYS B 1 138 ? 0.286 26.297 1.178 1 95.62 138 LYS B N 1
ATOM 3612 C CA . LYS B 1 138 ? -0.8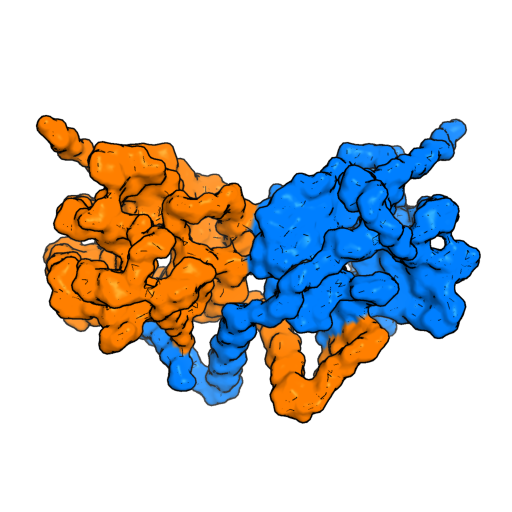33 25.391 1.456 1 95.62 138 LYS B CA 1
ATOM 3613 C C . LYS B 1 138 ? -0.792 24.172 0.549 1 95.62 138 LYS B C 1
ATOM 3615 O O . LYS B 1 138 ? -0.196 24.203 -0.529 1 95.62 138 LYS B O 1
ATOM 3620 N N . TYR B 1 139 ? -1.286 23.078 0.982 1 96.94 139 TYR B N 1
ATOM 3621 C CA . TYR B 1 139 ? -1.577 21.844 0.269 1 96.94 139 TYR B CA 1
ATOM 3622 C C . TYR B 1 139 ? -3.041 21.453 0.434 1 96.94 139 TYR B C 1
ATOM 3624 O O . TYR B 1 139 ? -3.514 21.25 1.555 1 96.94 139 TYR B O 1
ATOM 3632 N N . ARG B 1 140 ? -3.746 21.406 -0.67 1 97.38 140 ARG B N 1
ATOM 3633 C CA . ARG B 1 140 ? -5.133 20.953 -0.674 1 97.38 140 ARG B CA 1
ATOM 3634 C C . ARG B 1 140 ? -5.215 19.453 -0.922 1 97.38 140 ARG B C 1
ATOM 3636 O O . ARG B 1 140 ? -4.629 18.938 -1.88 1 97.38 140 ARG B O 1
ATOM 3643 N N . LYS B 1 141 ? -5.895 18.812 -0.028 1 97.06 141 LYS B N 1
ATOM 3644 C CA . LYS B 1 141 ? -6.066 17.359 -0.113 1 97.06 141 LYS B CA 1
ATOM 3645 C C . LYS B 1 141 ? -6.562 16.938 -1.495 1 97.06 141 LYS B C 1
ATOM 3647 O O . LYS B 1 141 ? -7.484 17.562 -2.039 1 97.06 141 LYS B O 1
ATOM 3652 N N . ILE B 1 142 ? -5.945 15.93 -2.01 1 96.56 142 ILE B N 1
ATOM 3653 C CA . ILE B 1 142 ? -6.25 15.508 -3.373 1 96.56 142 ILE B CA 1
ATOM 3654 C C . ILE B 1 142 ? -7.273 14.375 -3.348 1 96.56 142 ILE B C 1
ATOM 3656 O O . ILE B 1 142 ? -8.219 14.367 -4.141 1 96.56 142 ILE B O 1
ATOM 3660 N N . VAL B 1 143 ? -7.102 13.406 -2.445 1 96.12 143 VAL B N 1
ATOM 3661 C CA . VAL B 1 143 ? -8 12.266 -2.332 1 96.12 143 VAL B CA 1
ATOM 3662 C C . VAL B 1 143 ? -9.016 12.516 -1.217 1 96.12 143 VAL B C 1
ATOM 3664 O O . VAL B 1 143 ? -8.688 12.406 -0.034 1 96.12 143 VAL B O 1
ATOM 3667 N N . LEU B 1 144 ? -10.234 12.711 -1.644 1 95.38 144 LEU B N 1
ATOM 3668 C CA . LEU B 1 144 ? -11.281 12.969 -0.66 1 95.38 144 LEU B CA 1
ATOM 3669 C C . LEU B 1 144 ? -11.875 11.664 -0.144 1 95.38 144 LEU B C 1
ATOM 3671 O O . LEU B 1 144 ? -12.047 10.711 -0.906 1 95.38 144 LEU B O 1
ATOM 3675 N N . SER B 1 145 ? -12.18 11.656 1.13 1 90.94 145 SER B N 1
ATOM 3676 C CA . SER B 1 145 ? -12.961 10.555 1.682 1 90.94 145 SER B CA 1
ATOM 3677 C C . SER B 1 145 ? -14.398 10.578 1.17 1 90.94 145 SER B C 1
ATOM 3679 O O . SER B 1 145 ? -14.844 11.586 0.611 1 90.94 145 SER B O 1
ATOM 3681 N N . ASP B 1 146 ? -15.094 9.5 1.366 1 88 146 ASP B N 1
ATOM 3682 C CA . ASP B 1 146 ? -16.5 9.445 0.963 1 88 146 ASP B CA 1
ATOM 3683 C C . ASP B 1 146 ? -17.312 10.523 1.675 1 88 146 ASP B C 1
ATOM 3685 O O . ASP B 1 146 ? -18.156 11.18 1.06 1 88 146 ASP B O 1
ATOM 3689 N N . ARG B 1 147 ? -17.031 10.719 2.91 1 90.69 147 ARG B N 1
ATOM 3690 C CA . ARG B 1 147 ? -17.75 11.734 3.688 1 90.69 147 ARG B CA 1
ATOM 3691 C C . ARG B 1 147 ? -17.469 13.133 3.139 1 90.69 147 ARG B C 1
ATOM 3693 O O . ARG B 1 147 ? -18.406 13.938 3.002 1 90.69 147 ARG B O 1
ATOM 3700 N N . GLU B 1 148 ? -16.234 13.383 2.869 1 94.5 148 GLU B N 1
ATOM 3701 C CA . GLU B 1 148 ? -15.859 14.672 2.314 1 94.5 148 GLU B CA 1
ATOM 3702 C C . GLU B 1 148 ? -16.547 14.93 0.977 1 94.5 148 GLU B C 1
ATOM 3704 O O . GLU B 1 148 ? -17 16.047 0.707 1 94.5 148 GLU B O 1
ATOM 3709 N N . LYS B 1 149 ? -16.672 13.914 0.19 1 94.12 149 LYS B N 1
ATOM 3710 C CA . LYS B 1 149 ? -17.359 14.016 -1.098 1 94.12 149 LYS B CA 1
ATOM 3711 C C . LYS B 1 149 ? -18.844 14.32 -0.914 1 94.12 149 LYS B C 1
ATOM 3713 O O . LYS B 1 149 ? -19.391 15.195 -1.582 1 94.12 149 LYS B O 1
ATOM 3718 N N . ILE B 1 150 ? -19.438 13.594 0.008 1 93.81 150 ILE B N 1
ATOM 3719 C CA . ILE B 1 150 ? -20.859 13.742 0.274 1 93.81 150 ILE B CA 1
ATOM 3720 C C . ILE B 1 150 ? -21.141 15.164 0.753 1 93.81 150 ILE B C 1
ATOM 3722 O O . ILE B 1 150 ? -22.141 15.773 0.344 1 93.81 150 ILE B O 1
ATOM 3726 N N . ILE B 1 151 ? -20.281 15.688 1.585 1 96.19 151 ILE B N 1
ATOM 3727 C CA . ILE B 1 151 ? -20.469 17.031 2.133 1 96.19 151 ILE B CA 1
ATOM 3728 C C . ILE B 1 151 ? -20.266 18.062 1.031 1 96.19 151 ILE B C 1
ATOM 3730 O O . ILE B 1 151 ? -20.906 19.125 1.054 1 96.19 151 ILE B O 1
ATOM 3734 N N . GLY B 1 152 ? -19.375 17.797 0.107 1 96.62 152 GLY B N 1
ATOM 3735 C CA . GLY B 1 152 ? -19.172 18.703 -1.012 1 96.62 152 GLY B CA 1
ATOM 3736 C C . GLY B 1 152 ? -17.828 19.391 -0.981 1 96.62 152 GLY B C 1
ATOM 3737 O O . GLY B 1 152 ? -17.703 20.516 -1.469 1 96.62 152 GLY B O 1
ATOM 3738 N N . PHE B 1 153 ? -16.844 18.781 -0.383 1 97.88 153 PHE B N 1
ATOM 3739 C CA . PHE B 1 153 ? -15.484 19.312 -0.434 1 97.88 153 PHE B CA 1
ATOM 3740 C C . PHE B 1 153 ? -14.93 19.234 -1.85 1 97.88 153 PHE B C 1
ATOM 3742 O O . PHE B 1 153 ? -15.258 18.328 -2.605 1 97.88 153 PHE B O 1
ATOM 3749 N N . ASN B 1 154 ? -14.102 20.234 -2.191 1 97.69 154 ASN B N 1
ATOM 3750 C CA . ASN B 1 154 ? -13.367 20.188 -3.449 1 97.69 154 ASN B CA 1
ATOM 3751 C C . ASN B 1 154 ? -11.984 19.578 -3.268 1 97.69 154 ASN B C 1
ATOM 3753 O O . ASN B 1 154 ? -11.383 19.688 -2.197 1 97.69 154 ASN B O 1
ATOM 3757 N N . LYS B 1 155 ? -11.57 18.891 -4.262 1 96.5 155 LYS B N 1
ATOM 3758 C CA . LYS B 1 155 ? -10.258 18.25 -4.172 1 96.5 155 LYS B CA 1
ATOM 3759 C C . LYS B 1 155 ? -9.164 19.203 -4.66 1 96.5 155 LYS B C 1
ATOM 3761 O O . LYS B 1 155 ? -9.406 20.047 -5.52 1 96.5 155 LYS B O 1
ATOM 3766 N N . GLY B 1 156 ? -7.973 19.047 -4.086 1 96.19 156 GLY B N 1
ATOM 3767 C CA . GLY B 1 156 ? -6.801 19.719 -4.617 1 96.19 156 GLY B CA 1
ATOM 3768 C C . GLY B 1 156 ? -6.344 19.156 -5.953 1 96.19 156 GLY B C 1
ATOM 3769 O O . GLY B 1 156 ? -6.727 18.047 -6.328 1 96.19 156 GLY B O 1
ATOM 3770 N N . LYS B 1 157 ? -5.469 19.938 -6.637 1 91.25 157 LYS B N 1
ATOM 3771 C CA . LYS B 1 157 ? -5.023 19.516 -7.961 1 91.25 157 LYS B CA 1
ATOM 3772 C C . LYS B 1 157 ? -3.502 19.578 -8.078 1 91.25 157 LYS B C 1
ATOM 3774 O O . LYS B 1 157 ? -2.941 19.297 -9.141 1 91.25 157 LYS B O 1
ATOM 3779 N N . THR B 1 158 ? -2.926 19.922 -6.934 1 89.62 158 THR B N 1
ATOM 3780 C CA . THR B 1 158 ? -1.482 20.125 -6.977 1 89.62 158 THR B CA 1
ATOM 3781 C C . THR B 1 158 ? -0.804 19.438 -5.797 1 89.62 158 THR B C 1
ATOM 3783 O O . THR B 1 158 ? -1.304 19.484 -4.672 1 89.62 158 THR B O 1
ATOM 3786 N N . ILE B 1 159 ? 0.312 18.797 -6.148 1 89.75 159 ILE B N 1
ATOM 3787 C CA . ILE B 1 159 ? 1.137 18.25 -5.082 1 89.75 159 ILE B CA 1
ATOM 3788 C C . ILE B 1 159 ? 2.029 19.344 -4.5 1 89.75 159 ILE B C 1
ATOM 3790 O O . ILE B 1 159 ? 2.396 20.281 -5.203 1 89.75 159 ILE B O 1
ATOM 3794 N N . LYS B 1 160 ? 2.332 19.234 -3.244 1 91.31 160 LYS B N 1
ATOM 3795 C CA . LYS B 1 160 ? 3.127 20.234 -2.555 1 91.31 160 LYS B CA 1
ATOM 3796 C C . LYS B 1 160 ? 4.113 19.594 -1.583 1 91.31 160 LYS B C 1
ATOM 3798 O O . LYS B 1 160 ? 3.748 18.688 -0.826 1 91.31 160 LYS B O 1
ATOM 3803 N N . LYS B 1 161 ? 5.352 19.906 -1.732 1 92.5 161 LYS B N 1
ATOM 3804 C CA . LYS B 1 161 ? 6.312 19.625 -0.67 1 92.5 161 LYS B CA 1
ATOM 3805 C C . LYS B 1 161 ? 6.688 20.891 0.087 1 92.5 161 LYS B C 1
ATOM 3807 O O . LYS B 1 161 ? 6.766 21.969 -0.501 1 92.5 161 LYS B O 1
ATOM 3812 N N . PHE B 1 162 ? 6.879 20.781 1.32 1 93.88 162 PHE B N 1
ATOM 3813 C CA . PHE B 1 162 ? 7.285 21.891 2.189 1 93.88 162 PHE B CA 1
ATOM 3814 C C . PHE B 1 162 ? 8.758 21.766 2.557 1 93.88 162 PHE B C 1
ATOM 3816 O O . PHE B 1 162 ? 9.352 20.703 2.426 1 93.88 162 PHE B O 1
ATOM 3823 N N . ARG B 1 163 ? 9.297 22.922 2.965 1 89.06 163 ARG B N 1
ATOM 3824 C CA . ARG B 1 163 ? 10.727 22.922 3.26 1 89.06 163 ARG B CA 1
ATOM 3825 C C . ARG B 1 163 ? 10.984 23.375 4.695 1 89.06 163 ARG B C 1
ATOM 3827 O O . ARG B 1 163 ? 10.328 24.297 5.195 1 89.06 163 ARG B O 1
ATOM 3834 N N . CYS B 1 164 ? 11.812 22.688 5.359 1 85.31 164 CYS B N 1
ATOM 3835 C CA . CYS B 1 164 ? 12.422 23.094 6.617 1 85.31 164 CYS B CA 1
ATOM 3836 C C . CYS B 1 164 ? 13.938 22.953 6.551 1 85.31 164 CYS B C 1
ATOM 3838 O O . CYS B 1 164 ? 14.469 21.844 6.676 1 85.31 164 CYS B O 1
ATOM 3840 N N . ARG B 1 165 ? 14.625 24.078 6.348 1 82.44 165 ARG B N 1
ATOM 3841 C CA . ARG B 1 165 ? 16.078 24.078 6.168 1 82.44 165 ARG B CA 1
ATOM 3842 C C . ARG B 1 165 ? 16.469 23.219 4.969 1 82.44 165 ARG B C 1
ATOM 3844 O O . ARG B 1 165 ? 16.047 23.484 3.846 1 82.44 165 ARG B O 1
ATOM 3851 N N . ASN B 1 166 ? 17.188 22.109 5.242 1 81.44 166 ASN B N 1
ATOM 3852 C CA . ASN B 1 166 ? 17.719 21.312 4.141 1 81.44 166 ASN B CA 1
ATOM 3853 C C . ASN B 1 166 ? 16.844 20.078 3.861 1 81.44 166 ASN B C 1
ATOM 3855 O O . ASN B 1 166 ? 17.234 19.219 3.07 1 81.44 166 ASN B O 1
ATOM 3859 N N . ILE B 1 167 ? 15.719 20.094 4.473 1 88.25 167 ILE B N 1
ATOM 3860 C CA . ILE B 1 167 ? 14.898 18.922 4.227 1 88.25 167 ILE B CA 1
ATOM 3861 C C . ILE B 1 167 ? 13.578 19.328 3.594 1 88.25 167 ILE B C 1
ATOM 3863 O O . ILE B 1 167 ? 13.07 20.422 3.861 1 88.25 167 ILE B O 1
ATOM 3867 N N . TYR B 1 168 ? 13.094 18.469 2.783 1 91.44 168 TYR B N 1
ATOM 3868 C CA . TYR B 1 168 ? 11.773 18.609 2.186 1 91.44 168 TYR B CA 1
ATOM 3869 C C . TYR B 1 168 ? 10.812 17.547 2.729 1 91.44 168 TYR B C 1
ATOM 3871 O O . TYR B 1 168 ? 11.188 16.391 2.883 1 91.44 168 TYR B O 1
ATOM 3879 N N . TYR B 1 169 ? 9.695 17.984 3.125 1 93.62 169 TYR B N 1
ATOM 3880 C CA . TYR B 1 169 ? 8.719 17.031 3.619 1 93.62 169 TYR B CA 1
ATOM 3881 C C . TYR B 1 169 ? 7.363 17.234 2.957 1 93.62 169 TYR B C 1
ATOM 3883 O O . TYR B 1 169 ? 7.07 18.328 2.463 1 93.62 169 TYR B O 1
ATOM 3891 N N . SER B 1 170 ? 6.57 16.172 2.814 1 95.94 170 SER B N 1
ATOM 3892 C CA . SER B 1 170 ? 5.215 16.188 2.275 1 95.94 170 SER B CA 1
ATOM 3893 C C . SER B 1 170 ? 4.215 15.617 3.275 1 95.94 170 SER B C 1
ATOM 3895 O O . SER B 1 170 ? 4.602 14.953 4.238 1 95.94 170 SER B O 1
ATOM 3897 N N . ILE B 1 171 ? 2.98 15.984 2.988 1 97 171 ILE B N 1
ATOM 3898 C CA . ILE B 1 171 ? 1.906 15.609 3.902 1 97 171 ILE B CA 1
ATOM 3899 C C . ILE B 1 171 ? 0.985 14.594 3.223 1 97 171 ILE B C 1
ATOM 3901 O O . ILE B 1 171 ? 0.701 14.711 2.029 1 97 171 ILE B O 1
ATOM 3905 N N . VAL B 1 172 ? 0.615 13.57 3.959 1 96.81 172 VAL B N 1
ATOM 3906 C CA . VAL B 1 172 ? -0.378 12.586 3.549 1 96.81 172 VAL B CA 1
ATOM 3907 C C . VAL B 1 172 ? -1.595 12.664 4.469 1 96.81 172 VAL B C 1
ATOM 3909 O O . VAL B 1 172 ? -1.498 12.367 5.664 1 96.81 172 VAL B O 1
ATOM 3912 N N . LEU B 1 173 ? -2.711 12.953 3.9 1 96 173 LEU B N 1
ATOM 3913 C CA . LEU B 1 173 ? -3.875 13.234 4.738 1 96 173 LEU B CA 1
ATOM 3914 C C . LEU B 1 173 ? -4.891 12.094 4.652 1 96 173 LEU B C 1
ATOM 3916 O O . LEU B 1 173 ? -5.43 11.82 3.58 1 96 173 LEU B O 1
ATOM 3920 N N . ASP B 1 174 ? -5.121 11.477 5.734 1 93.19 174 ASP B N 1
ATOM 3921 C CA . ASP B 1 174 ? -6.23 10.547 5.93 1 93.19 174 ASP B CA 1
ATOM 3922 C C . ASP B 1 174 ? -6.285 9.516 4.805 1 93.19 174 ASP B C 1
ATOM 3924 O O . ASP B 1 174 ? -5.332 8.758 4.598 1 93.19 174 ASP B O 1
ATOM 3928 N N . ASP B 1 175 ? -7.285 9.602 3.898 1 92.62 175 ASP B N 1
ATOM 3929 C CA . ASP B 1 175 ? -7.508 8.578 2.879 1 92.62 175 ASP B CA 1
ATOM 3930 C C . ASP B 1 175 ? -6.352 8.531 1.885 1 92.62 175 ASP B C 1
ATOM 3932 O O . ASP B 1 175 ? -6.203 7.559 1.141 1 92.62 175 ASP B O 1
ATOM 3936 N N . GLU B 1 176 ? -5.578 9.523 1.9 1 95.25 176 GLU B N 1
ATOM 3937 C CA . GLU B 1 176 ? -4.461 9.555 0.961 1 95.25 176 GLU B CA 1
ATOM 3938 C C . GLU B 1 176 ? -3.451 8.445 1.266 1 95.25 176 GLU B C 1
ATOM 3940 O O . GLU B 1 176 ? -2.65 8.078 0.405 1 95.25 176 GLU B O 1
ATOM 3945 N N . ILE B 1 177 ? -3.514 7.859 2.494 1 95.19 177 ILE B N 1
ATOM 3946 C CA . ILE B 1 177 ? -2.609 6.773 2.844 1 95.19 177 ILE B CA 1
ATOM 3947 C C . ILE B 1 177 ? -2.934 5.539 2 1 95.19 177 ILE B C 1
ATOM 3949 O O . ILE B 1 177 ? -2.127 4.613 1.908 1 95.19 177 ILE B O 1
ATOM 3953 N N . LEU B 1 178 ? -4.113 5.48 1.462 1 94.12 178 LEU B N 1
ATOM 3954 C CA . LEU B 1 178 ? -4.539 4.348 0.643 1 94.12 178 LEU B CA 1
ATOM 3955 C C . LEU B 1 178 ? -4.02 4.488 -0.785 1 94.12 178 LEU B C 1
ATOM 3957 O O . LEU B 1 178 ? -4.258 3.619 -1.625 1 94.12 178 LEU B O 1
ATOM 3961 N N . TYR B 1 179 ? -3.289 5.551 -1.083 1 95.19 179 TYR B N 1
ATOM 3962 C CA . TYR B 1 179 ? -2.789 5.836 -2.424 1 95.19 179 TYR B CA 1
ATOM 3963 C C . TYR B 1 179 ? -1.284 6.07 -2.406 1 95.19 179 TYR B C 1
ATOM 3965 O O . TYR B 1 179 ? -0.824 7.199 -2.609 1 95.19 179 TYR B O 1
ATOM 3973 N N . PRO B 1 180 ? -0.56 4.945 -2.26 1 95.31 180 PRO B N 1
ATOM 3974 C CA . PRO B 1 180 ? 0.898 5.078 -2.221 1 95.31 180 PRO B CA 1
ATOM 3975 C C . PRO B 1 180 ? 1.462 5.766 -3.463 1 95.31 180 PRO B C 1
ATOM 3977 O O . PRO B 1 180 ? 2.539 6.363 -3.406 1 95.31 180 PRO B O 1
ATOM 3980 N N . GLU B 1 181 ? 0.749 5.734 -4.594 1 91.88 181 GLU B N 1
ATOM 3981 C CA . GLU B 1 181 ? 1.205 6.379 -5.82 1 91.88 181 GLU B CA 1
ATOM 3982 C C . GLU B 1 181 ? 1.338 7.891 -5.633 1 91.88 181 GLU B C 1
ATOM 3984 O O . GLU B 1 181 ? 2.201 8.523 -6.242 1 91.88 181 GLU B O 1
ATOM 3989 N N . LEU B 1 182 ? 0.46 8.438 -4.805 1 93.44 182 LEU B N 1
ATOM 3990 C CA . LEU B 1 182 ? 0.569 9.867 -4.512 1 93.44 182 LEU B CA 1
ATOM 3991 C C . LEU B 1 182 ? 1.823 10.156 -3.693 1 93.44 182 LEU B C 1
ATOM 3993 O O . LEU B 1 182 ? 2.553 11.109 -3.984 1 93.44 182 LEU B O 1
ATOM 3997 N N . ALA B 1 183 ? 2.066 9.352 -2.689 1 94.12 183 ALA B N 1
ATOM 3998 C CA . ALA B 1 183 ? 3.273 9.484 -1.877 1 94.12 183 ALA B CA 1
ATOM 3999 C C . ALA B 1 183 ? 4.527 9.297 -2.725 1 94.12 183 ALA B C 1
ATOM 4001 O O . ALA B 1 183 ? 5.492 10.047 -2.592 1 94.12 183 ALA B O 1
ATOM 4002 N N . LYS B 1 184 ? 4.508 8.312 -3.594 1 91.88 184 LYS B N 1
ATOM 4003 C CA . LYS B 1 184 ? 5.648 8.039 -4.461 1 91.88 184 LYS B CA 1
ATOM 4004 C C . LYS B 1 184 ? 5.941 9.227 -5.375 1 91.88 184 LYS B C 1
ATOM 4006 O O . LYS B 1 184 ? 7.102 9.508 -5.676 1 91.88 184 LYS B O 1
ATOM 4011 N N . LEU B 1 185 ? 4.891 9.82 -5.832 1 89.75 185 LEU B N 1
ATOM 4012 C CA . LEU B 1 185 ? 5.066 11.008 -6.664 1 89.75 185 LEU B CA 1
ATOM 4013 C C . LEU B 1 185 ? 5.789 12.109 -5.895 1 89.75 185 LEU B C 1
ATOM 4015 O O . LEU B 1 185 ? 6.695 12.75 -6.43 1 89.75 185 LEU B O 1
ATOM 4019 N N . ASN B 1 186 ? 5.438 12.336 -4.641 1 90.88 186 ASN B N 1
ATOM 4020 C CA . ASN B 1 186 ? 6.102 13.32 -3.795 1 90.88 186 ASN B CA 1
ATOM 4021 C C . ASN B 1 186 ? 7.574 12.977 -3.58 1 90.88 186 ASN B C 1
ATOM 4023 O O . ASN B 1 186 ? 8.43 13.859 -3.619 1 90.88 186 ASN B O 1
ATOM 4027 N N . LEU B 1 187 ? 7.816 11.742 -3.396 1 90.06 187 LEU B N 1
ATOM 4028 C CA . LEU B 1 187 ? 9.188 11.289 -3.188 1 90.06 187 LEU B CA 1
ATOM 4029 C C . LEU B 1 187 ? 10.023 11.469 -4.453 1 90.06 187 LEU B C 1
ATOM 4031 O O . LEU B 1 187 ? 11.188 11.867 -4.383 1 90.06 187 LEU B O 1
ATOM 4035 N N . TYR B 1 188 ? 9.391 11.148 -5.535 1 86.31 188 TYR B N 1
ATOM 4036 C CA . TYR B 1 188 ? 10.031 11.375 -6.824 1 86.31 188 TYR B CA 1
ATOM 4037 C C . TYR B 1 188 ? 10.43 12.836 -6.988 1 86.31 188 TYR B C 1
ATOM 4039 O O . TYR B 1 188 ? 11.461 13.141 -7.594 1 86.31 188 TYR B O 1
ATOM 4047 N N . LEU B 1 189 ? 9.672 13.695 -6.379 1 86.31 189 LEU B N 1
ATOM 4048 C CA . LEU B 1 189 ? 9.906 15.125 -6.512 1 86.31 189 LEU B CA 1
ATOM 4049 C C . LEU B 1 189 ? 10.859 15.625 -5.43 1 86.31 189 LEU B C 1
ATOM 4051 O O . LEU B 1 189 ? 11.086 16.828 -5.301 1 86.31 189 LEU B O 1
ATOM 4055 N N . GLY B 1 190 ? 11.367 14.766 -4.574 1 87.94 190 GLY B N 1
ATOM 4056 C CA . GLY B 1 190 ? 12.477 15.141 -3.707 1 87.94 190 GLY B CA 1
ATOM 4057 C C . GLY B 1 190 ? 12.094 15.203 -2.242 1 87.94 190 GLY B C 1
ATOM 4058 O O . GLY B 1 190 ? 12.883 15.656 -1.408 1 87.94 190 GLY B O 1
ATOM 4059 N N . THR B 1 191 ? 10.922 14.773 -1.925 1 93.12 191 THR B N 1
ATOM 4060 C CA . THR B 1 191 ? 10.516 14.719 -0.525 1 93.12 191 THR B CA 1
ATOM 4061 C C . THR B 1 191 ? 11.414 13.766 0.26 1 93.12 191 THR B C 1
ATOM 4063 O O . THR B 1 191 ? 11.75 12.688 -0.224 1 93.12 191 THR B O 1
ATOM 4066 N N . ASP B 1 192 ? 11.797 14.203 1.521 1 92 192 ASP B N 1
ATOM 4067 C CA . ASP B 1 192 ? 12.664 13.398 2.369 1 92 192 ASP B CA 1
ATOM 4068 C C . ASP B 1 192 ? 11.852 12.547 3.346 1 92 192 ASP B C 1
ATOM 4070 O O . ASP B 1 192 ? 12.258 11.445 3.705 1 92 192 ASP B O 1
ATOM 4074 N N . ILE B 1 193 ? 10.773 13.062 3.781 1 93.38 193 ILE B N 1
ATOM 4075 C CA . ILE B 1 193 ? 10 12.398 4.816 1 93.38 193 ILE B CA 1
ATOM 4076 C C . ILE B 1 193 ? 8.516 12.711 4.633 1 93.38 193 ILE B C 1
ATOM 4078 O O . ILE B 1 193 ? 8.156 13.797 4.164 1 93.38 193 ILE B O 1
ATOM 4082 N N . LEU B 1 194 ? 7.688 11.711 4.973 1 96.56 194 LEU B N 1
ATOM 4083 C CA . LEU B 1 194 ? 6.242 11.875 4.879 1 96.56 194 LEU B CA 1
ATOM 4084 C C . LEU B 1 194 ? 5.621 12.039 6.262 1 96.56 194 LEU B C 1
ATOM 4086 O O . LEU B 1 194 ? 5.832 11.203 7.141 1 96.56 194 LEU B O 1
ATOM 4090 N N . PHE B 1 195 ? 4.895 13.117 6.504 1 97.62 195 PHE B N 1
ATOM 4091 C CA . PHE B 1 195 ? 4.062 13.281 7.691 1 97.62 195 PHE B CA 1
ATOM 4092 C C . PHE B 1 195 ? 2.619 12.891 7.398 1 97.62 195 PHE B C 1
ATOM 4094 O O . PHE B 1 195 ? 2.006 13.422 6.469 1 97.62 195 PHE B O 1
ATOM 4101 N N . VAL B 1 196 ? 2.1 12 8.18 1 97.19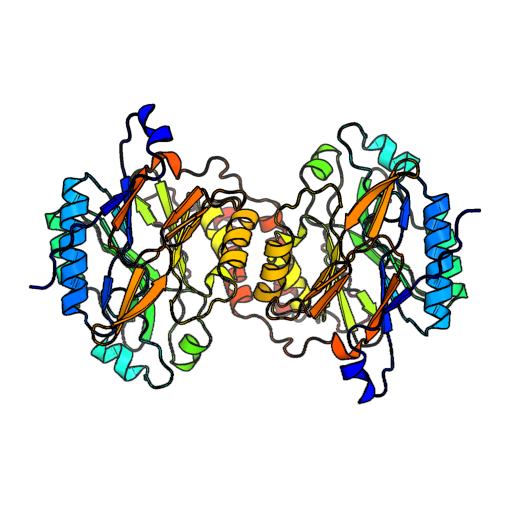 196 VAL B N 1
ATOM 4102 C CA . VAL B 1 196 ? 0.767 11.445 7.961 1 97.19 196 VAL B CA 1
ATOM 4103 C C . VAL B 1 196 ? -0.186 11.953 9.047 1 97.19 196 VAL B C 1
ATOM 4105 O O . VAL B 1 196 ? 0.152 11.938 10.227 1 97.19 196 VAL B O 1
ATOM 4108 N N . GLY B 1 197 ? -1.292 12.461 8.672 1 95.81 197 GLY B N 1
ATOM 4109 C CA . GLY B 1 197 ? -2.389 12.781 9.57 1 95.81 197 GLY B CA 1
ATOM 4110 C C . GLY B 1 197 ? -3.635 11.953 9.32 1 95.81 197 GLY B C 1
ATOM 4111 O O . GLY B 1 197 ? -4.066 11.812 8.172 1 95.81 197 GLY B O 1
ATOM 4112 N N . ILE B 1 198 ? -4.195 11.398 10.344 1 93.31 198 ILE B N 1
ATOM 4113 C CA . ILE B 1 198 ? -5.414 10.617 10.195 1 93.31 198 ILE B CA 1
ATOM 4114 C C . ILE B 1 198 ? -6.465 11.102 11.195 1 93.31 198 ILE B C 1
ATOM 4116 O O . ILE B 1 198 ? -6.129 11.5 12.312 1 93.31 198 ILE B O 1
ATOM 4120 N N . ALA B 1 199 ? -7.703 11 10.789 1 89.06 199 ALA B N 1
ATOM 4121 C CA . ALA B 1 199 ? -8.797 11.367 11.68 1 89.06 199 ALA B CA 1
ATOM 4122 C C . ALA B 1 199 ? -8.969 10.336 12.797 1 89.06 199 ALA B C 1
ATOM 4124 O O . ALA B 1 199 ? -8.844 9.133 12.562 1 89.06 199 ALA B O 1
ATOM 4125 N N . PRO B 1 200 ? -9.219 10.805 14.008 1 82.62 200 PRO B N 1
ATOM 4126 C CA . PRO B 1 200 ? -9.328 9.898 15.156 1 82.62 200 PRO B CA 1
ATOM 4127 C C . PRO B 1 200 ? -10.531 8.961 15.055 1 82.62 200 PRO B C 1
ATOM 4129 O O . PRO B 1 200 ? -10.523 7.879 15.648 1 82.62 200 PRO B O 1
ATOM 4132 N N . ASP B 1 201 ? -11.609 9.43 14.547 1 66.38 201 ASP B N 1
ATOM 4133 C CA . ASP B 1 201 ? -12.828 8.633 14.484 1 66.38 201 ASP B CA 1
ATOM 4134 C C . ASP B 1 201 ? -12.766 7.609 13.359 1 66.38 201 ASP B C 1
ATOM 4136 O O . ASP B 1 201 ? -13.703 6.828 13.164 1 66.38 201 ASP B O 1
ATOM 4140 N N . TYR B 1 202 ? -11.836 7.867 12.602 1 57.84 202 TYR B N 1
ATOM 4141 C CA . TYR B 1 202 ? -11.672 6.934 11.492 1 57.84 202 TYR B CA 1
ATOM 4142 C C . TYR B 1 202 ? -11.25 5.559 11.992 1 57.84 202 TYR B C 1
ATOM 4144 O O . TYR B 1 202 ? -10.242 5.43 12.695 1 57.84 202 TYR B O 1
ATOM 4152 N N . PRO B 1 203 ? -12.203 4.727 12.195 1 51.84 203 PRO B N 1
ATOM 4153 C CA . PRO B 1 203 ? -11.789 3.381 12.602 1 51.84 203 PRO B CA 1
ATOM 4154 C C . PRO B 1 203 ? -10.641 2.836 11.766 1 51.84 203 PRO B C 1
ATOM 4156 O O . PRO B 1 203 ? -10.836 1.931 10.953 1 51.84 203 PRO B O 1
ATOM 4159 N N . VAL B 1 204 ? -9.766 3.611 11.43 1 55.62 204 VAL B N 1
ATOM 4160 C CA . VAL B 1 204 ? -8.945 2.814 10.516 1 55.62 204 VAL B CA 1
ATOM 4161 C C . VAL B 1 204 ? -8.312 1.653 11.273 1 55.62 204 VAL B C 1
ATOM 4163 O O . VAL B 1 204 ? -7.262 1.812 11.898 1 55.62 204 VAL B O 1
ATOM 4166 N N . LYS B 1 205 ? -9.234 0.745 11.648 1 63.19 205 LYS B N 1
ATOM 4167 C CA . LYS B 1 205 ? -8.812 -0.5 12.281 1 63.19 205 LYS B CA 1
ATOM 4168 C C . LYS B 1 205 ? -7.5 -1.007 11.68 1 63.19 205 LYS B C 1
ATOM 4170 O O . LYS B 1 205 ? -6.695 -1.634 12.375 1 63.19 205 LYS B O 1
ATOM 4175 N N . ASN B 1 206 ? -7.195 -0.339 10.531 1 82.62 206 ASN B N 1
ATOM 4176 C CA . ASN B 1 206 ? -6.047 -0.983 9.898 1 82.62 206 ASN B CA 1
ATOM 4177 C C . ASN B 1 206 ? -4.969 0.031 9.531 1 82.62 206 ASN B C 1
ATOM 4179 O O . ASN B 1 206 ? -4.156 -0.219 8.641 1 82.62 206 ASN B O 1
ATOM 4183 N N . TYR B 1 207 ? -4.949 1.188 10.336 1 89.19 207 TYR B N 1
ATOM 4184 C CA . TYR B 1 207 ? -4.027 2.232 9.898 1 89.19 207 TYR B CA 1
ATOM 4185 C C . TYR B 1 207 ? -2.58 1.793 10.078 1 89.19 207 TYR B C 1
ATOM 4187 O O . TYR B 1 207 ? -1.711 2.156 9.289 1 89.19 207 TYR B O 1
ATOM 4195 N N . MET B 1 208 ? -2.369 0.97 11.102 1 91.62 208 MET B N 1
ATOM 4196 C CA . MET B 1 208 ? -1.001 0.527 11.359 1 91.62 208 MET B CA 1
ATOM 4197 C C . MET B 1 208 ? -0.469 -0.295 10.188 1 91.62 208 MET B C 1
ATOM 4199 O O . MET B 1 208 ? 0.644 -0.06 9.711 1 91.62 208 MET B O 1
ATOM 4203 N N . SER B 1 209 ? -1.29 -1.229 9.719 1 92.62 209 SER B N 1
ATOM 4204 C CA . SER B 1 209 ? -0.887 -2.023 8.562 1 92.62 209 SER B CA 1
ATOM 4205 C C . SER B 1 209 ? -0.646 -1.141 7.344 1 92.62 209 SER B C 1
ATOM 4207 O O . SER B 1 209 ? 0.308 -1.358 6.594 1 92.62 209 SER B O 1
ATOM 4209 N N . ILE B 1 210 ? -1.434 -0.16 7.234 1 95.12 210 ILE B N 1
ATOM 4210 C CA . ILE B 1 210 ? -1.377 0.691 6.051 1 95.12 210 ILE B CA 1
ATOM 4211 C C . ILE B 1 210 ? -0.12 1.557 6.098 1 95.12 210 ILE B C 1
ATOM 4213 O O . ILE B 1 210 ? 0.625 1.634 5.117 1 95.12 210 ILE B O 1
ATOM 4217 N N . ILE B 1 211 ? 0.183 2.184 7.227 1 95.81 211 ILE B N 1
ATOM 4218 C CA . ILE B 1 211 ? 1.32 3.098 7.254 1 95.81 211 ILE B CA 1
ATOM 4219 C C . ILE B 1 211 ? 2.623 2.301 7.215 1 95.81 211 ILE B C 1
ATOM 4221 O O . ILE B 1 211 ? 3.617 2.754 6.641 1 95.81 211 ILE B O 1
ATOM 4225 N N . LYS B 1 212 ? 2.609 1.111 7.82 1 95.12 212 LYS B N 1
ATOM 4226 C CA . LYS B 1 212 ? 3.77 0.239 7.672 1 95.12 212 LYS B CA 1
ATOM 4227 C C . LYS B 1 212 ? 4.008 -0.117 6.207 1 95.12 212 LYS B C 1
ATOM 4229 O O . LYS B 1 212 ? 5.141 -0.051 5.723 1 95.12 212 LYS B O 1
ATOM 4234 N N . SER B 1 213 ? 2.947 -0.513 5.582 1 95.81 213 SER B N 1
ATOM 4235 C CA . SER B 1 213 ? 3.047 -0.858 4.168 1 95.81 213 SER B CA 1
ATOM 4236 C C . SER B 1 213 ? 3.479 0.344 3.334 1 95.81 213 SER B C 1
ATOM 4238 O O . SER B 1 213 ? 4.266 0.205 2.398 1 95.81 213 SER B O 1
ATOM 4240 N N . LEU B 1 214 ? 2.934 1.518 3.672 1 96.12 214 LEU B N 1
ATOM 4241 C CA . LEU B 1 214 ? 3.312 2.742 2.977 1 96.12 214 LEU B CA 1
ATOM 4242 C C . LEU B 1 214 ? 4.812 2.986 3.088 1 96.12 214 LEU B C 1
ATOM 4244 O O . LEU B 1 214 ? 5.465 3.338 2.1 1 96.12 214 LEU B O 1
ATOM 4248 N N . ALA B 1 215 ? 5.348 2.814 4.262 1 94.56 215 ALA B N 1
ATOM 4249 C CA . ALA B 1 215 ? 6.789 2.969 4.461 1 94.56 215 ALA B CA 1
ATOM 4250 C C . ALA B 1 215 ? 7.57 2.021 3.555 1 94.56 215 ALA B C 1
ATOM 4252 O O . ALA B 1 215 ? 8.531 2.434 2.9 1 94.56 215 ALA B O 1
ATOM 4253 N N . LEU B 1 216 ? 7.098 0.819 3.479 1 92.75 216 LEU B N 1
ATOM 4254 C CA . LEU B 1 216 ? 7.77 -0.2 2.68 1 92.75 216 LEU B CA 1
ATOM 4255 C C . LEU B 1 216 ? 7.652 0.112 1.191 1 92.75 216 LEU B C 1
ATOM 4257 O O . LEU B 1 216 ? 8.641 0.04 0.458 1 92.75 216 LEU B O 1
ATOM 4261 N N . MET B 1 217 ? 6.477 0.469 0.735 1 93.94 217 MET B N 1
ATOM 4262 C CA . MET B 1 217 ? 6.191 0.707 -0.677 1 93.94 217 MET B CA 1
ATOM 4263 C C . MET B 1 217 ? 6.93 1.943 -1.18 1 93.94 217 MET B C 1
ATOM 4265 O O . MET B 1 217 ? 7.297 2.02 -2.354 1 93.94 217 MET B O 1
ATOM 4269 N N . THR B 1 218 ? 7.176 2.873 -0.258 1 92.56 218 THR B N 1
ATOM 4270 C CA . THR B 1 218 ? 7.812 4.125 -0.656 1 92.56 218 THR B CA 1
ATOM 4271 C C . THR B 1 218 ? 9.281 4.141 -0.239 1 92.56 218 THR B C 1
ATOM 4273 O O . THR B 1 218 ? 10.016 5.062 -0.585 1 92.56 218 THR B O 1
ATOM 4276 N N . ARG B 1 219 ? 9.719 3.143 0.484 1 90.19 219 ARG B N 1
ATOM 4277 C CA . ARG B 1 219 ? 11.062 3.109 1.043 1 90.19 219 ARG B CA 1
ATOM 4278 C C . ARG B 1 219 ? 11.406 4.434 1.718 1 90.19 219 ARG B C 1
ATOM 4280 O O . ARG B 1 219 ? 12.461 5.016 1.453 1 90.19 219 ARG B O 1
ATOM 4287 N N . SER B 1 220 ? 10.5 4.922 2.561 1 92.31 220 SER B N 1
ATOM 4288 C CA . SER B 1 220 ? 10.672 6.203 3.236 1 92.31 220 SER B CA 1
ATOM 4289 C C . SER B 1 220 ? 10.234 6.121 4.695 1 92.31 220 SER B C 1
ATOM 4291 O O . SER B 1 220 ? 9.461 5.242 5.07 1 92.31 220 SER B O 1
ATOM 4293 N N . LYS B 1 221 ? 10.812 7.023 5.477 1 94.06 221 LYS B N 1
ATOM 4294 C CA . LYS B 1 221 ? 10.328 7.188 6.844 1 94.06 221 LYS B CA 1
ATOM 4295 C C . LYS B 1 221 ? 8.938 7.82 6.863 1 94.06 221 LYS B C 1
ATOM 4297 O O . LYS B 1 221 ? 8.641 8.695 6.051 1 94.06 221 LYS B O 1
ATOM 4302 N N . ILE B 1 222 ? 8.164 7.352 7.781 1 96.5 222 ILE B N 1
ATOM 4303 C CA . ILE B 1 222 ? 6.82 7.871 7.98 1 96.5 222 ILE B CA 1
ATOM 4304 C C . ILE B 1 222 ? 6.66 8.367 9.414 1 96.5 222 ILE B C 1
ATOM 4306 O O . ILE B 1 222 ? 7.113 7.715 10.359 1 96.5 222 ILE B O 1
ATOM 4310 N N . VAL B 1 223 ? 6.121 9.508 9.531 1 97.19 223 VAL B N 1
ATOM 4311 C CA . VAL B 1 223 ? 5.738 10 10.852 1 97.19 223 VAL B CA 1
ATOM 4312 C C . VAL B 1 223 ? 4.227 10.195 10.914 1 97.19 223 VAL B C 1
ATOM 4314 O O . VAL B 1 223 ? 3.668 11.016 10.18 1 97.19 223 VAL B O 1
ATOM 4317 N N . LEU B 1 224 ? 3.584 9.398 11.711 1 96.88 224 LEU B N 1
ATOM 4318 C CA . LEU B 1 224 ? 2.184 9.648 12.031 1 96.88 224 LEU B CA 1
ATOM 4319 C C . LEU B 1 224 ? 2.055 10.695 13.133 1 96.88 224 LEU B C 1
ATOM 4321 O O . LEU B 1 224 ? 2.561 10.508 14.242 1 96.88 224 LEU B O 1
ATOM 4325 N N . VAL B 1 225 ? 1.415 11.742 12.82 1 97.44 225 VAL B N 1
ATOM 4326 C CA . VAL B 1 225 ? 1.229 12.836 13.773 1 97.44 225 VAL B CA 1
ATOM 4327 C C . VAL B 1 225 ? -0.009 12.578 14.625 1 97.44 225 VAL B C 1
ATOM 4329 O O . VAL B 1 225 ? -1.133 12.578 14.117 1 97.44 225 VAL B O 1
ATOM 4332 N N . GLY B 1 226 ? 0.252 12.406 15.906 1 95.75 226 GLY B N 1
ATOM 4333 C CA . GLY B 1 226 ? -0.839 12.094 16.812 1 95.75 226 GLY B CA 1
ATOM 4334 C C . GLY B 1 226 ? -1.355 13.305 17.578 1 95.75 226 GLY B C 1
ATOM 4335 O O . GLY B 1 226 ? -0.866 14.422 17.375 1 95.75 226 GLY B O 1
ATOM 4336 N N . GLY B 1 227 ? -2.373 13.039 18.422 1 95.62 227 GLY B N 1
ATOM 4337 C CA . GLY B 1 227 ? -3.012 14.055 19.234 1 95.62 227 GLY B CA 1
ATOM 4338 C C . GLY B 1 227 ? -3.975 13.477 20.25 1 95.62 227 GLY B C 1
ATOM 4339 O O . GLY B 1 227 ? -4.199 12.266 20.297 1 95.62 227 GLY B O 1
ATOM 4340 N N . ILE B 1 228 ? -4.371 14.328 21.141 1 96.06 228 ILE B N 1
ATOM 4341 C CA . ILE B 1 228 ? -5.312 14.008 22.203 1 96.06 228 ILE B CA 1
ATOM 4342 C C . ILE B 1 228 ? -6.605 14.797 22 1 96.06 228 ILE B C 1
ATOM 4344 O O . ILE B 1 228 ? -6.605 16.031 22.109 1 96.06 228 ILE B O 1
ATOM 4348 N N . TYR B 1 229 ? -7.711 14.109 21.812 1 95.38 229 TYR B N 1
ATOM 4349 C CA . TYR B 1 229 ? -8.938 14.805 21.422 1 95.38 229 TYR B CA 1
ATOM 4350 C C . TYR B 1 229 ? -9.969 14.758 22.547 1 95.38 229 TYR B C 1
ATOM 4352 O O . TYR B 1 229 ? -10.258 13.695 23.094 1 95.38 229 TYR B O 1
ATOM 4360 N N . TYR B 1 230 ? -10.477 15.945 22.812 1 95 230 TYR B N 1
ATOM 4361 C CA . TYR B 1 230 ? -11.461 16.109 23.875 1 95 230 TYR B CA 1
ATOM 4362 C C . TYR B 1 230 ? -12.789 16.594 23.328 1 95 230 TYR B C 1
ATOM 4364 O O . TYR B 1 230 ? -12.82 17.469 22.453 1 95 230 TYR B O 1
ATOM 4372 N N . TYR B 1 231 ? -13.852 16.016 23.75 1 92.5 231 TYR B N 1
ATOM 4373 C CA . TYR B 1 231 ? -15.211 16.5 23.531 1 92.5 231 TYR B CA 1
ATOM 4374 C C . TYR B 1 231 ? -15.867 16.906 24.844 1 92.5 231 TYR B C 1
ATOM 4376 O O . TYR B 1 231 ? -16.016 16.078 25.734 1 92.5 231 TYR B O 1
ATOM 4384 N N . GLU B 1 232 ? -16.312 18.094 24.938 1 90.75 232 GLU B N 1
ATOM 4385 C CA . GLU B 1 232 ? -16.938 18.594 26.172 1 90.75 232 GLU B CA 1
ATOM 4386 C C . GLU B 1 232 ? -16.109 18.203 27.391 1 90.75 232 GLU B C 1
ATOM 4388 O O . GLU B 1 232 ? -16.641 17.625 28.344 1 90.75 232 GLU B O 1
ATOM 4393 N N . ASN B 1 233 ? -14.867 18.359 27.266 1 87.69 233 ASN B N 1
ATOM 4394 C CA . ASN B 1 233 ? -13.891 18.203 28.344 1 87.69 233 ASN B CA 1
ATOM 4395 C C . ASN B 1 233 ? -13.711 16.734 28.719 1 87.69 233 ASN B C 1
ATOM 4397 O O . ASN B 1 233 ? -13.203 16.422 29.812 1 87.69 233 ASN B O 1
ATOM 4401 N N . LYS B 1 234 ? -14.133 15.906 27.953 1 94.69 234 LYS B N 1
ATOM 4402 C CA . LYS B 1 234 ? -13.906 14.469 28.141 1 94.69 234 LYS B CA 1
ATOM 4403 C C . LYS B 1 234 ? -13.031 13.898 27.031 1 94.69 234 LYS B C 1
ATOM 4405 O O . LYS B 1 234 ? -13.219 14.219 25.859 1 94.69 234 LYS B O 1
ATOM 4410 N N . LEU B 1 235 ? -12.109 13.148 27.5 1 94.25 235 LEU B N 1
ATOM 4411 C CA . LEU B 1 235 ? -11.219 12.5 26.547 1 94.25 235 LEU B CA 1
ATOM 4412 C C . LEU B 1 235 ? -12.008 11.594 25.594 1 94.25 235 LEU B C 1
ATOM 4414 O O . LEU B 1 235 ? -12.75 10.719 26.047 1 94.25 235 LEU B O 1
ATOM 4418 N N . SER B 1 236 ? -11.844 11.82 24.359 1 91.06 236 SER B N 1
ATOM 4419 C CA . SER B 1 236 ? -12.594 11.062 23.359 1 91.06 236 SER B CA 1
ATOM 4420 C C . SER B 1 236 ? -11.688 10.102 22.594 1 91.06 236 SER B C 1
ATOM 4422 O O . SER B 1 236 ? -12.023 8.93 22.422 1 91.06 236 SER B O 1
ATOM 4424 N N . TYR B 1 237 ? -10.578 10.68 22.109 1 91 237 TYR B N 1
ATOM 4425 C CA . TYR B 1 237 ? -9.664 9.875 21.297 1 91 237 TYR B CA 1
ATOM 4426 C C . TYR B 1 237 ? -8.211 10.219 21.609 1 91 237 TYR B C 1
ATOM 4428 O O . TYR B 1 237 ? -7.91 11.336 22.047 1 91 237 TYR B O 1
ATOM 4436 N N . ILE B 1 238 ? -7.379 9.219 21.406 1 93.88 238 ILE B N 1
ATOM 4437 C CA . ILE B 1 238 ? -5.938 9.438 21.328 1 93.88 238 ILE B CA 1
ATOM 4438 C C . ILE B 1 238 ? -5.398 8.82 20.031 1 93.88 238 ILE B C 1
ATOM 4440 O O . ILE B 1 238 ? -5.562 7.621 19.797 1 93.88 238 ILE B O 1
ATOM 4444 N N . VAL B 1 239 ? -4.914 9.578 19.172 1 94.25 239 VAL B N 1
ATOM 4445 C CA . VAL B 1 239 ? -4.16 9.094 18.016 1 94.25 239 VAL B CA 1
ATOM 4446 C C . VAL B 1 239 ? -2.672 9.062 18.344 1 94.25 239 VAL B C 1
ATOM 4448 O O . VAL B 1 239 ? -2.098 10.078 18.75 1 94.25 239 VAL B O 1
ATOM 4451 N N . PRO B 1 240 ? -2.059 7.969 18.234 1 95.62 240 PRO B N 1
ATOM 4452 C CA . PRO B 1 240 ? -0.646 7.895 18.609 1 95.62 240 PRO B CA 1
ATOM 4453 C C . PRO B 1 240 ? 0.266 8.656 17.656 1 95.62 240 PRO B C 1
ATOM 4455 O O . PRO B 1 240 ? -0.075 8.836 16.484 1 95.62 240 PRO B O 1
ATOM 4458 N N . THR B 1 241 ? 1.354 9.164 18.188 1 97.12 241 THR B N 1
ATOM 4459 C CA . THR B 1 241 ? 2.471 9.617 17.359 1 97.12 241 THR B CA 1
ATOM 4460 C C . THR B 1 241 ? 3.455 8.484 17.109 1 97.12 241 THR B C 1
ATOM 4462 O O . THR B 1 241 ? 3.936 7.848 18.047 1 97.12 241 THR B O 1
ATOM 4465 N N . ILE B 1 242 ? 3.688 8.18 15.867 1 97.06 242 ILE B N 1
ATOM 4466 C CA . ILE B 1 242 ? 4.508 7.02 15.523 1 97.06 242 ILE B CA 1
ATOM 4467 C C . ILE B 1 242 ? 5.559 7.422 14.492 1 97.06 242 ILE B C 1
ATOM 4469 O O . ILE B 1 242 ? 5.266 8.172 13.555 1 97.06 242 ILE B O 1
ATOM 4473 N N . ILE B 1 243 ? 6.77 6.965 14.648 1 97.06 243 ILE B N 1
ATOM 4474 C CA . ILE B 1 243 ? 7.836 7.125 13.672 1 97.06 243 ILE B CA 1
ATOM 4475 C C . ILE B 1 243 ? 8.266 5.754 13.141 1 97.06 243 ILE B C 1
ATOM 4477 O O . ILE B 1 243 ? 8.602 4.863 13.922 1 97.06 243 ILE B O 1
ATOM 4481 N N . LEU B 1 244 ? 8.133 5.582 11.875 1 96.19 244 LEU B N 1
ATOM 4482 C CA . LEU B 1 244 ? 8.539 4.344 11.219 1 96.19 244 LEU B CA 1
ATOM 4483 C C . LEU B 1 244 ? 9.789 4.57 10.367 1 96.19 244 LEU B C 1
ATOM 4485 O O . LEU B 1 244 ? 9.938 5.625 9.75 1 96.19 244 LEU B O 1
ATOM 4489 N N . ASP B 1 245 ? 10.633 3.549 10.289 1 93.62 245 ASP B N 1
ATOM 4490 C CA . ASP B 1 245 ? 11.734 3.615 9.336 1 93.62 245 ASP B CA 1
ATOM 4491 C C . ASP B 1 245 ? 11.305 3.105 7.961 1 93.62 245 ASP B C 1
ATOM 4493 O O . ASP B 1 245 ? 10.133 2.789 7.746 1 93.62 245 ASP B O 1
ATOM 4497 N N . GLN B 1 246 ? 12.242 3.061 7.02 1 91.81 246 GLN B N 1
ATOM 4498 C CA . GLN B 1 246 ? 11.961 2.742 5.625 1 91.81 246 GLN B CA 1
ATOM 4499 C C . GLN B 1 246 ? 11.578 1.273 5.461 1 91.81 246 GLN B C 1
ATOM 4501 O O . GLN B 1 246 ? 11.094 0.865 4.398 1 91.81 246 GLN B O 1
ATOM 4506 N N . ARG B 1 247 ? 11.758 0.451 6.496 1 90 247 ARG B N 1
ATOM 4507 C CA . ARG B 1 247 ? 11.445 -0.974 6.445 1 90 247 ARG B CA 1
ATOM 4508 C C . ARG B 1 247 ? 10.133 -1.271 7.168 1 90 247 ARG B C 1
ATOM 4510 O O . ARG B 1 247 ? 9.797 -2.434 7.398 1 90 247 ARG B O 1
ATOM 4517 N N . GLY B 1 248 ? 9.516 -0.211 7.617 1 92.44 248 GLY B N 1
ATOM 4518 C CA . GLY B 1 248 ? 8.234 -0.376 8.289 1 92.44 248 GLY B CA 1
ATOM 4519 C C . GLY B 1 248 ? 8.375 -0.689 9.766 1 92.44 248 GLY B C 1
ATOM 4520 O O . GLY B 1 248 ? 7.383 -0.979 10.438 1 92.44 248 GLY B O 1
ATOM 4521 N N . ASN B 1 249 ? 9.562 -0.6 10.273 1 93.69 249 ASN B N 1
ATOM 4522 C CA . ASN B 1 249 ? 9.742 -0.821 11.703 1 93.69 249 ASN B CA 1
ATOM 4523 C C . ASN B 1 249 ? 9.352 0.409 12.516 1 93.69 249 ASN B C 1
ATOM 4525 O O . ASN B 1 249 ? 9.641 1.539 12.125 1 93.69 249 ASN B O 1
ATOM 4529 N N . VAL B 1 250 ? 8.766 0.113 13.656 1 95.56 250 VAL B N 1
ATOM 4530 C CA . VAL B 1 250 ? 8.406 1.199 14.562 1 95.56 250 VAL B CA 1
ATOM 4531 C C . VAL B 1 250 ? 9.633 1.639 15.359 1 95.56 250 VAL B C 1
ATOM 4533 O O . VAL B 1 250 ? 10.148 0.879 16.172 1 95.56 250 VAL B O 1
ATOM 4536 N N . LEU B 1 251 ? 10.117 2.82 15.094 1 95.44 251 LEU B N 1
ATOM 4537 C CA . LEU B 1 251 ? 11.258 3.377 15.82 1 95.44 251 LEU B CA 1
ATOM 4538 C C . LEU B 1 251 ? 10.805 4.039 17.109 1 95.44 251 LEU B C 1
ATOM 4540 O O . LEU B 1 251 ? 11.562 4.109 18.078 1 95.44 251 LEU B O 1
ATOM 4544 N N . PHE B 1 252 ? 9.719 4.609 17.109 1 97 252 PHE B N 1
ATOM 4545 C CA . PHE B 1 252 ? 9.18 5.355 18.234 1 97 252 PHE B CA 1
ATOM 4546 C C . PHE B 1 252 ? 7.656 5.359 18.203 1 97 252 PHE B C 1
ATOM 4548 O O . PHE B 1 252 ? 7.051 5.449 17.125 1 97 252 PHE B O 1
ATOM 4555 N N . LYS B 1 253 ? 7.047 5.199 19.312 1 97.56 253 LYS B N 1
ATOM 4556 C CA . LYS B 1 253 ? 5.598 5.262 19.469 1 97.56 253 LYS B CA 1
ATOM 4557 C C . LYS B 1 253 ? 5.215 5.945 20.781 1 97.56 253 LYS B C 1
ATOM 4559 O O . LYS B 1 253 ? 5.742 5.602 21.844 1 97.56 253 LYS B O 1
ATOM 4564 N N . TYR B 1 254 ? 4.387 6.973 20.703 1 97.44 254 TYR B N 1
ATOM 4565 C CA . TYR B 1 254 ? 3.887 7.691 21.875 1 97.44 254 TYR B CA 1
ATOM 4566 C C . TYR B 1 254 ? 2.363 7.723 21.891 1 97.44 254 TYR B C 1
ATOM 4568 O O . TYR B 1 254 ? 1.743 8.336 21.016 1 97.44 254 TYR B O 1
ATOM 4576 N N . ILE B 1 255 ? 1.803 7.004 22.812 1 95.62 255 ILE B N 1
ATOM 4577 C CA . ILE B 1 255 ? 0.36 6.984 23.031 1 95.62 255 ILE B CA 1
ATOM 4578 C C . ILE B 1 255 ? 0.048 7.32 24.484 1 95.62 255 ILE B C 1
ATOM 4580 O O . ILE B 1 255 ? 0.224 6.48 25.375 1 95.62 255 ILE B O 1
ATOM 4584 N N . SER B 1 256 ? -0.277 8.555 24.656 1 95.69 256 SER B N 1
ATOM 4585 C CA . SER B 1 256 ? -0.504 9.047 26 1 95.69 256 SER B CA 1
ATOM 4586 C C . SER B 1 256 ? -1.47 10.227 26 1 95.69 256 SER B C 1
ATOM 4588 O O . SER B 1 256 ? -1.627 10.906 24.984 1 95.69 256 SER B O 1
ATOM 4590 N N . ASP B 1 257 ? -2.146 10.406 27.109 1 95.25 257 ASP B N 1
ATOM 4591 C CA . ASP B 1 257 ? -2.984 11.586 27.266 1 95.25 257 ASP B CA 1
ATOM 4592 C C . ASP B 1 257 ? -2.188 12.758 27.844 1 95.25 257 ASP B C 1
ATOM 4594 O O . ASP B 1 257 ? -2.76 13.781 28.219 1 95.25 257 ASP B O 1
ATOM 4598 N N . GLU B 1 258 ? -0.893 12.602 27.906 1 96.94 258 GLU B N 1
ATOM 4599 C CA . GLU B 1 258 ? 0.009 13.688 28.266 1 96.94 258 GLU B CA 1
ATOM 4600 C C . GLU B 1 258 ? 0.531 14.414 27.031 1 96.94 258 GLU B C 1
ATOM 4602 O O . GLU B 1 258 ? 1.007 13.773 26.078 1 96.94 258 GLU B O 1
ATOM 4607 N N . GLN B 1 259 ? 0.451 15.734 27.078 1 97.88 259 GLN B N 1
ATOM 4608 C CA . GLN B 1 259 ? 0.929 16.531 25.953 1 97.88 259 GLN B CA 1
ATOM 4609 C C . GLN B 1 259 ? 2.451 16.484 25.859 1 97.88 259 GLN B C 1
ATOM 4611 O O . GLN B 1 259 ? 3.143 16.422 26.875 1 97.88 259 GLN B O 1
ATOM 4616 N N . ALA B 1 260 ? 2.961 16.453 24.672 1 98.06 260 ALA B N 1
ATOM 4617 C CA . ALA B 1 260 ? 4.406 16.359 24.484 1 98.06 260 ALA B CA 1
ATOM 4618 C C . ALA B 1 260 ? 4.84 17.016 23.172 1 98.06 260 ALA B C 1
ATOM 4620 O O . ALA B 1 260 ? 4.062 17.078 22.219 1 98.06 260 ALA B O 1
ATOM 4621 N N . LEU B 1 261 ? 6.004 17.594 23.172 1 97.94 261 LEU B N 1
ATOM 4622 C CA . LEU B 1 261 ? 6.734 17.906 21.953 1 97.94 261 LEU B CA 1
ATOM 4623 C C . LEU B 1 261 ? 7.758 16.828 21.625 1 97.94 261 LEU B C 1
ATOM 4625 O O . LEU B 1 261 ? 8.703 16.625 22.391 1 97.94 261 LEU B O 1
ATOM 4629 N N . ILE B 1 262 ? 7.551 16.156 20.609 1 97.81 262 ILE B N 1
ATOM 4630 C CA . ILE B 1 262 ? 8.469 15.109 20.156 1 97.81 262 ILE B CA 1
ATOM 4631 C C . ILE B 1 262 ? 9.484 15.703 19.188 1 97.81 262 ILE B C 1
ATOM 4633 O O . ILE B 1 262 ? 9.133 16.078 18.078 1 97.81 262 ILE B O 1
ATOM 4637 N N . MET B 1 263 ? 10.719 15.703 19.594 1 96.06 263 MET B N 1
ATOM 4638 C CA . MET B 1 263 ? 11.789 16.375 18.875 1 96.06 263 MET B CA 1
ATOM 4639 C C . MET B 1 263 ? 12.414 15.453 17.828 1 96.06 263 MET B C 1
ATOM 4641 O O . MET B 1 263 ? 12.875 14.359 18.172 1 96.06 263 MET B O 1
ATOM 4645 N N . LEU B 1 264 ? 12.375 15.93 16.578 1 94.88 264 LEU B N 1
ATOM 4646 C CA . LEU B 1 264 ? 12.953 15.164 15.484 1 94.88 264 LEU B CA 1
ATOM 4647 C C . LEU B 1 264 ? 14.125 15.914 14.859 1 94.88 264 LEU B C 1
ATOM 4649 O O . LEU B 1 264 ? 13.93 16.906 14.156 1 94.88 264 LEU B O 1
ATOM 4653 N N . PRO B 1 265 ? 15.352 15.422 15.07 1 91.75 265 PRO B N 1
ATOM 4654 C CA . PRO B 1 265 ? 16.469 16.062 14.383 1 91.75 265 PRO B CA 1
ATOM 4655 C C . PRO B 1 265 ? 16.375 15.938 12.859 1 91.75 265 PRO B C 1
ATOM 4657 O O . PRO B 1 265 ? 16.234 14.828 12.336 1 91.75 265 PRO B O 1
ATOM 4660 N N . THR B 1 266 ? 16.547 17.016 12.141 1 87.69 266 THR B N 1
ATOM 4661 C CA . THR B 1 266 ? 16.328 17.047 10.695 1 87.69 266 THR B CA 1
ATOM 4662 C C . THR B 1 266 ? 17.344 16.156 9.977 1 87.69 266 THR B C 1
ATOM 4664 O O . THR B 1 266 ? 17 15.523 8.977 1 87.69 266 THR B O 1
ATOM 4667 N N . GLN B 1 267 ? 18.5 16.016 10.438 1 82.69 267 GLN B N 1
ATOM 4668 C CA . GLN B 1 267 ? 19.562 15.242 9.797 1 82.69 267 GLN B CA 1
ATOM 4669 C C . GLN B 1 267 ? 19.188 13.758 9.719 1 82.69 267 GLN B C 1
ATOM 4671 O O . GLN B 1 267 ? 19.609 13.062 8.797 1 82.69 267 GLN B O 1
ATOM 4676 N N . TYR B 1 268 ? 18.344 13.383 10.656 1 82.5 268 TYR B N 1
ATOM 4677 C CA . TYR B 1 268 ? 17.984 11.969 10.719 1 82.5 268 TYR B CA 1
ATOM 4678 C C . TYR B 1 268 ? 16.75 11.688 9.859 1 82.5 268 TYR B C 1
ATOM 4680 O O . TYR B 1 268 ? 16.344 10.531 9.711 1 82.5 268 TYR B O 1
ATOM 4688 N N . LEU B 1 269 ? 16.219 12.703 9.328 1 85.94 269 LEU B N 1
ATOM 4689 C CA . LEU B 1 269 ? 14.992 12.547 8.562 1 85.94 269 LEU B CA 1
ATOM 4690 C C . LEU B 1 269 ? 15.281 12.539 7.062 1 85.94 269 LEU B C 1
ATOM 4692 O O . LEU B 1 269 ? 14.406 12.203 6.258 1 85.94 269 LEU B O 1
ATOM 4696 N N . ILE B 1 270 ? 16.5 12.875 6.75 1 84.44 270 ILE B N 1
ATOM 4697 C CA . ILE B 1 270 ? 16.891 12.961 5.344 1 84.44 270 ILE B CA 1
ATOM 4698 C C . ILE B 1 270 ? 16.844 11.57 4.715 1 84.44 270 ILE B C 1
ATOM 4700 O O . ILE B 1 270 ? 17.328 10.602 5.301 1 84.44 270 ILE B O 1
ATOM 4704 N N . ARG B 1 271 ? 16.234 11.492 3.58 1 85.56 271 ARG B N 1
ATOM 4705 C CA . ARG B 1 271 ? 16.141 10.234 2.85 1 85.56 271 ARG B CA 1
ATOM 4706 C C . ARG B 1 271 ? 17.453 9.938 2.119 1 85.56 271 ARG B C 1
ATOM 4708 O O . ARG B 1 271 ? 17.953 10.773 1.371 1 85.56 271 ARG B O 1
ATOM 4715 N N . GLU B 1 272 ? 18.109 8.828 2.334 1 74.94 272 GLU B N 1
ATOM 4716 C CA . GLU B 1 272 ? 19.422 8.477 1.782 1 74.94 272 GLU B CA 1
ATOM 4717 C C . GLU B 1 272 ? 19.312 8.156 0.293 1 74.94 272 GLU B C 1
ATOM 4719 O O . GLU B 1 272 ? 20.172 8.562 -0.493 1 74.94 272 GLU B O 1
ATOM 4724 N N . ASN B 1 273 ? 18.406 7.293 -0.152 1 71.88 273 ASN B N 1
ATOM 4725 C CA . ASN B 1 273 ? 18.312 6.844 -1.537 1 71.88 273 ASN B CA 1
ATOM 4726 C C . ASN B 1 273 ? 17.109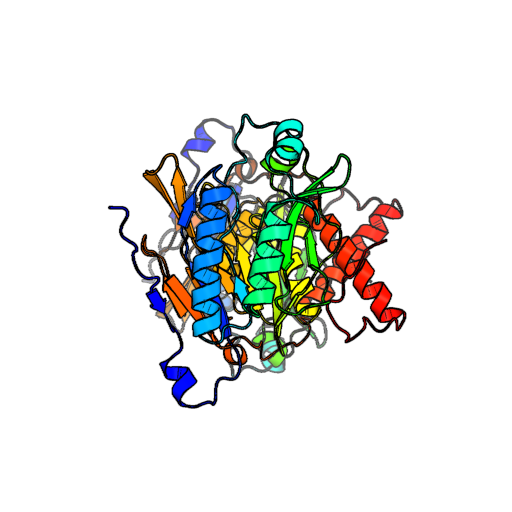 7.461 -2.244 1 71.88 273 ASN B C 1
ATOM 4728 O O . ASN B 1 273 ? 16 6.906 -2.213 1 71.88 273 ASN B O 1
ATOM 4732 N N . LYS B 1 274 ? 17.5 8.719 -2.83 1 73.94 274 LYS B N 1
ATOM 4733 C CA . LYS B 1 274 ? 16.422 9.414 -3.506 1 73.94 274 LYS B CA 1
ATOM 4734 C C . LYS B 1 274 ? 16.312 8.992 -4.969 1 73.94 274 LYS B C 1
ATOM 4736 O O . LYS B 1 274 ? 15.75 9.719 -5.789 1 73.94 274 LYS B O 1
ATOM 4741 N N . LYS B 1 275 ? 16.844 7.766 -5.184 1 69.19 275 LYS B N 1
ATOM 4742 C CA . LYS B 1 275 ? 16.781 7.262 -6.555 1 69.19 275 LYS B CA 1
ATOM 4743 C C . LYS B 1 275 ? 15.336 7.066 -6.996 1 69.19 275 LYS B C 1
ATOM 4745 O O . LYS B 1 275 ? 14.469 6.734 -6.18 1 69.19 275 LYS B O 1
ATOM 4750 N N . ILE B 1 276 ? 15.141 7.406 -8.273 1 69.06 276 ILE B N 1
ATOM 4751 C CA . ILE B 1 276 ? 13.828 7.25 -8.898 1 69.06 276 ILE B CA 1
ATOM 475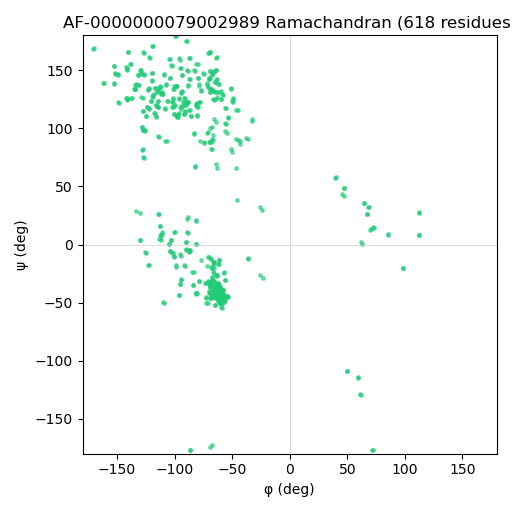2 C C . ILE B 1 276 ? 13.438 5.777 -8.922 1 69.06 276 ILE B C 1
ATOM 4754 O O . ILE B 1 276 ? 14.242 4.918 -9.281 1 69.06 276 ILE B O 1
ATOM 4758 N N . ASP B 1 277 ? 12.32 5.582 -8.414 1 80.94 277 ASP B N 1
ATOM 4759 C CA . ASP B 1 277 ? 11.773 4.23 -8.508 1 80.94 277 ASP B CA 1
ATOM 4760 C C . ASP B 1 277 ? 11.398 3.889 -9.953 1 80.94 277 ASP B C 1
ATOM 4762 O O . ASP B 1 277 ? 10.32 4.246 -10.414 1 80.94 277 ASP B O 1
ATOM 4766 N N . GLN B 1 278 ? 12.234 3.156 -10.641 1 81.94 278 GLN B N 1
ATOM 4767 C CA . GLN B 1 278 ? 12.062 2.859 -12.062 1 81.94 278 GLN B CA 1
ATOM 4768 C C . GLN B 1 278 ? 10.828 1.987 -12.297 1 81.94 278 GLN B C 1
ATOM 4770 O O . GLN B 1 278 ? 10.18 2.096 -13.336 1 81.94 278 GLN B O 1
ATOM 4775 N N . GLU B 1 279 ? 10.539 1.199 -11.352 1 86.44 279 GLU B N 1
ATOM 4776 C CA . GLU B 1 279 ? 9.375 0.332 -11.484 1 86.44 279 GLU B CA 1
ATOM 4777 C C . GLU B 1 279 ? 8.086 1.146 -11.523 1 86.44 279 GLU B C 1
ATOM 4779 O O . GLU B 1 279 ? 7.223 0.914 -12.375 1 86.44 279 GLU B O 1
ATOM 4784 N N . THR B 1 280 ? 8.047 2.102 -10.641 1 83.12 280 THR B N 1
ATOM 4785 C CA . THR B 1 280 ? 6.875 2.971 -10.602 1 83.12 280 THR B CA 1
ATOM 4786 C C . THR B 1 280 ? 6.738 3.748 -11.906 1 83.12 280 THR B C 1
ATOM 4788 O O . THR B 1 280 ? 5.641 3.865 -12.453 1 83.12 280 THR B O 1
ATOM 4791 N N . MET B 1 281 ? 7.84 4.191 -12.375 1 82 281 MET B N 1
ATOM 4792 C CA . MET B 1 281 ? 7.812 4.941 -13.633 1 82 281 MET B CA 1
ATOM 4793 C C . MET B 1 281 ? 7.336 4.059 -14.781 1 82 281 MET B C 1
ATOM 4795 O O . MET B 1 281 ? 6.566 4.508 -15.633 1 82 281 MET B O 1
ATOM 4799 N N . PHE B 1 282 ? 7.816 2.916 -14.789 1 85.44 282 PHE B N 1
ATOM 4800 C CA . PHE B 1 282 ? 7.398 1.989 -15.836 1 85.44 282 PHE B CA 1
ATOM 4801 C C . PHE B 1 282 ? 5.902 1.714 -15.75 1 85.44 282 PHE B C 1
ATOM 4803 O O . PHE B 1 282 ? 5.211 1.704 -16.766 1 85.44 282 PHE B O 1
ATOM 4810 N N . ILE B 1 283 ? 5.359 1.51 -14.594 1 86.69 283 ILE B N 1
ATOM 4811 C CA . ILE B 1 283 ? 3.941 1.232 -14.406 1 86.69 283 ILE B CA 1
ATOM 4812 C C . ILE B 1 283 ? 3.115 2.428 -14.875 1 86.69 283 ILE B C 1
ATOM 4814 O O . ILE B 1 283 ? 2.062 2.258 -15.492 1 86.69 283 ILE B O 1
ATOM 4818 N N . TYR B 1 284 ? 3.678 3.551 -14.594 1 83.06 284 TYR B N 1
ATOM 4819 C CA . TYR B 1 284 ? 2.99 4.75 -15.062 1 83.06 284 TYR B CA 1
ATOM 4820 C C . TYR B 1 284 ? 2.941 4.789 -16.594 1 83.06 284 TYR B C 1
ATOM 4822 O O . TYR B 1 284 ? 1.947 5.227 -17.172 1 83.06 284 TYR B O 1
ATOM 4830 N N . THR B 1 285 ? 3.961 4.348 -17.203 1 83.38 285 THR B N 1
ATOM 4831 C CA . THR B 1 285 ? 3.953 4.285 -18.656 1 83.38 285 THR B CA 1
ATOM 4832 C C . THR B 1 285 ? 2.887 3.309 -19.156 1 83.38 285 THR B C 1
ATOM 4834 O O . THR B 1 285 ? 2.273 3.527 -20.203 1 83.38 285 THR B O 1
ATOM 4837 N N . LEU B 1 286 ? 2.697 2.312 -18.438 1 82.25 286 LEU B N 1
ATOM 4838 C CA . LEU B 1 286 ? 1.645 1.365 -18.781 1 82.25 286 LEU B CA 1
ATOM 4839 C C . LEU B 1 286 ? 0.271 2.023 -18.703 1 82.25 286 LEU B C 1
ATOM 4841 O O . LEU B 1 286 ? -0.576 1.817 -19.578 1 82.25 286 LEU B O 1
ATOM 4845 N N . TYR B 1 287 ? 0.044 2.848 -17.594 1 81.25 287 TYR B N 1
ATOM 4846 C CA . TYR B 1 287 ? -1.2 3.596 -17.453 1 81.25 287 TYR B CA 1
ATOM 4847 C C . TYR B 1 287 ? -1.402 4.539 -18.641 1 81.25 287 TYR B C 1
ATOM 4849 O O . TYR B 1 287 ? -2.498 4.613 -19.203 1 81.25 287 TYR B O 1
ATOM 4857 N N . SER B 1 288 ? -0.336 5.215 -18.969 1 80.88 288 SER B N 1
ATOM 4858 C CA . SER B 1 288 ? -0.408 6.18 -20.062 1 80.88 288 SER B CA 1
ATOM 4859 C C . SER B 1 288 ? -0.785 5.504 -21.375 1 80.88 288 SER B C 1
ATOM 4861 O O . SER B 1 288 ? -1.605 6.023 -22.141 1 80.88 288 SER B O 1
ATOM 4863 N N . ARG B 1 289 ? -0.231 4.398 -21.609 1 78.5 289 ARG B N 1
ATOM 4864 C CA . ARG B 1 289 ? -0.514 3.65 -22.828 1 78.5 289 ARG B CA 1
ATOM 4865 C C . ARG B 1 289 ? -1.963 3.176 -22.859 1 78.5 289 ARG B C 1
ATOM 4867 O O . ARG B 1 289 ? -2.623 3.242 -23.906 1 78.5 289 ARG B O 1
ATOM 4874 N N . LEU B 1 290 ? -2.393 2.736 -21.812 1 75.94 290 LEU B N 1
ATOM 4875 C CA . LEU B 1 290 ? -3.764 2.254 -21.703 1 75.94 290 LEU B CA 1
ATOM 4876 C C . LEU B 1 290 ? -4.758 3.387 -21.922 1 75.94 290 LEU B C 1
ATOM 4878 O O . LEU B 1 290 ? -5.754 3.217 -22.625 1 75.94 290 LEU B O 1
ATOM 4882 N N . PHE B 1 291 ? -4.488 4.566 -21.375 1 75.5 291 PHE B N 1
ATOM 4883 C CA . PHE B 1 291 ? -5.438 5.676 -21.422 1 75.5 291 PHE B CA 1
ATOM 4884 C C . PHE B 1 291 ? -5.398 6.359 -22.781 1 75.5 291 PHE B C 1
ATOM 4886 O O . PHE B 1 291 ? -6.402 6.926 -23.219 1 75.5 291 PHE B O 1
ATOM 4893 N N . ARG B 1 292 ? -4.273 6.32 -23.328 1 72.5 292 ARG B N 1
ATOM 4894 C CA . ARG B 1 292 ? -4.195 6.836 -24.688 1 72.5 292 ARG B CA 1
ATOM 4895 C C . ARG B 1 292 ? -5.035 5.992 -25.641 1 72.5 292 ARG B C 1
ATOM 4897 O O . ARG B 1 292 ? -5.691 6.523 -26.531 1 72.5 292 ARG B O 1
ATOM 4904 N N . HIS B 1 293 ? -4.988 4.762 -25.391 1 66.31 293 HIS B N 1
ATOM 4905 C CA . HIS B 1 293 ? -5.746 3.848 -26.234 1 66.31 293 HIS B CA 1
ATOM 4906 C C . HIS B 1 293 ? -7.246 4.004 -26.016 1 66.31 293 HIS B C 1
ATOM 4908 O O . HIS B 1 293 ? -8.039 3.881 -26.953 1 66.31 293 HIS B O 1
ATOM 4914 N N . LYS B 1 294 ? -7.668 4.25 -24.812 1 62.78 294 LYS B N 1
ATOM 4915 C CA . LYS B 1 294 ? -9.086 4.441 -24.531 1 62.78 294 LYS B CA 1
ATOM 4916 C C . LYS B 1 294 ? -9.609 5.73 -25.156 1 62.78 294 LYS B C 1
ATOM 4918 O O . LYS B 1 294 ? -10.727 5.766 -25.672 1 62.78 294 LYS B O 1
ATOM 4923 N N . LYS B 1 295 ? -8.82 6.785 -25.062 1 56.59 295 LYS B N 1
ATOM 4924 C CA . LYS B 1 295 ? -9.234 8.039 -25.672 1 56.59 295 LYS B CA 1
ATOM 4925 C C . LYS B 1 295 ? -9.375 7.887 -27.188 1 56.59 295 LYS B C 1
ATOM 4927 O O . LYS B 1 295 ? -10.242 8.508 -27.812 1 56.59 295 LYS B O 1
ATOM 4932 N N . ARG B 1 296 ? -8.484 7.008 -27.844 1 52 296 ARG B N 1
ATOM 4933 C CA . ARG B 1 296 ? -8.547 6.824 -29.281 1 52 296 ARG B CA 1
ATOM 4934 C C . ARG B 1 296 ? -9.641 5.832 -29.656 1 52 296 ARG B C 1
ATOM 4936 O O . ARG B 1 296 ? -9.891 5.59 -30.844 1 52 296 ARG B O 1
ATOM 4943 N N . GLY B 1 297 ? -10.617 5.637 -28.766 1 47.47 297 GLY B N 1
ATOM 4944 C CA . GLY B 1 297 ? -11.727 4.75 -29.078 1 47.47 297 GLY B CA 1
ATOM 4945 C C . GLY B 1 297 ? -11.297 3.316 -29.328 1 47.47 297 GLY B C 1
ATOM 4946 O O . GLY B 1 297 ? -12 2.557 -29.984 1 47.47 297 GLY B O 1
ATOM 4947 N N . VAL B 1 298 ? -10.109 3.078 -29.203 1 36.38 298 VAL B N 1
ATOM 4948 C CA . VAL B 1 298 ? -9.703 1.695 -29.422 1 36.38 298 VAL B CA 1
ATOM 4949 C C . VAL B 1 298 ? -10.258 0.804 -28.312 1 36.38 298 VAL B C 1
ATOM 4951 O O . VAL B 1 298 ? -10.047 1.072 -27.125 1 36.38 298 VAL B O 1
ATOM 4954 N N . ARG B 1 299 ? -11.492 0.275 -28.625 1 39.62 299 ARG B N 1
ATOM 4955 C CA . ARG B 1 299 ? -12.156 -0.67 -27.734 1 39.62 299 ARG B CA 1
ATOM 4956 C C . ARG B 1 299 ? -11.148 -1.604 -27.078 1 39.62 299 ARG B C 1
ATOM 4958 O O . ARG B 1 299 ? -10.406 -2.314 -27.75 1 39.62 299 ARG B O 1
ATOM 4965 N N . ILE B 1 300 ? -10.68 -1.229 -26 1 42.78 300 ILE B N 1
ATOM 4966 C CA . ILE B 1 300 ? -9.938 -2.213 -25.234 1 42.78 300 ILE B CA 1
ATOM 4967 C C . ILE B 1 300 ? -10.75 -3.5 -25.109 1 42.78 300 ILE B C 1
ATOM 4969 O O . ILE B 1 300 ? -11.852 -3.492 -24.562 1 42.78 300 ILE B O 1
ATOM 4973 N N . GLY B 1 301 ? -10.758 -4.363 -26.188 1 33.41 301 GLY B N 1
ATOM 4974 C CA . GLY B 1 301 ? -11.562 -5.531 -26.516 1 33.41 301 GLY B CA 1
ATOM 4975 C C . GLY B 1 301 ? -11.984 -6.324 -25.297 1 33.41 301 GLY B C 1
ATOM 4976 O O . GLY B 1 301 ? -11.211 -6.469 -24.344 1 33.41 301 GLY B O 1
ATOM 4977 N N . SER B 1 302 ? -13.25 -6.297 -24.906 1 35.41 302 SER B N 1
ATOM 4978 C CA . SER B 1 302 ? -14.086 -7.211 -24.125 1 35.41 302 SER B CA 1
ATOM 4979 C C . SER B 1 302 ? -13.57 -8.641 -24.219 1 35.41 302 SER B C 1
ATOM 4981 O O . SER B 1 302 ? -14.156 -9.562 -23.656 1 35.41 302 SER B O 1
ATOM 4983 N N . GLY B 1 303 ? -12.844 -9.078 -25.297 1 32.47 303 GLY B N 1
ATOM 4984 C CA . GLY B 1 303 ? -12.742 -10.5 -25.594 1 32.47 303 GLY B CA 1
ATOM 4985 C C . GLY B 1 303 ? -11.922 -11.258 -24.578 1 32.47 303 GLY B C 1
ATOM 4986 O O . GLY B 1 303 ? -11.398 -10.672 -23.625 1 32.47 303 GLY B O 1
ATOM 4987 N N . LYS B 1 304 ? -11.617 -12.648 -24.781 1 34.75 304 LYS B N 1
ATOM 4988 C CA . LYS B 1 304 ? -10.805 -13.703 -24.188 1 34.75 304 LYS B CA 1
ATOM 4989 C C . LYS B 1 304 ? -9.375 -13.242 -23.953 1 34.75 304 LYS B C 1
ATOM 4991 O O . LYS B 1 304 ? -8.758 -12.648 -24.844 1 34.75 304 LYS B O 1
ATOM 4996 N N . GLY B 1 305 ? -8.703 -13.297 -22.766 1 37.09 305 GLY B N 1
ATOM 4997 C CA . GLY B 1 305 ? -7.379 -13.086 -22.203 1 37.09 305 GLY B CA 1
ATOM 4998 C C . GLY B 1 305 ? -6.66 -11.891 -22.781 1 37.09 305 GLY B C 1
ATOM 4999 O O . GLY B 1 305 ? -5.988 -12.008 -23.812 1 37.09 305 GLY B O 1
ATOM 5000 N N . TYR B 1 306 ? -7.113 -10.727 -22.75 1 34.97 306 TYR B N 1
ATOM 5001 C CA . TYR B 1 306 ? -6.477 -9.578 -23.391 1 34.97 306 TYR B CA 1
ATOM 5002 C C . TYR B 1 306 ? -5.043 -9.406 -22.906 1 34.97 306 TYR B C 1
ATOM 5004 O O . TYR B 1 306 ? -4.793 -9.367 -21.703 1 34.97 306 TYR B O 1
ATOM 5012 N N . THR B 1 307 ? -4.156 -9.883 -23.656 1 40.22 307 THR B N 1
ATOM 5013 C CA . THR B 1 307 ? -2.75 -9.516 -23.562 1 40.22 307 THR B CA 1
ATOM 5014 C C . THR B 1 307 ? -2.535 -8.078 -24.016 1 40.22 307 THR B C 1
ATOM 5016 O O . THR B 1 307 ? -2.92 -7.711 -25.141 1 40.22 307 THR B O 1
ATOM 5019 N N . TYR B 1 308 ? -2.635 -7.18 -23.219 1 35.22 308 TYR B N 1
ATOM 5020 C CA . TYR B 1 308 ? -2.191 -5.871 -23.688 1 35.22 308 TYR B CA 1
ATOM 5021 C C . TYR B 1 308 ? -0.682 -5.844 -23.891 1 35.22 308 TYR B C 1
ATOM 5023 O O . TYR B 1 308 ? 0.082 -5.961 -22.922 1 35.22 308 TYR B O 1
ATOM 5031 N N . LYS B 1 309 ? -0.247 -6.375 -25.109 1 34.28 309 LYS B N 1
ATOM 5032 C CA . LYS B 1 309 ? 1.154 -6.258 -25.5 1 34.28 309 LYS B CA 1
ATOM 5033 C C . LYS B 1 309 ? 1.553 -4.797 -25.688 1 34.28 309 LYS B C 1
ATOM 5035 O O . LYS B 1 309 ? 0.872 -4.051 -26.391 1 34.28 309 LYS B O 1
ATOM 5040 N N . ILE B 1 310 ? 2.26 -4.188 -24.844 1 27.14 310 ILE B N 1
ATOM 5041 C CA . ILE B 1 310 ? 2.865 -2.879 -25.078 1 27.14 310 ILE B CA 1
ATOM 5042 C C . ILE B 1 310 ? 3.967 -2.998 -26.125 1 27.14 310 ILE B C 1
ATOM 5044 O O . ILE B 1 310 ? 4.957 -3.703 -25.922 1 27.14 310 ILE B O 1
ATOM 5048 N N . GLU B 1 311 ? 3.707 -2.885 -27.422 1 26.81 311 GLU B N 1
ATOM 5049 C CA . GLU B 1 311 ? 4.754 -2.762 -28.438 1 26.81 311 GLU B CA 1
ATOM 5050 C C . GLU B 1 311 ? 5.77 -1.691 -28.047 1 26.81 311 GLU B C 1
ATOM 5052 O O . GLU B 1 311 ? 5.402 -0.642 -27.516 1 26.81 311 GLU B O 1
#

Radius of gyration: 26.84 Å; Cα contacts (8 Å, |Δi|>4): 1369; chains: 2; bounding box: 55×85×68 Å

Solvent-accessible surface area (backbone atoms only — not comparable to full-atom values): 32916 Å² total; per-residue (Å²): 131,84,73,80,70,72,63,40,79,42,58,85,53,50,85,69,43,76,80,45,92,79,88,44,26,38,26,42,30,32,32,71,28,36,48,78,28,50,67,64,24,48,50,46,50,51,56,51,45,51,52,32,37,76,64,60,25,48,33,40,34,47,22,46,25,44,50,31,29,92,67,88,50,96,82,56,49,49,68,54,42,44,73,76,58,31,35,40,88,80,28,66,66,54,43,51,50,39,51,52,22,35,74,51,50,20,23,36,34,35,56,25,36,46,30,37,60,86,95,43,32,28,50,24,23,38,40,35,40,14,50,85,90,56,71,72,44,72,35,39,44,55,51,71,44,72,65,43,51,72,47,56,50,45,61,32,76,37,65,48,46,43,73,60,90,95,38,29,33,30,75,38,55,44,61,33,62,54,34,57,68,58,57,42,50,44,36,65,72,56,36,23,30,41,41,33,31,54,63,72,82,49,73,54,88,50,46,66,35,29,53,30,31,41,10,46,51,55,58,27,36,34,33,37,49,9,27,27,32,26,49,93,87,34,86,70,44,71,40,50,30,34,34,29,36,40,78,34,45,79,77,43,76,50,79,61,91,62,40,28,38,38,45,37,53,49,83,77,46,54,55,85,77,74,67,72,59,61,62,59,53,51,51,49,50,51,52,51,52,53,51,52,37,52,74,70,62,45,70,77,67,87,62,86,62,53,66,51,72,68,126,132,83,72,80,69,71,64,41,79,41,58,85,53,50,85,71,44,76,80,45,93,80,87,46,26,38,27,42,31,32,33,71,30,37,47,78,28,51,66,64,25,48,50,47,50,50,56,51,45,52,52,33,36,77,65,60,25,47,32,40,33,46,23,48,25,44,50,32,28,92,68,88,50,94,82,58,49,49,66,55,43,46,72,76,57,32,35,42,88,80,28,66,65,54,42,51,48,39,52,52,22,35,72,50,50,21,22,36,35,35,57,26,36,46,30,37,60,87,95,42,34,28,49,24,22,38,40,34,40,13,51,86,89,56,69,71,43,72,35,38,44,55,50,71,43,72,67,43,50,73,46,56,50,46,64,32,77,39,63,48,47,44,74,60,90,94,38,30,34,30,75,37,53,43,61,33,61,52,35,58,67,59,57,41,51,45,38,66,72,57,37,23,32,39,41,33,30,56,62,72,82,50,71,54,86,50,46,66,34,30,53,29,31,41,9,46,51,56,58,27,37,35,34,38,48,10,25,26,32,25,49,94,89,33,83,71,43,70,39,49,29,35,34,29,37,39,79,34,44,78,75,41,75,50,79,63,91,63,40,29,39,39,46,37,54,49,83,78,46,57,56,85,77,74,68,73,60,62,62,59,54,50,50,48,50,52,51,50,53,53,51,51,37,51,74,68,61,46,71,77,66,88,63,84,62,52,66,49,72,67,127

Sequence (622 aa):
MRTNRVFKIINPFQSETSKHVISSYIAIGHLNVYIRDKRNNLDVARKSLLLAHENYVDTLILPYMQPYGPILDNNISKSTLRKKYGLSLTSGYLASLSIIAKNYGVNVLLMSTIEKAGSKIYVTAFLIPGIIGEPIEKYRKIVLSDREKIIGFNKGKTIKKFRCRNIYYSIVLDDEILYPELAKLNLYLGTDILFVGIAPDYPVKNYMSIIKSLALMTRSKIVLVGGIYYYENKLSYIVPTIILDQRGNVLFKYISDEQALIMLPTQYLIRENKKIDQETMFIYTLYSRLFRHKKRGVRIGSGKGYTYKIEMRTNRVFKIINPFQSETSKHVISSYIAIGHLNVYIRDKRNNLDVARKSLLLAHENYVDTLILPYMQPYGPILDNNISKSTLRKKYGLSLTSGYLASLSIIAKNYGVNVLLMSTIEKAGSKIYVTAFLIPGIIGEPIEKYRKIVLSDREKIIGFNKGKTIKKFRCRNIYYSIVLDDEILYPELAKLNLYLGTDILFVGIAPDYPVKNYMSIIKSLALMTRSKIVLVGGIYYYENKLSYIVPTIILDQRGNVLFKYISDEQALIMLPTQYLIRENKKIDQETMFIYTLYSRLFRHKKRGVRIGSGKGYTYKIE

InterPro domains:
  IPR036526 Carbon-nitrogen hydrolase superfamily [G3DSA:3.60.110.10] (24-288)
  IPR036526 Carbon-nitrogen hydrolase superfamily [SSF56317] (26-262)